Protein AF-A0A836BZM4-F1 (afdb_monomer_lite)

Radius of gyration: 23.47 Å; chains: 1; bounding box: 69×50×59 Å

Foldseek 3Di:
DLVCLVVLHAAEEEEEFACQLQQQQADEDPPPVVCLVDPDDDPFLQLPPDPVPPPDLSPSHCQHLNSLLVVLSCVVRPDRPHGYYRHYAYPDFLQVDLQAAPCLRVGDPLHAEYEYEGQQLPDDLVSVLLSVVSVQVSNCVSCVPDDGHAYEYEYFYQLARDPVQPLLQCCLQVVVQDCVSVVPDQWSAHVVNHHPPSVCVVSVVVSCVQFVHHYHYPVVVVVVCCVVVVAPGGGSRNSNVSSQQANGRTHGGSVVSNVSSVRVNVVSVVVNVVCVVVVPDDRDDHDPDGPPPDDPPSPPRQHPPPDPQDPVRDDDPPPPDDPPHQKDWPDFAQWDQDQDDPDDPPSQPRHIDHPDQATKTKMWGFPPPDDPPPPVPDPPDPPDDPRPTDIDIDGHHDDDD

Structure (mmCIF, N/CA/C/O backbone):
data_AF-A0A836BZM4-F1
#
_entry.id   AF-A0A836BZM4-F1
#
loop_
_atom_site.group_PDB
_atom_site.id
_atom_site.type_symbol
_atom_site.label_atom_id
_atom_site.label_alt_id
_atom_site.label_comp_id
_atom_site.label_asym_id
_atom_site.label_entity_id
_atom_site.label_seq_id
_atom_site.pdbx_PDB_ins_code
_atom_site.Cartn_x
_atom_site.Cartn_y
_atom_site.Cartn_z
_atom_site.occupancy
_atom_site.B_iso_or_equiv
_atom_site.auth_seq_id
_atom_site.auth_comp_id
_atom_site.auth_asym_id
_atom_site.auth_atom_id
_atom_site.pdbx_PDB_model_num
ATOM 1 N N . MET A 1 1 ? -14.510 1.552 12.014 1.00 91.88 1 MET A N 1
ATOM 2 C CA . MET A 1 1 ? -13.350 0.724 12.410 1.00 91.88 1 MET A CA 1
ATOM 3 C C . MET A 1 1 ? -12.798 1.052 13.802 1.00 91.88 1 MET A C 1
ATOM 5 O O . MET A 1 1 ? -12.908 0.187 14.647 1.00 91.88 1 MET A O 1
ATOM 9 N N . ILE A 1 2 ? -12.245 2.238 14.105 1.00 95.25 2 ILE A N 1
ATOM 10 C CA . ILE A 1 2 ? -11.609 2.477 15.430 1.00 95.25 2 ILE A CA 1
ATOM 11 C C . ILE A 1 2 ? -12.546 2.197 16.617 1.00 95.25 2 ILE A C 1
ATOM 13 O O . ILE A 1 2 ? -12.178 1.461 17.520 1.00 95.25 2 ILE A O 1
ATOM 17 N N . ARG A 1 3 ? -13.804 2.660 16.569 1.00 93.62 3 ARG A N 1
ATOM 18 C CA . ARG A 1 3 ? -14.808 2.326 17.602 1.00 93.62 3 ARG A CA 1
ATOM 19 C C . ARG A 1 3 ? -15.021 0.808 17.772 1.00 93.62 3 ARG A C 1
ATOM 21 O O . ARG A 1 3 ? -15.297 0.352 18.872 1.00 93.62 3 ARG A O 1
ATOM 28 N N . LYS A 1 4 ? -14.876 0.031 16.690 1.00 94.19 4 LYS A N 1
ATOM 29 C CA . LYS A 1 4 ? -14.944 -1.441 16.694 1.00 94.19 4 LYS A CA 1
ATOM 30 C C . LYS A 1 4 ? -13.752 -2.018 17.466 1.00 94.19 4 LYS A C 1
ATOM 32 O O . LYS A 1 4 ? -13.964 -2.787 18.399 1.00 94.19 4 LYS A O 1
ATOM 37 N N . LEU A 1 5 ? -12.539 -1.557 17.153 1.00 96.06 5 LEU A N 1
ATOM 38 C CA . LEU A 1 5 ? -11.309 -1.917 17.869 1.00 96.06 5 LEU A CA 1
ATOM 39 C C . LEU A 1 5 ? -11.384 -1.572 19.365 1.00 96.06 5 LEU A C 1
ATOM 41 O O . LEU A 1 5 ? -11.155 -2.438 20.203 1.00 96.06 5 LEU A O 1
ATOM 45 N N . ASP A 1 6 ? -11.795 -0.350 19.715 1.00 96.25 6 ASP A N 1
ATOM 46 C CA . ASP A 1 6 ? -11.937 0.085 21.114 1.00 96.25 6 ASP A CA 1
ATOM 47 C C . ASP A 1 6 ? -13.000 -0.715 21.890 1.00 96.25 6 ASP A C 1
ATOM 49 O O . ASP A 1 6 ? -12.912 -0.842 23.108 1.00 96.25 6 ASP A O 1
ATOM 53 N N . SER A 1 7 ? -13.985 -1.294 21.195 1.00 96.75 7 SER A N 1
ATOM 54 C CA . SER A 1 7 ? -14.984 -2.195 21.787 1.00 96.75 7 SER A CA 1
ATOM 55 C C . SER A 1 7 ? -14.532 -3.659 21.885 1.00 96.75 7 SER A C 1
ATOM 57 O O . SER A 1 7 ? -15.338 -4.519 22.237 1.00 96.75 7 SER A O 1
ATOM 59 N N . GLY A 1 8 ? -13.273 -3.958 21.548 1.00 96.31 8 GLY A N 1
ATOM 60 C CA . GLY A 1 8 ? -12.723 -5.314 21.566 1.00 96.31 8 GLY A CA 1
ATOM 61 C C . GLY A 1 8 ? -13.286 -6.218 20.470 1.00 96.31 8 GLY A C 1
ATOM 62 O O . GLY A 1 8 ? -13.344 -7.427 20.654 1.00 96.31 8 GLY A O 1
ATOM 63 N N . GLN A 1 9 ? -13.750 -5.657 19.351 1.00 95.75 9 GLN A N 1
ATOM 64 C CA . GLN A 1 9 ? -14.255 -6.442 18.224 1.00 95.75 9 GLN A CA 1
ATOM 65 C C . GLN A 1 9 ? -13.166 -6.665 17.161 1.00 95.75 9 GLN A C 1
ATOM 67 O O . GLN A 1 9 ? -12.359 -5.764 16.905 1.00 95.75 9 GLN A O 1
ATOM 72 N N . PRO A 1 10 ? -13.178 -7.821 16.467 1.00 92.88 10 PRO A N 1
ATOM 73 C CA . PRO A 1 10 ? -12.197 -8.121 15.433 1.00 92.88 10 PRO A CA 1
ATOM 74 C C . PRO A 1 10 ? -12.370 -7.219 14.216 1.00 92.88 10 PRO A C 1
ATOM 76 O O . PRO A 1 10 ? -13.479 -6.793 13.887 1.00 92.88 10 PRO A O 1
ATOM 79 N N . ILE A 1 11 ? -11.283 -7.020 13.479 1.00 92.69 11 ILE A N 1
ATOM 80 C CA . ILE A 1 11 ? -11.305 -6.361 12.173 1.00 92.69 11 ILE A CA 1
ATOM 81 C C . ILE A 1 11 ? -10.742 -7.265 11.081 1.00 92.69 11 ILE A C 1
ATOM 83 O O . ILE A 1 11 ? -9.839 -8.064 11.342 1.00 92.69 11 ILE A O 1
ATOM 87 N N . ASN A 1 12 ? -11.260 -7.106 9.866 1.00 89.81 12 ASN A N 1
ATOM 88 C CA . ASN A 1 12 ? -10.699 -7.696 8.661 1.00 89.81 12 ASN A CA 1
ATOM 89 C C . ASN A 1 12 ? -10.019 -6.611 7.818 1.00 89.81 12 ASN A C 1
ATOM 91 O O . ASN A 1 12 ? -10.648 -5.623 7.429 1.00 89.81 12 ASN A O 1
ATOM 95 N N . VAL A 1 13 ? -8.737 -6.820 7.538 1.00 91.44 13 VAL A N 1
ATOM 96 C CA . VAL A 1 13 ? -7.872 -5.913 6.786 1.00 91.44 13 VAL A CA 1
ATOM 97 C C . VAL A 1 13 ? -7.491 -6.567 5.462 1.00 91.44 13 VAL A C 1
ATOM 99 O O . VAL A 1 13 ? -7.138 -7.746 5.443 1.00 91.44 13 VAL A O 1
ATOM 102 N N . VAL A 1 14 ? -7.520 -5.810 4.368 1.00 89.06 14 VAL A N 1
ATOM 103 C CA . VAL A 1 14 ? -6.917 -6.217 3.093 1.00 89.06 14 VAL A CA 1
ATOM 104 C C . VAL A 1 14 ? -5.841 -5.223 2.676 1.00 89.06 14 VAL A C 1
ATOM 106 O O . VAL A 1 14 ? -6.001 -4.020 2.875 1.00 89.06 14 VAL A O 1
ATOM 109 N N . ALA A 1 15 ? -4.754 -5.722 2.100 1.00 91.38 15 ALA A N 1
ATOM 110 C CA . ALA A 1 15 ? -3.723 -4.928 1.455 1.00 91.38 15 ALA A CA 1
ATOM 111 C C . ALA A 1 15 ? -3.659 -5.249 -0.042 1.00 91.38 15 ALA A C 1
ATOM 113 O O . ALA A 1 15 ? -3.517 -6.413 -0.405 1.00 91.38 15 ALA A O 1
ATOM 114 N N . TRP A 1 16 ? -3.707 -4.227 -0.891 1.00 89.62 16 TRP A N 1
ATOM 115 C CA . TRP A 1 16 ? -3.470 -4.315 -2.334 1.00 89.62 16 TRP A CA 1
ATOM 116 C C . TRP A 1 16 ? -2.208 -3.568 -2.708 1.00 89.62 16 TRP A C 1
ATOM 118 O O . TRP A 1 16 ? -1.920 -2.525 -2.129 1.00 89.62 16 TRP A O 1
ATOM 128 N N . GLY A 1 17 ? -1.491 -4.058 -3.714 1.00 88.75 17 GLY A N 1
ATOM 129 C CA . GLY A 1 17 ? -0.334 -3.344 -4.231 1.00 88.75 17 GLY A CA 1
ATOM 130 C C . GLY A 1 17 ? 0.539 -4.174 -5.155 1.00 88.75 17 GLY A C 1
ATOM 131 O O . GLY A 1 17 ? 0.111 -5.170 -5.736 1.00 88.75 17 GLY A O 1
ATOM 132 N N . SER A 1 18 ? 1.782 -3.736 -5.275 1.00 88.25 18 SER A N 1
ATOM 133 C CA . SER A 1 18 ? 2.815 -4.280 -6.147 1.00 88.25 18 SER A CA 1
ATOM 134 C C . SER A 1 18 ? 3.598 -5.422 -5.482 1.00 88.25 18 SER A C 1
ATOM 136 O O . SER A 1 18 ? 3.111 -6.092 -4.566 1.00 88.25 18 SER A O 1
ATOM 138 N N . SER A 1 19 ? 4.850 -5.628 -5.908 1.00 87.38 19 SER A N 1
ATOM 139 C CA . SER A 1 19 ? 5.809 -6.519 -5.246 1.00 87.38 19 SER A CA 1
ATOM 140 C C . SER A 1 19 ? 6.113 -6.104 -3.808 1.00 87.38 19 SER A C 1
ATOM 142 O O . SER A 1 19 ? 6.335 -6.973 -2.969 1.00 87.38 19 SER A O 1
ATOM 144 N N . VAL A 1 20 ? 6.054 -4.805 -3.484 1.00 91.25 20 VAL A N 1
ATOM 145 C CA . VAL A 1 20 ? 6.213 -4.308 -2.104 1.00 91.25 20 VAL A CA 1
ATOM 146 C C . VAL A 1 20 ? 5.149 -4.907 -1.185 1.00 91.25 20 VAL A C 1
ATOM 148 O O . VAL A 1 20 ? 5.443 -5.337 -0.070 1.00 91.25 20 VAL A O 1
ATOM 151 N N . THR A 1 21 ? 3.913 -4.989 -1.662 1.00 90.88 21 THR A N 1
ATOM 152 C CA . THR A 1 21 ? 2.829 -5.630 -0.920 1.00 90.88 21 THR A CA 1
ATOM 153 C C . THR A 1 21 ? 2.936 -7.148 -1.006 1.00 90.88 21 THR A C 1
ATOM 155 O O . THR A 1 21 ? 2.966 -7.811 0.026 1.00 90.88 21 THR A O 1
ATOM 158 N N . SER A 1 22 ? 3.098 -7.720 -2.201 1.00 85.25 22 SER A N 1
ATOM 159 C CA . SER A 1 22 ? 3.019 -9.175 -2.383 1.00 85.25 22 SER A CA 1
ATOM 160 C C . SER A 1 22 ? 4.140 -9.948 -1.692 1.00 85.25 22 SER A C 1
ATOM 162 O O . SER A 1 22 ? 3.889 -10.983 -1.087 1.00 85.25 22 SER A O 1
ATOM 164 N N . GLU A 1 23 ? 5.379 -9.467 -1.800 1.00 84.44 23 GLU A N 1
ATOM 165 C CA . GLU A 1 23 ? 6.571 -10.169 -1.306 1.00 84.44 23 GLU A CA 1
ATOM 166 C C . GLU A 1 23 ? 6.985 -9.674 0.088 1.00 84.44 23 GLU A C 1
ATOM 168 O O . GLU A 1 23 ? 7.567 -10.429 0.866 1.00 84.44 23 GLU A O 1
ATOM 173 N N . TYR A 1 24 ? 6.656 -8.422 0.435 1.00 89.19 24 TYR A N 1
ATOM 174 C CA . TYR A 1 24 ? 7.136 -7.778 1.666 1.00 89.19 24 TYR A CA 1
ATOM 175 C C . TYR A 1 24 ? 6.024 -7.303 2.604 1.00 89.19 24 TYR A C 1
ATOM 177 O O . TYR A 1 24 ? 6.324 -6.779 3.677 1.00 89.19 24 TYR A O 1
ATOM 185 N N . GLY A 1 25 ? 4.756 -7.515 2.245 1.00 88.50 25 GLY A N 1
ATOM 186 C CA . GLY A 1 25 ? 3.588 -7.150 3.047 1.00 88.50 25 GLY A CA 1
ATOM 187 C C . GLY A 1 25 ? 3.226 -8.118 4.156 1.00 88.50 25 GLY A C 1
ATOM 188 O O . GLY A 1 25 ? 2.298 -7.846 4.903 1.00 88.50 25 GLY A O 1
ATOM 189 N N . GLY A 1 26 ? 3.952 -9.213 4.337 1.00 83.75 26 GLY A N 1
ATOM 190 C CA . GLY A 1 26 ? 3.587 -10.213 5.337 1.00 83.75 26 GLY A CA 1
ATOM 191 C C . GLY A 1 26 ? 2.818 -11.335 4.690 1.00 83.75 26 GLY A C 1
ATOM 192 O O . GLY A 1 26 ? 2.836 -11.437 3.467 1.00 83.75 26 GLY A O 1
ATOM 193 N N . CYS A 1 27 ? 2.146 -12.144 5.505 1.00 67.31 27 CYS A N 1
ATOM 194 C CA . CYS A 1 27 ? 1.376 -13.316 5.100 1.00 67.31 27 CYS A CA 1
ATOM 195 C C . CYS A 1 27 ? 0.378 -13.029 3.956 1.00 67.31 27 CYS A C 1
ATOM 197 O O . CYS A 1 27 ? -0.824 -12.872 4.140 1.00 67.31 27 CYS A O 1
ATOM 199 N N . GLY A 1 28 ? 0.906 -12.993 2.740 1.00 50.31 28 GLY A N 1
ATOM 200 C CA . GLY A 1 28 ? 0.270 -13.462 1.541 1.00 50.31 28 GLY A CA 1
ATOM 201 C C . GLY A 1 28 ? 0.424 -14.962 1.555 1.00 50.31 28 GLY A C 1
ATOM 202 O O . GLY A 1 28 ? 1.475 -15.524 1.866 1.00 50.31 28 GLY A O 1
ATOM 203 N N . THR A 1 29 ? -0.651 -15.643 1.215 1.00 40.94 29 THR A N 1
ATOM 204 C CA . THR A 1 29 ? -0.486 -16.936 0.591 1.00 40.94 29 THR A CA 1
ATOM 205 C C . THR A 1 29 ? 0.436 -16.720 -0.612 1.00 40.94 29 THR A C 1
ATOM 207 O O . THR A 1 29 ? 0.049 -16.019 -1.543 1.00 40.94 29 THR A O 1
ATOM 210 N N . GLU A 1 30 ? 1.578 -17.409 -0.671 1.00 40.94 30 GLU A N 1
ATOM 211 C CA . GLU A 1 30 ? 2.276 -17.707 -1.942 1.00 40.94 30 GLU A CA 1
ATOM 212 C C . GLU A 1 30 ? 1.276 -18.249 -3.001 1.00 40.94 30 GLU A C 1
ATOM 214 O O . GLU A 1 30 ? 1.495 -18.239 -4.209 1.00 40.94 30 GLU A O 1
ATOM 219 N N . SER A 1 31 ? 0.109 -18.677 -2.511 1.00 39.88 31 SER A N 1
ATOM 220 C CA . SER A 1 31 ? -1.040 -19.211 -3.199 1.00 39.88 31 SER A CA 1
ATOM 221 C C . SER A 1 31 ? -2.310 -18.329 -3.190 1.00 39.88 31 SER A C 1
ATOM 223 O O . SER A 1 31 ? -3.399 -18.900 -3.279 1.00 39.88 31 SER A O 1
ATOM 225 N N . SER A 1 32 ? -2.245 -16.989 -3.138 1.00 39.69 32 SER A N 1
ATOM 226 C CA . SER A 1 32 ? -3.458 -16.155 -3.368 1.00 39.69 32 SER A CA 1
ATOM 227 C C . SER A 1 32 ? -4.023 -16.425 -4.770 1.00 39.69 32 SER A C 1
ATOM 229 O O . SER A 1 32 ? -5.222 -16.335 -5.008 1.00 39.69 32 SER A O 1
ATOM 231 N N . ARG A 1 33 ? -3.187 -16.963 -5.670 1.00 43.31 33 ARG A N 1
ATOM 232 C CA . ARG A 1 33 ? -3.609 -17.557 -6.945 1.00 43.31 33 ARG A CA 1
ATOM 233 C C . ARG A 1 33 ? -4.195 -18.976 -6.876 1.00 43.31 33 ARG A C 1
ATOM 235 O O . ARG A 1 33 ? -5.082 -19.265 -7.670 1.00 43.31 33 ARG A O 1
ATOM 242 N N . ASN A 1 34 ? -3.798 -19.852 -5.939 1.00 36.75 34 ASN A N 1
ATOM 243 C CA . ASN A 1 34 ? -4.542 -21.118 -5.726 1.00 36.75 34 ASN A CA 1
ATOM 244 C C . ASN A 1 34 ? -5.887 -20.877 -5.039 1.00 36.75 34 ASN A C 1
ATOM 246 O O . ASN A 1 34 ? -6.748 -21.752 -5.042 1.00 36.75 34 ASN A O 1
ATOM 250 N N . PHE A 1 35 ? -6.073 -19.695 -4.469 1.00 37.19 35 PHE A N 1
ATOM 251 C CA . PHE A 1 35 ? -7.318 -19.267 -3.868 1.00 37.19 35 PHE A CA 1
ATOM 252 C C . PHE A 1 35 ? -8.441 -19.073 -4.886 1.00 37.19 35 PHE A C 1
ATOM 254 O O . PHE A 1 35 ? -9.571 -19.488 -4.653 1.00 37.19 35 PHE A O 1
ATOM 261 N N . LEU A 1 36 ? -8.100 -18.535 -6.062 1.00 39.50 36 LEU A N 1
ATOM 262 C CA . LEU A 1 36 ? -9.012 -18.432 -7.205 1.00 39.50 36 LEU A CA 1
ATOM 263 C C . LEU A 1 36 ? -9.391 -19.806 -7.793 1.00 39.50 36 LEU A C 1
ATOM 265 O O . LEU A 1 36 ? -10.342 -19.895 -8.564 1.00 39.50 36 LEU A O 1
ATOM 269 N N . LEU A 1 37 ? -8.664 -20.874 -7.438 1.00 38.84 37 LEU A N 1
ATOM 270 C CA . LEU A 1 37 ? -8.859 -22.233 -7.961 1.00 38.84 37 LEU A CA 1
ATOM 271 C C . LEU A 1 37 ? -9.339 -23.240 -6.902 1.00 38.84 37 LEU A C 1
ATOM 273 O O . LEU A 1 37 ? -9.755 -24.340 -7.259 1.00 38.84 37 LEU A O 1
ATOM 277 N N . THR A 1 38 ? -9.338 -22.867 -5.618 1.00 35.78 38 THR A N 1
ATOM 278 C CA . THR A 1 38 ? -9.883 -23.678 -4.522 1.00 35.78 38 THR A CA 1
ATOM 279 C C . THR A 1 38 ? -10.913 -22.835 -3.772 1.00 35.78 38 THR A C 1
ATOM 281 O O . THR A 1 38 ? -10.536 -22.056 -2.894 1.00 35.78 38 THR A O 1
ATOM 284 N N . PRO A 1 39 ? -12.213 -22.933 -4.100 1.00 31.89 39 PRO A N 1
ATOM 285 C CA . PRO A 1 39 ? -13.227 -22.223 -3.339 1.00 31.89 39 PRO A CA 1
ATOM 286 C C . PRO A 1 39 ? -13.198 -22.723 -1.889 1.00 31.89 39 PRO A C 1
ATOM 288 O O . PRO A 1 39 ? -13.464 -23.896 -1.630 1.00 31.89 39 PRO A O 1
ATOM 291 N N . GLY A 1 40 ? -12.885 -21.836 -0.938 1.00 32.03 40 GLY A N 1
ATOM 292 C CA . GLY A 1 40 ? -13.452 -21.976 0.403 1.00 32.03 40 GLY A CA 1
ATOM 293 C C . GLY A 1 40 ? -12.592 -21.758 1.643 1.00 32.03 40 GLY A C 1
ATOM 294 O O . GLY A 1 40 ? -13.188 -21.815 2.713 1.00 32.03 40 GLY A O 1
ATOM 295 N N . ILE A 1 41 ? -11.275 -21.502 1.617 1.00 35.53 41 ILE A N 1
ATOM 296 C CA . ILE A 1 41 ? -10.566 -21.279 2.902 1.00 35.53 41 ILE A CA 1
ATOM 297 C C . ILE A 1 41 ? -9.463 -20.227 2.809 1.00 35.53 41 ILE A C 1
ATOM 299 O O . ILE A 1 41 ? -8.352 -20.573 2.405 1.00 35.53 41 ILE A O 1
ATOM 303 N N . PRO A 1 42 ? -9.709 -18.989 3.297 1.00 40.75 42 PRO A N 1
ATOM 304 C CA . PRO A 1 42 ? -8.658 -18.028 3.627 1.00 40.75 42 PRO A CA 1
ATOM 305 C C . PRO A 1 42 ? -7.733 -18.737 4.588 1.00 40.75 42 PRO A C 1
ATOM 307 O O . PRO A 1 42 ? -8.157 -19.034 5.707 1.00 40.75 42 PRO A O 1
ATOM 310 N N . ARG A 1 43 ? -6.500 -19.064 4.175 1.00 40.47 43 ARG A N 1
ATOM 311 C CA . ARG A 1 43 ? -5.478 -19.366 5.174 1.00 40.47 43 ARG A CA 1
ATOM 312 C C . ARG A 1 43 ? -5.280 -18.063 5.920 1.00 40.47 43 ARG A C 1
ATOM 314 O O . ARG A 1 43 ? -4.612 -17.155 5.442 1.00 40.47 43 ARG A O 1
ATOM 321 N N . ARG A 1 44 ? -5.991 -17.968 7.043 1.00 45.50 44 ARG A N 1
ATOM 322 C CA . ARG A 1 44 ? -5.875 -16.883 7.996 1.00 45.50 44 ARG A CA 1
ATOM 323 C C . ARG A 1 44 ? -4.405 -16.808 8.356 1.00 45.50 44 ARG A C 1
ATOM 325 O O . ARG A 1 44 ? -3.808 -17.814 8.738 1.00 45.50 44 ARG A O 1
ATOM 332 N N . CYS A 1 45 ? -3.845 -15.624 8.207 1.00 47.62 45 CYS A N 1
ATOM 333 C CA . CYS A 1 45 ? -2.632 -15.261 8.901 1.00 47.62 45 CYS A CA 1
ATOM 334 C C . CYS A 1 45 ? -2.994 -15.381 10.374 1.00 47.62 45 CYS A C 1
ATOM 336 O O . CYS A 1 45 ? -3.761 -14.560 10.872 1.00 47.62 45 CYS A O 1
ATOM 338 N N . ASP A 1 46 ? -2.576 -16.464 11.019 1.00 46.75 46 ASP A N 1
ATOM 339 C CA . ASP A 1 46 ? -2.666 -16.525 12.463 1.00 46.75 46 ASP A CA 1
ATOM 340 C C . ASP A 1 46 ? -1.574 -15.579 12.975 1.00 46.75 46 ASP A C 1
ATOM 342 O O . ASP A 1 46 ? -0.391 -15.844 12.730 1.00 46.75 46 ASP A O 1
ATOM 346 N N . PRO A 1 47 ? -1.929 -14.444 13.601 1.00 47.34 47 PRO A N 1
ATOM 347 C CA . PRO A 1 47 ? -0.940 -13.511 14.129 1.00 47.34 47 PRO A CA 1
ATOM 348 C C . PRO A 1 47 ? -0.029 -14.155 15.189 1.00 47.34 47 PRO A C 1
ATOM 350 O O . PRO A 1 47 ? 0.992 -13.571 15.539 1.00 47.34 47 PRO A O 1
ATOM 353 N N . TRP A 1 48 ? -0.374 -15.356 15.671 1.00 42.06 48 TRP A N 1
ATOM 354 C CA . TRP A 1 48 ? 0.391 -16.145 16.632 1.00 42.06 48 TRP A CA 1
ATOM 355 C C . TRP A 1 48 ? 1.319 -17.191 15.993 1.00 42.06 48 TRP A C 1
ATOM 357 O O . TRP A 1 48 ? 1.942 -17.970 16.716 1.00 42.06 48 TRP A O 1
ATOM 367 N N . LEU A 1 49 ? 1.433 -17.247 14.658 1.00 44.69 49 LEU A N 1
ATOM 368 C CA . LEU A 1 49 ? 2.359 -18.174 14.004 1.00 44.69 49 LEU A CA 1
ATOM 369 C C . LEU A 1 49 ? 3.813 -17.846 14.372 1.00 44.69 49 LEU A C 1
ATOM 371 O O . LEU A 1 49 ? 4.320 -16.749 14.148 1.00 44.69 49 LEU A O 1
ATOM 375 N N . ASN A 1 50 ? 4.443 -18.857 14.966 1.00 36.31 50 ASN A N 1
ATOM 376 C CA . ASN A 1 50 ? 5.738 -18.851 15.630 1.00 36.31 50 ASN A CA 1
ATOM 377 C C . ASN A 1 50 ? 6.841 -18.164 14.798 1.00 36.31 50 ASN A C 1
ATOM 379 O O . ASN A 1 50 ? 7.145 -18.590 13.685 1.00 36.31 50 ASN A O 1
ATOM 383 N N . THR A 1 51 ? 7.475 -17.130 15.358 1.00 44.34 51 THR A N 1
ATOM 384 C CA . THR A 1 51 ? 8.562 -16.351 14.726 1.00 44.34 51 THR A CA 1
ATOM 385 C C . THR A 1 51 ? 9.872 -17.126 14.560 1.00 44.34 51 THR A C 1
ATOM 387 O O . THR A 1 51 ? 10.788 -16.646 13.899 1.00 44.34 51 THR A O 1
ATOM 390 N N . ASP A 1 52 ? 9.969 -18.321 15.143 1.00 40.50 52 ASP A N 1
ATOM 391 C CA . ASP A 1 52 ? 11.218 -19.078 15.274 1.00 40.50 52 ASP A CA 1
ATOM 392 C C . ASP A 1 52 ? 11.716 -19.738 13.975 1.00 40.50 52 ASP A C 1
ATOM 394 O O . ASP A 1 52 ? 12.807 -20.305 13.963 1.00 40.50 52 ASP A O 1
ATOM 398 N N . THR A 1 53 ? 10.963 -19.673 12.869 1.00 39.28 53 THR A N 1
ATOM 399 C CA . THR A 1 53 ? 11.357 -20.309 11.594 1.00 39.28 53 THR A CA 1
ATOM 400 C C . THR A 1 53 ? 11.789 -19.342 10.493 1.00 39.28 53 THR A C 1
ATOM 402 O O . THR A 1 53 ? 12.163 -19.808 9.422 1.00 39.28 53 THR A O 1
ATOM 405 N N . ALA A 1 54 ? 11.752 -18.023 10.711 1.00 44.50 54 ALA A N 1
ATOM 406 C CA . ALA A 1 54 ? 12.162 -17.049 9.696 1.00 44.50 54 ALA A CA 1
ATOM 407 C C . ALA A 1 54 ? 13.688 -16.873 9.711 1.00 44.50 54 ALA A C 1
ATOM 409 O O . ALA A 1 54 ? 14.223 -16.002 10.397 1.00 44.50 54 ALA A O 1
ATOM 410 N N . THR A 1 55 ? 14.394 -17.749 8.999 1.00 41.41 55 THR A N 1
ATOM 411 C CA . THR A 1 55 ? 15.864 -17.703 8.897 1.00 41.41 55 THR A CA 1
ATOM 412 C C . THR A 1 55 ? 16.361 -17.033 7.616 1.00 41.41 55 THR A C 1
ATOM 414 O O . THR A 1 55 ? 17.544 -16.708 7.541 1.00 41.41 55 THR A O 1
ATOM 417 N N . ASP A 1 56 ? 15.491 -16.792 6.628 1.00 49.62 56 ASP A N 1
ATOM 418 C CA . ASP A 1 56 ? 15.841 -16.073 5.399 1.00 49.62 56 ASP A CA 1
ATOM 419 C C . ASP A 1 56 ? 15.353 -14.609 5.460 1.00 49.62 56 ASP A C 1
ATOM 421 O O . ASP A 1 56 ? 14.225 -14.333 5.866 1.00 49.62 56 ASP A O 1
ATOM 425 N N . GLU A 1 57 ? 16.158 -13.639 5.004 1.00 50.91 57 GLU A N 1
ATOM 426 C CA . GLU A 1 57 ? 15.707 -12.242 4.816 1.00 50.91 57 GLU A CA 1
ATOM 427 C C . GLU A 1 57 ? 14.506 -12.156 3.843 1.00 50.91 57 GLU A C 1
ATOM 429 O O . GLU A 1 57 ? 13.756 -11.166 3.835 1.00 50.91 57 GLU A O 1
ATOM 434 N N . ARG A 1 58 ? 14.305 -13.214 3.043 1.00 49.94 58 ARG A N 1
ATOM 435 C CA . ARG A 1 58 ? 13.157 -13.430 2.154 1.00 49.94 58 ARG A CA 1
ATOM 436 C C . ARG A 1 58 ? 11.943 -14.075 2.816 1.00 49.94 58 ARG A C 1
ATOM 438 O O . ARG A 1 58 ? 10.892 -14.082 2.178 1.00 49.94 58 ARG A O 1
ATOM 445 N N . ASP A 1 59 ? 12.029 -14.550 4.062 1.00 53.69 59 ASP A N 1
ATOM 446 C CA . ASP A 1 59 ? 10.873 -15.034 4.830 1.00 53.69 59 ASP A CA 1
ATOM 447 C C . ASP A 1 59 ? 10.011 -13.837 5.277 1.00 53.69 59 ASP A C 1
ATOM 449 O O . ASP A 1 59 ? 9.857 -13.503 6.457 1.00 53.69 59 ASP A O 1
ATOM 453 N N . GLY A 1 60 ? 9.434 -13.150 4.288 1.00 54.47 60 GLY A N 1
ATOM 454 C CA . GLY A 1 60 ? 8.535 -12.014 4.448 1.00 54.47 60 GLY A CA 1
ATOM 455 C C . GLY A 1 60 ? 7.245 -12.382 5.175 1.00 54.47 60 GLY A C 1
ATOM 456 O O . GLY A 1 60 ? 6.536 -11.488 5.613 1.00 54.47 60 GLY A O 1
ATOM 457 N N . PHE A 1 61 ? 6.955 -13.671 5.375 1.00 62.69 61 PHE A N 1
ATOM 458 C CA . PHE A 1 61 ? 5.758 -14.149 6.068 1.00 62.69 61 PHE A CA 1
ATOM 459 C C . PHE A 1 61 ? 5.687 -13.632 7.517 1.00 62.69 61 PHE A C 1
ATOM 461 O O . PHE A 1 61 ? 4.733 -12.950 7.890 1.00 62.69 61 PHE A O 1
ATOM 468 N N . ALA A 1 62 ? 6.733 -13.861 8.317 1.00 65.50 62 ALA A N 1
ATOM 469 C CA . ALA A 1 62 ? 6.769 -13.431 9.719 1.00 65.50 62 ALA A CA 1
ATOM 470 C C . ALA A 1 62 ? 7.190 -11.960 9.899 1.00 65.50 62 ALA A C 1
ATOM 472 O O . ALA A 1 62 ? 6.944 -11.367 10.947 1.00 65.50 62 ALA A O 1
ATOM 473 N N . THR A 1 63 ? 7.842 -11.369 8.893 1.00 76.94 63 THR A N 1
ATOM 474 C CA . THR A 1 63 ? 8.552 -10.085 9.039 1.00 76.94 63 THR A CA 1
ATOM 475 C C . THR A 1 63 ? 8.109 -8.992 8.070 1.00 76.94 63 THR A C 1
ATOM 477 O O . THR A 1 63 ? 8.688 -7.905 8.044 1.00 76.94 63 THR A O 1
ATOM 480 N N . GLY A 1 64 ? 7.105 -9.262 7.242 1.00 88.31 64 GLY A N 1
ATOM 481 C CA . GLY A 1 64 ? 6.569 -8.278 6.317 1.00 88.31 64 GLY A CA 1
ATOM 482 C C . GLY A 1 64 ? 5.809 -7.156 7.020 1.00 88.31 64 GLY A C 1
ATOM 483 O O . GLY A 1 64 ? 5.328 -7.315 8.144 1.00 88.31 64 GLY A O 1
ATOM 484 N N . TRP A 1 65 ? 5.696 -6.006 6.356 1.00 94.12 65 TRP A N 1
ATOM 485 C CA . TRP A 1 65 ? 5.155 -4.789 6.963 1.00 94.12 65 TRP A CA 1
ATOM 486 C C . TRP A 1 65 ? 3.709 -4.953 7.449 1.00 94.12 65 TRP A C 1
ATOM 488 O O . TRP A 1 65 ? 3.352 -4.387 8.478 1.00 94.12 65 TRP A O 1
ATOM 498 N N . GLY A 1 66 ? 2.886 -5.753 6.764 1.00 92.00 66 GLY A N 1
ATOM 499 C CA . GLY A 1 66 ? 1.505 -6.034 7.163 1.00 92.00 66 GLY A CA 1
ATOM 500 C C . GLY A 1 66 ? 1.430 -6.981 8.356 1.00 92.00 66 GLY A C 1
ATOM 501 O O . GLY A 1 66 ? 0.626 -6.756 9.254 1.00 92.00 66 GLY A O 1
ATOM 502 N N . THR A 1 67 ? 2.325 -7.971 8.448 1.00 88.38 67 THR A N 1
ATOM 503 C CA . THR A 1 67 ? 2.466 -8.802 9.659 1.00 88.38 67 THR A CA 1
ATOM 504 C C . THR A 1 67 ? 2.856 -7.939 10.863 1.00 88.38 67 THR A C 1
ATOM 506 O O . THR A 1 67 ? 2.250 -8.055 11.927 1.00 88.38 67 THR A O 1
ATOM 509 N N . LEU A 1 68 ? 3.814 -7.022 10.689 1.00 90.56 68 LEU A N 1
ATOM 510 C CA . LEU A 1 68 ? 4.232 -6.082 11.735 1.00 90.56 68 LEU A CA 1
ATOM 511 C C . LEU A 1 68 ? 3.104 -5.123 12.134 1.00 90.56 68 LEU A C 1
ATOM 513 O O . LEU A 1 68 ? 2.849 -4.938 13.321 1.00 90.56 68 LEU A O 1
ATOM 517 N N . PHE A 1 69 ? 2.382 -4.574 11.157 1.00 94.75 69 PHE A N 1
ATOM 518 C CA . PHE A 1 69 ? 1.189 -3.763 11.390 1.00 94.75 69 PHE A CA 1
ATOM 519 C C . PHE A 1 69 ? 0.134 -4.521 12.211 1.00 94.75 69 PHE A C 1
ATOM 521 O O . PHE A 1 69 ? -0.355 -3.995 13.210 1.00 94.75 69 PHE A O 1
ATOM 528 N N . MET A 1 70 ? -0.182 -5.768 11.846 1.00 92.12 70 MET A N 1
ATOM 529 C CA . MET A 1 70 ? -1.157 -6.584 12.576 1.00 92.12 70 MET A CA 1
ATOM 530 C C . MET A 1 70 ? -0.684 -6.954 13.981 1.00 92.12 70 MET A C 1
ATOM 532 O O . MET A 1 70 ? -1.504 -7.042 14.891 1.00 92.12 70 MET A O 1
ATOM 536 N N . ARG A 1 71 ? 0.624 -7.141 14.182 1.00 88.81 71 ARG A N 1
ATOM 537 C CA . ARG A 1 71 ? 1.201 -7.348 15.512 1.00 88.81 71 ARG A CA 1
ATOM 538 C C . ARG A 1 71 ? 0.993 -6.123 16.398 1.00 88.81 71 ARG A C 1
ATOM 540 O O . ARG A 1 71 ? 0.422 -6.262 17.471 1.00 88.81 71 ARG A O 1
ATOM 547 N N . LEU A 1 72 ? 1.372 -4.934 15.926 1.00 93.25 72 LEU A N 1
ATOM 548 C CA . LEU A 1 72 ? 1.158 -3.679 16.659 1.00 93.25 72 LEU A CA 1
ATOM 549 C C . LEU A 1 72 ? -0.331 -3.444 16.952 1.00 93.25 72 LEU A C 1
ATOM 551 O O . LEU A 1 72 ? -0.701 -3.005 18.045 1.00 93.25 72 LEU A O 1
ATOM 555 N N . LEU A 1 73 ? -1.190 -3.783 15.987 1.00 94.12 73 LEU A N 1
ATOM 556 C CA . LEU A 1 73 ? -2.637 -3.737 16.144 1.00 94.12 73 LEU A CA 1
ATOM 557 C C . LEU A 1 73 ? -3.111 -4.666 17.262 1.00 94.12 73 LEU A C 1
ATOM 559 O O . LEU A 1 73 ? -3.831 -4.198 18.136 1.00 94.12 73 LEU A O 1
ATOM 563 N N . ASN A 1 74 ? -2.684 -5.929 17.277 1.00 90.69 74 ASN A N 1
ATOM 564 C CA . ASN A 1 74 ? -3.074 -6.905 18.298 1.00 90.69 74 ASN A CA 1
ATOM 565 C C . ASN A 1 74 ? -2.482 -6.605 19.677 1.00 90.69 74 ASN A C 1
ATOM 567 O O . ASN A 1 74 ? -3.140 -6.853 20.681 1.00 90.69 74 ASN A O 1
ATOM 571 N N . ASP A 1 75 ? -1.270 -6.055 19.740 1.00 92.75 75 ASP A N 1
ATOM 572 C CA . ASP A 1 75 ? -0.661 -5.619 21.000 1.00 92.75 75 ASP A CA 1
ATOM 573 C C . ASP A 1 75 ? -1.469 -4.464 21.625 1.00 92.75 75 ASP A C 1
ATOM 575 O O . ASP A 1 75 ? -1.550 -4.338 22.847 1.00 92.75 75 ASP A O 1
ATOM 579 N N . THR A 1 76 ? -2.113 -3.641 20.789 1.00 96.56 76 THR A N 1
ATOM 580 C CA . THR A 1 76 ? -2.890 -2.467 21.223 1.00 96.56 76 THR A CA 1
ATOM 581 C C . THR A 1 76 ? -4.373 -2.759 21.439 1.00 96.56 76 THR A C 1
ATOM 583 O O . THR A 1 76 ? -4.973 -2.260 22.391 1.00 96.56 76 THR A O 1
ATOM 586 N N . TRP A 1 77 ? -4.969 -3.570 20.567 1.00 95.94 77 TRP A N 1
ATOM 587 C CA . TRP A 1 77 ? -6.351 -4.040 20.627 1.00 95.94 77 TRP A CA 1
ATOM 588 C C . TRP A 1 77 ? -6.355 -5.571 20.538 1.00 95.94 77 TRP A C 1
ATOM 590 O O . TRP A 1 77 ? -6.520 -6.130 19.454 1.00 95.94 77 TRP A O 1
ATOM 600 N N . PRO A 1 78 ? -6.150 -6.275 21.664 1.00 93.69 78 PRO A N 1
ATOM 601 C CA . PRO A 1 78 ? -6.018 -7.725 21.641 1.00 93.69 78 PRO A CA 1
ATOM 602 C C . PRO A 1 78 ? -7.305 -8.422 21.195 1.00 93.69 78 PRO A C 1
ATOM 604 O O . PRO A 1 78 ? -8.325 -8.373 21.884 1.00 93.69 78 PRO A O 1
ATOM 607 N N . HIS A 1 79 ? -7.241 -9.130 20.066 1.00 88.75 79 HIS A N 1
ATOM 608 C CA . HIS A 1 79 ? -8.298 -10.036 19.625 1.00 88.75 79 HIS A CA 1
ATOM 609 C C . HIS A 1 79 ? -7.740 -11.164 18.743 1.00 88.75 79 HIS A C 1
ATOM 611 O O . HIS A 1 79 ? -6.989 -10.928 17.800 1.00 88.75 79 HIS A O 1
ATOM 617 N N . GLN A 1 80 ? -8.146 -12.409 19.003 1.00 84.25 80 GLN A N 1
ATOM 618 C CA . GLN A 1 80 ? -7.648 -13.582 18.264 1.00 84.25 80 GLN A CA 1
ATOM 619 C C . GLN A 1 80 ? -8.162 -13.665 16.815 1.00 84.25 80 GLN A C 1
ATOM 621 O O . GLN A 1 80 ? -7.505 -14.233 15.953 1.00 84.25 80 GLN A O 1
ATOM 626 N N . ASP A 1 81 ? -9.338 -13.091 16.541 1.00 85.62 81 ASP A N 1
ATOM 627 C CA . ASP A 1 81 ? -9.971 -13.143 15.214 1.00 85.62 81 ASP A CA 1
ATOM 628 C C . ASP A 1 81 ? -9.662 -11.939 14.307 1.00 85.62 81 ASP A C 1
ATOM 630 O O . ASP A 1 81 ? -10.366 -11.735 13.315 1.00 85.62 81 ASP A O 1
ATOM 634 N N . HIS A 1 82 ? -8.647 -11.127 14.619 1.00 85.44 82 HIS A N 1
ATOM 635 C CA . HIS A 1 82 ? -8.130 -10.160 13.649 1.00 85.44 82 HIS A CA 1
ATOM 636 C C . HIS A 1 82 ? -7.631 -10.886 12.394 1.00 85.44 82 HIS A C 1
ATOM 638 O O . HIS A 1 82 ? -6.933 -11.895 12.490 1.00 85.44 82 HIS A O 1
ATOM 644 N N . LYS A 1 83 ? -7.994 -10.393 11.204 1.00 86.38 83 LYS A N 1
ATOM 645 C CA . LYS A 1 83 ? -7.587 -11.006 9.930 1.00 86.38 83 LYS A CA 1
ATOM 646 C C . LYS A 1 83 ? -6.914 -9.997 9.024 1.00 86.38 83 LYS A C 1
ATOM 648 O O . LYS A 1 83 ? -7.353 -8.856 8.925 1.00 86.38 83 LYS A O 1
ATOM 653 N N . PHE A 1 84 ? -5.905 -10.475 8.309 1.00 87.12 84 PHE A N 1
ATOM 654 C CA . PHE A 1 84 ? -5.201 -9.740 7.271 1.00 87.12 84 PHE A CA 1
ATOM 655 C C . PHE A 1 84 ? -5.140 -10.583 6.002 1.00 87.12 84 PHE A C 1
ATOM 657 O O . PHE A 1 84 ? -4.822 -11.772 6.071 1.00 87.12 84 PHE A O 1
ATOM 664 N N . ALA A 1 85 ? -5.465 -9.973 4.868 1.00 83.31 85 ALA A N 1
ATOM 665 C CA . ALA A 1 85 ? -5.343 -10.552 3.540 1.00 83.31 85 ALA A CA 1
ATOM 666 C C . ALA A 1 85 ? -4.382 -9.696 2.709 1.00 83.31 85 ALA A C 1
ATOM 668 O O . ALA A 1 85 ? -4.599 -8.499 2.541 1.00 83.31 85 ALA A O 1
ATOM 669 N N . ASN A 1 86 ? -3.317 -10.309 2.201 1.00 85.31 86 ASN A N 1
ATOM 670 C CA . ASN A 1 86 ? -2.364 -9.663 1.309 1.00 85.31 86 ASN A CA 1
ATOM 671 C C . ASN A 1 86 ? -2.668 -10.070 -0.140 1.00 85.31 86 ASN A C 1
ATOM 673 O O . ASN A 1 86 ? -2.391 -11.200 -0.548 1.00 85.31 86 ASN A O 1
ATOM 677 N N . ASN A 1 87 ? -3.221 -9.122 -0.891 1.00 82.88 87 ASN A N 1
ATOM 678 C CA . ASN A 1 87 ? -3.575 -9.222 -2.305 1.00 82.88 87 ASN A CA 1
ATOM 679 C C . ASN A 1 87 ? -2.586 -8.416 -3.166 1.00 82.88 87 ASN A C 1
ATOM 681 O O . ASN A 1 87 ? -2.951 -7.791 -4.156 1.00 82.88 87 ASN A O 1
ATOM 685 N N . GLY A 1 88 ? -1.311 -8.366 -2.778 1.00 83.88 88 GLY A N 1
ATOM 686 C CA . GLY A 1 88 ? -0.289 -7.783 -3.637 1.00 83.88 88 GLY A CA 1
ATOM 687 C C . GLY A 1 88 ? -0.014 -8.657 -4.860 1.00 83.88 88 GLY A C 1
ATOM 688 O O . GLY A 1 88 ? 0.020 -9.888 -4.767 1.00 83.88 88 GLY A O 1
ATOM 689 N N . VAL A 1 89 ? 0.320 -8.026 -5.986 1.00 80.62 89 VAL A N 1
ATOM 690 C CA . VAL A 1 89 ? 0.773 -8.711 -7.201 1.00 80.62 89 VAL A CA 1
ATOM 691 C C . VAL A 1 89 ? 2.121 -8.145 -7.656 1.00 80.62 89 VAL A C 1
ATOM 693 O O . VAL A 1 89 ? 2.228 -7.013 -8.126 1.00 80.62 89 VAL A O 1
ATOM 696 N N . ALA A 1 90 ? 3.174 -8.962 -7.568 1.00 81.88 90 ALA A N 1
ATOM 697 C CA . ALA A 1 90 ? 4.512 -8.571 -8.004 1.00 81.88 90 ALA A CA 1
ATOM 698 C C . ALA A 1 90 ? 4.553 -8.137 -9.478 1.00 81.88 90 ALA A C 1
ATOM 700 O O . ALA A 1 90 ? 4.066 -8.844 -10.366 1.00 81.88 90 ALA A O 1
ATOM 701 N N . GLY A 1 91 ? 5.192 -6.992 -9.740 1.00 81.81 91 GLY A N 1
ATOM 702 C CA . GLY A 1 91 ? 5.311 -6.411 -11.082 1.00 81.81 91 GLY A CA 1
ATOM 703 C C . GLY A 1 91 ? 4.022 -5.784 -11.624 1.00 81.81 91 GLY A C 1
ATOM 704 O O . GLY A 1 91 ? 3.974 -5.435 -12.801 1.00 81.81 91 GLY A O 1
ATOM 705 N N . CYS A 1 92 ? 2.987 -5.654 -10.795 1.00 79.44 92 CYS A N 1
ATOM 706 C CA . CYS A 1 92 ? 1.760 -4.941 -11.118 1.00 79.44 92 CYS A CA 1
ATOM 707 C C . CYS A 1 92 ? 1.690 -3.612 -10.361 1.00 79.44 92 CYS A C 1
ATOM 709 O O . CYS A 1 92 ? 2.190 -3.484 -9.246 1.00 79.44 92 CYS A O 1
ATOM 711 N N . MET A 1 93 ? 1.063 -2.620 -10.985 1.00 81.88 93 MET A N 1
ATOM 712 C CA . MET A 1 93 ? 0.641 -1.389 -10.318 1.00 81.88 93 MET A CA 1
ATOM 713 C C . MET A 1 93 ? -0.742 -1.600 -9.694 1.00 81.88 93 MET A C 1
ATOM 715 O O . MET A 1 93 ? -1.428 -2.567 -10.034 1.00 81.88 93 MET A O 1
ATOM 719 N N . LEU A 1 94 ? -1.179 -0.675 -8.834 1.00 80.62 94 LEU A N 1
ATOM 720 C CA . LEU A 1 94 ? -2.449 -0.775 -8.100 1.00 80.62 94 LEU A CA 1
ATOM 721 C C . LEU A 1 94 ? -3.656 -1.087 -9.012 1.00 80.62 94 LEU A C 1
ATOM 723 O O . LEU A 1 94 ? -4.526 -1.867 -8.644 1.00 80.62 94 LEU A O 1
ATOM 727 N N . PHE A 1 95 ? -3.691 -0.532 -10.228 1.00 75.44 95 PHE A N 1
ATOM 728 C CA . PHE A 1 95 ? -4.795 -0.737 -11.174 1.00 75.44 95 PHE A CA 1
ATOM 729 C C . PHE A 1 95 ? -4.762 -2.086 -11.912 1.00 75.44 95 PHE A C 1
ATOM 731 O O . PHE A 1 95 ? -5.804 -2.557 -12.360 1.00 75.44 95 PHE A O 1
ATOM 738 N N . CYS A 1 96 ? -3.597 -2.733 -12.052 1.00 71.19 96 CYS A N 1
ATOM 739 C CA . CYS A 1 96 ? -3.488 -3.963 -12.846 1.00 71.19 96 CYS A CA 1
ATOM 740 C C . CYS A 1 96 ? -4.356 -5.090 -12.277 1.00 71.19 96 CYS A C 1
ATOM 742 O O . CYS A 1 96 ? -4.939 -5.866 -13.033 1.00 71.19 96 CYS A O 1
ATOM 744 N N . ASP A 1 97 ? -4.432 -5.175 -10.951 1.00 67.81 97 ASP A N 1
ATOM 745 C CA . ASP A 1 97 ? -5.230 -6.181 -10.261 1.00 67.81 97 ASP A CA 1
ATOM 746 C C . ASP A 1 97 ? -6.694 -5.741 -10.157 1.00 67.81 97 ASP A C 1
ATOM 748 O O . ASP A 1 97 ? -7.596 -6.452 -10.595 1.00 67.81 97 ASP A O 1
ATOM 752 N N . LEU A 1 98 ? -6.930 -4.498 -9.723 1.00 67.12 98 LEU A N 1
ATOM 753 C CA . LEU A 1 98 ? -8.280 -3.978 -9.508 1.00 67.12 98 LEU A CA 1
ATOM 754 C C . LEU A 1 98 ? -9.173 -4.032 -10.751 1.00 67.12 98 LEU A C 1
ATOM 756 O O . LEU A 1 98 ? -10.377 -4.236 -10.599 1.00 67.12 98 LEU A O 1
ATOM 760 N N . ASP A 1 99 ? -8.613 -3.890 -11.952 1.00 64.56 99 ASP A N 1
ATOM 761 C CA . ASP A 1 99 ? -9.384 -3.947 -13.197 1.00 64.56 99 ASP A CA 1
ATOM 762 C C . ASP A 1 99 ? -9.585 -5.370 -13.737 1.00 64.56 99 ASP A C 1
ATOM 764 O O . ASP A 1 99 ? -10.438 -5.580 -14.607 1.00 64.56 99 ASP A O 1
ATOM 768 N N . SER A 1 100 ? -8.807 -6.348 -13.259 1.00 57.06 100 SER A N 1
ATOM 769 C CA . SER A 1 100 ? -8.734 -7.685 -13.859 1.00 57.06 100 SER A CA 1
ATOM 770 C C . SER A 1 100 ? -9.274 -8.815 -12.983 1.00 57.06 100 SER A C 1
ATOM 772 O O . SER A 1 100 ? -9.679 -9.846 -13.530 1.00 57.06 100 SER A O 1
ATOM 774 N N . THR A 1 101 ? -9.347 -8.644 -11.661 1.00 60.84 101 THR A N 1
ATOM 775 C CA . THR A 1 101 ? -9.726 -9.720 -10.738 1.00 60.84 101 THR A CA 1
ATOM 776 C C . THR A 1 101 ? -11.089 -9.491 -10.073 1.00 60.84 101 THR A C 1
ATOM 778 O O . THR A 1 101 ? -11.439 -8.422 -9.573 1.00 60.84 101 THR A O 1
ATOM 781 N N . CYS A 1 102 ? -11.907 -10.548 -10.076 1.00 65.25 102 CYS A N 1
ATOM 782 C CA . CYS A 1 102 ? -13.233 -10.591 -9.454 1.00 65.25 102 CYS A CA 1
ATOM 783 C C . CYS A 1 102 ? -13.113 -10.878 -7.943 1.00 65.25 102 CYS A C 1
ATOM 785 O O . CYS A 1 102 ? -13.709 -11.823 -7.412 1.00 65.25 102 CYS A O 1
ATOM 787 N N . GLU A 1 103 ? -12.278 -10.103 -7.248 1.00 64.69 103 GLU A N 1
ATOM 788 C CA . GLU A 1 103 ? -11.868 -10.424 -5.874 1.00 64.69 103 GLU A CA 1
ATOM 789 C C . GLU A 1 103 ? -12.979 -10.257 -4.842 1.00 64.69 103 GLU A C 1
ATOM 791 O O . GLU A 1 103 ? -12.863 -10.761 -3.730 1.00 64.69 103 GLU A O 1
ATOM 796 N N . GLN A 1 104 ? -14.101 -9.641 -5.220 1.00 65.50 104 GLN A N 1
ATOM 797 C CA . GLN A 1 104 ? -15.276 -9.476 -4.362 1.00 65.50 104 GLN A CA 1
ATOM 798 C C . GLN A 1 104 ? -15.720 -10.795 -3.700 1.00 65.50 104 GLN A C 1
ATOM 800 O O . GLN A 1 104 ? -16.231 -10.799 -2.586 1.00 65.50 104 GLN A O 1
ATOM 805 N N . SER A 1 105 ? -15.510 -11.934 -4.367 1.00 60.41 105 SER A N 1
ATOM 806 C CA . SER A 1 105 ? -15.867 -13.255 -3.831 1.00 60.41 105 SER A CA 1
ATOM 807 C C . SER A 1 105 ? -14.885 -13.816 -2.791 1.00 60.41 105 SER A C 1
ATOM 809 O O . SER A 1 105 ? -15.249 -14.725 -2.046 1.00 60.41 105 SER A O 1
ATOM 811 N N . VAL A 1 106 ? -13.655 -13.298 -2.732 1.00 61.09 106 VAL A N 1
ATOM 812 C CA . VAL A 1 106 ? -12.579 -13.798 -1.857 1.00 61.09 106 VAL A CA 1
ATOM 813 C C . VAL A 1 106 ? -12.191 -12.814 -0.756 1.00 61.09 106 VAL A C 1
ATOM 815 O O . VAL A 1 106 ? -11.515 -13.204 0.197 1.00 61.09 106 VAL A O 1
ATOM 818 N N . LEU A 1 107 ? -12.639 -11.560 -0.849 1.00 70.19 107 LEU A N 1
ATOM 819 C CA . LEU A 1 107 ? -12.431 -10.572 0.201 1.00 70.19 107 LEU A CA 1
ATOM 820 C C . LEU A 1 107 ? -13.194 -10.955 1.479 1.00 70.19 107 LEU A C 1
ATOM 822 O O . LEU A 1 107 ? -14.324 -11.453 1.419 1.00 70.19 107 LEU A O 1
ATOM 826 N N . PRO A 1 108 ? -12.604 -10.718 2.663 1.00 73.06 108 PRO A N 1
ATOM 827 C CA . PRO A 1 108 ? -13.293 -10.971 3.916 1.00 73.06 108 PRO A CA 1
ATOM 828 C C . PRO A 1 108 ? -14.516 -10.050 4.051 1.00 73.06 108 PRO A C 1
ATOM 830 O O . PRO A 1 108 ? -14.431 -8.850 3.806 1.00 73.06 108 PRO A O 1
ATOM 833 N N . ASN A 1 109 ? -15.648 -10.617 4.474 1.00 76.31 109 ASN A N 1
ATOM 834 C CA . ASN A 1 109 ? -16.888 -9.889 4.752 1.00 76.31 109 ASN A CA 1
ATOM 835 C C . ASN A 1 109 ? -17.251 -10.044 6.248 1.00 76.31 109 ASN A C 1
ATOM 837 O O . ASN A 1 109 ? -17.358 -11.187 6.710 1.00 76.31 109 ASN A O 1
ATOM 841 N N . PRO A 1 110 ? -17.407 -8.950 7.024 1.00 88.12 110 PRO A N 1
ATOM 842 C CA . PRO A 1 110 ? -17.288 -7.543 6.613 1.00 88.12 110 PRO A CA 1
ATOM 843 C C . PRO A 1 110 ? -15.836 -7.115 6.393 1.00 88.12 110 PRO A C 1
ATOM 845 O O . PRO A 1 110 ? -14.940 -7.616 7.067 1.00 88.12 110 PRO A O 1
ATOM 848 N N . LEU A 1 111 ? -15.608 -6.162 5.493 1.00 86.94 111 LEU A N 1
ATOM 849 C CA . LEU A 1 111 ? -14.301 -5.534 5.300 1.00 86.94 111 LEU A CA 1
ATOM 850 C C . LEU A 1 111 ? -14.221 -4.259 6.149 1.00 86.94 111 LEU A C 1
ATOM 852 O O . LEU A 1 111 ? -15.089 -3.396 6.039 1.00 86.94 111 LEU A O 1
ATOM 856 N N . ASP A 1 112 ? -13.201 -4.135 7.001 1.00 91.44 112 ASP A N 1
ATOM 857 C CA . ASP A 1 112 ? -13.084 -3.012 7.944 1.00 91.44 112 ASP A CA 1
ATOM 858 C C . ASP A 1 112 ? -12.014 -1.994 7.535 1.00 91.44 112 ASP A C 1
ATOM 860 O O . ASP A 1 112 ? -12.190 -0.796 7.775 1.00 91.44 112 ASP A O 1
ATOM 864 N N . LEU A 1 113 ? -10.916 -2.467 6.937 1.00 93.75 113 LEU A N 1
ATOM 865 C CA . LEU A 1 113 ? -9.788 -1.648 6.497 1.00 93.75 113 LEU A CA 1
ATOM 866 C C . LEU A 1 113 ? -9.229 -2.152 5.170 1.00 93.75 113 LEU A C 1
ATOM 868 O O . LEU A 1 113 ? -9.005 -3.347 4.982 1.00 93.75 113 LEU A O 1
ATOM 872 N N . ILE A 1 114 ? -8.935 -1.207 4.293 1.00 92.44 114 ILE A N 1
ATOM 873 C CA . ILE A 1 114 ? -8.213 -1.413 3.051 1.00 92.44 114 ILE A CA 1
ATOM 874 C C . ILE A 1 114 ? -6.924 -0.601 3.100 1.00 92.44 114 ILE A C 1
ATOM 876 O O . ILE A 1 114 ? -6.950 0.594 3.386 1.00 92.44 114 ILE A O 1
ATOM 880 N N . ILE A 1 115 ? -5.812 -1.235 2.754 1.00 94.88 115 ILE A N 1
ATOM 881 C CA . ILE A 1 115 ? -4.519 -0.595 2.544 1.00 94.88 115 ILE A CA 1
ATOM 882 C C . ILE A 1 115 ? -4.196 -0.720 1.054 1.00 94.88 115 ILE A C 1
ATOM 884 O O . ILE A 1 115 ? -4.069 -1.824 0.540 1.00 94.88 115 ILE A O 1
ATOM 888 N N . MET A 1 116 ? -4.092 0.397 0.343 1.00 93.75 116 MET A N 1
ATOM 889 C CA . MET A 1 116 ? -3.693 0.428 -1.064 1.00 93.75 116 MET A CA 1
ATOM 890 C C . MET A 1 116 ? -2.272 0.954 -1.153 1.00 93.75 116 MET A C 1
ATOM 892 O O . MET A 1 116 ? -2.028 2.122 -0.873 1.00 93.75 116 MET A O 1
ATOM 896 N N . GLU A 1 117 ? -1.331 0.112 -1.539 1.00 93.62 117 GLU A N 1
ATOM 897 C CA . GLU A 1 117 ? 0.038 0.511 -1.813 1.00 93.62 117 GLU A CA 1
ATOM 898 C C . GLU A 1 117 ? 0.166 0.939 -3.277 1.00 93.62 117 GLU A C 1
ATOM 900 O O . GLU A 1 117 ? -0.113 0.181 -4.209 1.00 93.62 117 GLU A O 1
ATOM 905 N N . ASN A 1 118 ? 0.562 2.193 -3.464 1.00 91.38 118 ASN A N 1
ATOM 906 C CA . ASN A 1 118 ? 0.723 2.834 -4.754 1.00 91.38 118 ASN A CA 1
ATOM 907 C C . ASN A 1 118 ? 2.201 3.128 -5.011 1.00 91.38 118 ASN A C 1
ATOM 909 O O . ASN A 1 118 ? 2.762 4.024 -4.378 1.00 91.38 118 ASN A O 1
ATOM 913 N N . MET A 1 119 ? 2.777 2.440 -6.000 1.00 84.12 119 MET A N 1
ATOM 914 C CA . MET A 1 119 ? 4.085 2.774 -6.562 1.00 84.12 119 MET A CA 1
ATOM 915 C C . MET A 1 119 ? 3.990 4.110 -7.294 1.00 84.12 119 MET A C 1
ATOM 917 O O . MET A 1 119 ? 3.603 4.196 -8.466 1.00 84.12 119 MET A O 1
ATOM 921 N N . HIS A 1 120 ? 4.327 5.159 -6.558 1.00 70.75 120 HIS A N 1
ATOM 922 C CA . HIS A 1 120 ? 3.999 6.530 -6.898 1.00 70.75 120 HIS A CA 1
ATOM 923 C C . HIS A 1 120 ? 4.598 7.003 -8.226 1.00 70.75 120 HIS A C 1
ATOM 925 O O . HIS A 1 120 ? 3.953 7.704 -9.001 1.00 70.75 120 HIS A O 1
ATOM 931 N N . THR A 1 121 ? 5.824 6.569 -8.503 1.00 66.56 121 THR A N 1
ATOM 932 C CA . THR A 1 121 ? 6.609 6.971 -9.674 1.00 66.56 121 THR A CA 1
ATOM 933 C C . THR A 1 121 ? 6.021 6.471 -10.998 1.00 66.56 121 THR A C 1
ATOM 935 O O . THR A 1 121 ? 6.343 7.011 -12.054 1.00 66.56 121 THR A O 1
ATOM 938 N N . TRP A 1 122 ? 5.171 5.439 -10.979 1.00 69.25 122 TRP A N 1
ATOM 939 C CA . TRP A 1 122 ? 4.722 4.764 -12.205 1.00 69.25 122 TRP A CA 1
ATOM 940 C C . TRP A 1 122 ? 3.220 4.832 -12.452 1.00 69.25 122 TRP A C 1
ATOM 942 O O . TRP A 1 122 ? 2.765 4.430 -13.523 1.00 69.25 122 TRP A O 1
ATOM 952 N N . THR A 1 123 ? 2.448 5.356 -11.500 1.00 75.06 123 THR A N 1
ATOM 953 C CA . THR A 1 123 ? 0.987 5.354 -11.588 1.00 75.06 123 THR A CA 1
ATOM 954 C C . THR A 1 123 ? 0.455 6.760 -11.831 1.00 75.06 123 THR A C 1
ATOM 956 O O . THR A 1 123 ? 0.666 7.667 -11.031 1.00 75.06 123 THR A O 1
ATOM 959 N N . MET A 1 124 ? -0.281 6.925 -12.930 1.00 79.06 124 MET A N 1
ATOM 960 C CA . MET A 1 124 ? -0.954 8.182 -13.255 1.00 79.06 124 MET A CA 1
ATOM 961 C C . MET A 1 124 ? -2.084 8.468 -12.245 1.00 79.06 124 MET A C 1
ATOM 963 O O . MET A 1 124 ? -2.802 7.528 -11.881 1.00 79.06 124 MET A O 1
ATOM 967 N N . PRO A 1 125 ? -2.298 9.728 -11.812 1.00 79.81 125 PRO A N 1
ATOM 968 C CA . PRO A 1 125 ? -3.335 10.085 -10.839 1.00 79.81 125 PRO A CA 1
ATOM 969 C C . PRO A 1 125 ? -4.737 9.584 -11.193 1.00 79.81 125 PRO A C 1
ATOM 971 O O . PRO A 1 125 ? -5.477 9.150 -10.314 1.00 79.81 125 PRO A O 1
ATOM 974 N N . GLU A 1 126 ? -5.093 9.585 -12.477 1.00 81.25 126 GLU A N 1
ATOM 975 C CA . GLU A 1 126 ? -6.397 9.134 -12.964 1.00 81.25 126 GLU A CA 1
ATOM 976 C C . GLU A 1 126 ? -6.614 7.637 -12.703 1.00 81.25 126 GLU A C 1
ATOM 978 O O . GLU A 1 126 ? -7.720 7.216 -12.365 1.00 81.25 126 GLU A O 1
ATOM 983 N N . HIS A 1 127 ? -5.555 6.827 -12.804 1.00 82.56 127 HIS A N 1
ATOM 984 C CA . HIS A 1 127 ? -5.618 5.400 -12.484 1.00 82.56 127 HIS A CA 1
ATOM 985 C C . HIS A 1 127 ? -5.731 5.166 -10.974 1.00 82.56 127 HIS A C 1
ATOM 987 O O . HIS A 1 127 ? -6.419 4.239 -10.550 1.00 82.56 127 HIS A O 1
ATOM 993 N N . ILE A 1 128 ? -5.096 6.012 -10.155 1.00 83.81 128 ILE A N 1
ATOM 994 C CA . ILE A 1 128 ? -5.217 5.952 -8.689 1.00 83.81 128 ILE A CA 1
ATOM 995 C C . ILE A 1 128 ? -6.646 6.305 -8.274 1.00 83.81 128 ILE A C 1
ATOM 997 O O . ILE A 1 128 ? -7.247 5.607 -7.459 1.00 83.81 128 ILE A O 1
ATOM 1001 N N . GLU A 1 129 ? -7.220 7.357 -8.858 1.00 85.38 129 GLU A N 1
ATOM 1002 C CA . GLU A 1 129 ? -8.612 7.715 -8.610 1.00 85.38 129 GLU A CA 1
ATOM 1003 C C . GLU A 1 129 ? -9.562 6.579 -9.010 1.00 85.38 129 GLU A C 1
ATOM 1005 O O . GLU A 1 129 ? -10.436 6.201 -8.224 1.00 85.38 129 GLU A O 1
ATOM 1010 N N . ALA A 1 130 ? -9.395 6.021 -10.213 1.00 81.56 130 ALA A N 1
ATOM 1011 C CA . ALA A 1 130 ? -10.207 4.903 -10.679 1.00 81.56 130 ALA A CA 1
ATOM 1012 C C . ALA A 1 130 ? -10.116 3.708 -9.715 1.00 81.56 130 ALA A C 1
ATOM 1014 O O . ALA A 1 130 ? -11.148 3.166 -9.317 1.00 81.56 130 ALA A O 1
ATOM 1015 N N . ALA A 1 131 ? -8.906 3.370 -9.260 1.00 83.38 131 ALA A N 1
ATOM 1016 C CA . ALA A 1 131 ? -8.666 2.341 -8.255 1.00 83.38 131 ALA A CA 1
ATOM 1017 C C . ALA A 1 131 ? -9.430 2.609 -6.946 1.00 83.38 131 ALA A C 1
ATOM 1019 O O . ALA A 1 131 ? -10.182 1.743 -6.493 1.00 83.38 131 ALA A O 1
ATOM 1020 N N . ILE A 1 132 ? -9.310 3.815 -6.376 1.00 84.69 132 ILE A N 1
ATOM 1021 C CA . ILE A 1 132 ? -10.018 4.220 -5.148 1.00 84.69 132 ILE A CA 1
ATOM 1022 C C . ILE A 1 132 ? -11.533 4.062 -5.323 1.00 84.69 132 ILE A C 1
ATOM 1024 O O . ILE A 1 132 ? -12.200 3.444 -4.490 1.00 84.69 132 ILE A O 1
ATOM 1028 N N . ARG A 1 133 ? -12.088 4.596 -6.418 1.00 81.12 133 ARG A N 1
ATOM 1029 C CA . ARG A 1 133 ? -13.530 4.536 -6.702 1.00 81.12 133 ARG A CA 1
ATOM 1030 C C . ARG A 1 133 ? -14.018 3.099 -6.820 1.00 81.12 133 ARG A C 1
ATOM 1032 O O . ARG A 1 133 ? -15.028 2.755 -6.211 1.00 81.12 133 ARG A O 1
ATOM 1039 N N . ASN A 1 134 ? -13.296 2.278 -7.576 1.00 78.31 134 ASN A N 1
ATOM 1040 C CA . ASN A 1 134 ? -13.632 0.881 -7.815 1.00 78.31 134 ASN A CA 1
ATOM 1041 C C . ASN A 1 134 ? -13.621 0.077 -6.512 1.00 78.31 134 ASN A C 1
ATOM 1043 O O . ASN A 1 134 ? -14.557 -0.664 -6.234 1.00 78.31 134 ASN A O 1
ATOM 1047 N N . VAL A 1 135 ? -12.604 0.275 -5.676 1.00 80.25 135 VAL A N 1
ATOM 1048 C CA . VAL A 1 135 ? -12.474 -0.393 -4.378 1.00 80.25 135 VAL A CA 1
ATOM 1049 C C . VAL A 1 135 ? -13.584 0.011 -3.406 1.00 80.25 135 VAL A C 1
ATOM 1051 O O . VAL A 1 135 ? -14.209 -0.848 -2.784 1.00 80.25 135 VAL A O 1
ATOM 1054 N N . ILE A 1 136 ? -13.863 1.311 -3.283 1.00 79.62 136 ILE A N 1
ATOM 1055 C CA . ILE A 1 136 ? -14.928 1.812 -2.405 1.00 79.62 136 ILE A CA 1
ATOM 1056 C C . ILE A 1 136 ? -16.296 1.314 -2.885 1.00 79.62 136 ILE A C 1
ATOM 1058 O O . ILE A 1 136 ? -17.132 0.914 -2.070 1.00 79.62 136 ILE A O 1
ATOM 1062 N N . HIS A 1 137 ? -16.530 1.335 -4.200 1.00 77.81 137 HIS A N 1
ATOM 1063 C CA . HIS A 1 137 ? -17.761 0.833 -4.797 1.00 77.81 137 HIS A CA 1
ATOM 1064 C C . HIS A 1 137 ? -17.947 -0.662 -4.515 1.00 77.81 137 HIS A C 1
ATOM 1066 O O . HIS A 1 137 ? -18.985 -1.046 -3.974 1.00 77.81 137 HIS A O 1
ATOM 1072 N N . ASP A 1 138 ? -16.930 -1.480 -4.786 1.00 75.50 138 ASP A N 1
ATOM 1073 C CA . ASP A 1 138 ? -16.954 -2.922 -4.539 1.00 75.50 138 ASP A CA 1
ATOM 1074 C C . ASP A 1 138 ? -17.226 -3.239 -3.069 1.00 75.50 138 ASP A C 1
ATOM 1076 O O . ASP A 1 138 ? -18.113 -4.033 -2.752 1.00 75.50 138 ASP A O 1
ATOM 1080 N N . ALA A 1 139 ? -16.529 -2.561 -2.156 1.00 75.25 139 ALA A N 1
ATOM 1081 C CA . ALA A 1 139 ? -16.753 -2.734 -0.731 1.00 75.25 139 ALA A CA 1
ATOM 1082 C C . ALA A 1 139 ? -18.185 -2.361 -0.313 1.00 75.25 139 ALA A C 1
ATOM 1084 O O . ALA A 1 139 ? -18.784 -3.049 0.517 1.00 75.25 139 ALA A O 1
ATOM 1085 N N . SER A 1 140 ? -18.757 -1.305 -0.905 1.00 73.62 140 SER A N 1
ATOM 1086 C CA . SER A 1 140 ? -20.141 -0.903 -0.629 1.00 73.62 140 SER A CA 1
ATOM 1087 C C . SER A 1 140 ? -21.169 -1.928 -1.122 1.00 73.62 140 SER A C 1
ATOM 1089 O O . SER A 1 140 ? -22.190 -2.118 -0.467 1.00 73.62 140 SER A O 1
ATOM 1091 N N . ILE A 1 141 ? -20.887 -2.626 -2.229 1.00 72.69 141 ILE A N 1
ATOM 1092 C CA . ILE A 1 141 ? -21.733 -3.717 -2.734 1.00 72.69 141 ILE A CA 1
ATOM 1093 C C . ILE A 1 141 ? -21.633 -4.940 -1.821 1.00 72.69 141 ILE A C 1
ATOM 1095 O O . ILE A 1 141 ? -22.638 -5.586 -1.537 1.00 72.69 141 ILE A O 1
ATOM 1099 N N . MET A 1 142 ? -20.424 -5.270 -1.365 1.00 69.25 142 MET A N 1
ATOM 1100 C CA . MET A 1 142 ? -20.179 -6.458 -0.548 1.00 69.25 142 MET A CA 1
ATOM 1101 C C . MET A 1 142 ? -20.776 -6.370 0.857 1.00 69.25 142 MET A C 1
ATOM 1103 O O . MET A 1 142 ? -21.054 -7.400 1.473 1.00 69.25 142 MET A O 1
ATOM 1107 N N . SER A 1 143 ? -20.921 -5.161 1.393 1.00 72.00 143 SER A N 1
ATOM 1108 C CA . SER A 1 143 ? -21.382 -4.936 2.762 1.00 72.00 143 SER A CA 1
ATOM 1109 C C . SER A 1 143 ? -22.458 -3.842 2.820 1.00 72.00 143 SER A C 1
ATOM 1111 O O . SER A 1 143 ? -22.209 -2.783 3.397 1.00 72.00 143 SER A O 1
ATOM 1113 N N . PRO A 1 144 ? -23.658 -4.075 2.251 1.00 68.00 144 PRO A N 1
ATOM 1114 C CA . PRO A 1 144 ? -24.713 -3.059 2.173 1.00 68.00 144 PRO A CA 1
ATOM 1115 C C . PRO A 1 144 ? -25.193 -2.587 3.554 1.00 68.00 144 PRO A C 1
ATOM 1117 O O . PRO A 1 144 ? -25.590 -1.433 3.702 1.00 68.00 144 PRO A O 1
ATOM 1120 N N . ASP A 1 145 ? -25.090 -3.455 4.566 1.00 66.25 145 ASP A N 1
ATOM 1121 C CA . ASP A 1 145 ? -25.494 -3.174 5.947 1.00 66.25 145 ASP A CA 1
ATOM 1122 C C . ASP A 1 145 ? -24.323 -2.761 6.861 1.00 66.25 145 ASP A C 1
ATOM 1124 O O . ASP A 1 145 ? -24.540 -2.414 8.024 1.00 66.25 145 ASP A O 1
ATOM 1128 N N . ALA A 1 146 ? -23.072 -2.803 6.378 1.00 63.44 146 ALA A N 1
ATOM 1129 C CA . ALA A 1 146 ? -21.909 -2.443 7.190 1.00 63.44 146 ALA A CA 1
ATOM 1130 C C . ALA A 1 146 ? -21.476 -0.993 6.959 1.00 63.44 146 ALA A C 1
ATOM 1132 O O . ALA A 1 146 ? -21.654 -0.407 5.890 1.00 63.44 146 ALA A O 1
ATOM 1133 N N . SER A 1 147 ? -20.823 -0.414 7.969 1.00 71.88 147 SER A N 1
ATOM 1134 C CA . SER A 1 147 ? -20.051 0.809 7.764 1.00 71.88 147 SER A CA 1
ATOM 1135 C C . SER A 1 147 ? -19.014 0.568 6.670 1.00 71.88 147 SER A C 1
ATOM 1137 O O . SER A 1 147 ? -18.303 -0.435 6.731 1.00 71.88 147 SER A O 1
ATOM 1139 N N . ARG A 1 148 ? -18.901 1.498 5.716 1.00 83.12 148 ARG A N 1
ATOM 1140 C CA . ARG A 1 148 ? -17.861 1.468 4.677 1.00 83.12 148 ARG A CA 1
ATOM 1141 C C . ARG A 1 148 ? -16.483 1.199 5.305 1.00 83.12 148 ARG A C 1
ATOM 1143 O O . ARG A 1 148 ? -16.212 1.759 6.376 1.00 83.12 148 ARG A O 1
ATOM 1150 N N . PRO A 1 149 ? -15.623 0.385 4.667 1.00 89.12 149 PRO A N 1
ATOM 1151 C CA . PRO A 1 149 ? -14.274 0.171 5.173 1.00 89.12 149 PRO A CA 1
ATOM 1152 C C . PRO A 1 149 ? -13.509 1.493 5.227 1.00 89.12 149 PRO A C 1
ATOM 1154 O O . PRO A 1 149 ? -13.688 2.369 4.377 1.00 89.12 149 PRO A O 1
ATOM 1157 N N . ALA A 1 150 ? -12.635 1.621 6.222 1.00 92.19 150 ALA A N 1
ATOM 1158 C CA . ALA A 1 150 ? -11.606 2.648 6.196 1.00 92.19 150 ALA A CA 1
ATOM 1159 C C . ALA A 1 150 ? -10.616 2.336 5.066 1.00 92.19 150 ALA A C 1
ATOM 1161 O O . ALA A 1 150 ? -10.392 1.171 4.738 1.00 92.19 150 ALA A O 1
ATOM 1162 N N . VAL A 1 151 ? -10.016 3.367 4.481 1.00 93.06 151 VAL A N 1
ATOM 1163 C CA . VAL A 1 151 ? -9.047 3.213 3.396 1.00 93.06 151 VAL A CA 1
ATOM 1164 C C . VAL A 1 151 ? -7.808 4.036 3.721 1.00 93.06 151 VAL A C 1
ATOM 1166 O O . VAL A 1 151 ? -7.920 5.213 4.068 1.00 93.06 151 VAL A O 1
ATOM 1169 N N . ILE A 1 152 ? -6.642 3.410 3.595 1.00 95.69 152 ILE A N 1
ATOM 1170 C CA . ILE A 1 152 ? -5.333 4.057 3.653 1.00 95.69 152 ILE A CA 1
ATOM 1171 C C . ILE A 1 152 ? -4.665 3.870 2.293 1.00 95.69 152 ILE A C 1
ATOM 1173 O O . ILE A 1 152 ? -4.467 2.740 1.849 1.00 95.69 152 ILE A O 1
ATOM 1177 N N . LEU A 1 153 ? -4.301 4.966 1.637 1.00 94.94 153 LEU A N 1
ATOM 1178 C CA . LEU A 1 153 ? -3.436 4.966 0.463 1.00 94.94 153 LEU A CA 1
ATOM 1179 C C . LEU A 1 153 ? -1.991 5.177 0.924 1.00 94.94 153 LEU A C 1
ATOM 1181 O O . LEU A 1 153 ? -1.638 6.234 1.440 1.00 94.94 153 LEU A O 1
ATOM 1185 N N . TYR A 1 154 ? -1.147 4.172 0.741 1.00 95.31 154 TYR A N 1
ATOM 1186 C CA . TYR A 1 154 ? 0.275 4.229 1.035 1.00 95.31 154 TYR A CA 1
ATOM 1187 C C . TYR A 1 154 ? 1.067 4.456 -0.254 1.00 95.31 154 TYR A C 1
ATOM 1189 O O . TYR A 1 154 ? 1.199 3.554 -1.076 1.00 95.31 154 TYR A O 1
ATOM 1197 N N . ASN A 1 155 ? 1.619 5.651 -0.436 1.00 92.75 155 ASN A N 1
ATOM 1198 C CA . ASN A 1 155 ? 2.547 5.938 -1.524 1.00 92.75 155 ASN A CA 1
ATOM 1199 C C . ASN A 1 155 ? 3.922 5.345 -1.199 1.00 92.75 155 ASN A C 1
ATOM 1201 O O . ASN A 1 155 ? 4.675 5.886 -0.380 1.00 92.75 155 ASN A O 1
ATOM 1205 N N . SER A 1 156 ? 4.242 4.236 -1.856 1.00 89.38 156 SER A N 1
ATOM 1206 C CA . SER A 1 156 ? 5.581 3.663 -1.891 1.00 89.38 156 SER A CA 1
ATOM 1207 C C . SER A 1 156 ? 6.411 4.418 -2.929 1.00 89.38 156 SER A C 1
ATOM 1209 O O . SER A 1 156 ? 5.957 4.746 -4.031 1.00 89.38 156 SER A O 1
ATOM 1211 N N . TYR A 1 157 ? 7.641 4.747 -2.551 1.00 81.00 157 TYR A N 1
ATOM 1212 C CA . TYR A 1 157 ? 8.527 5.559 -3.370 1.00 81.00 157 TYR A CA 1
ATOM 1213 C C . TYR A 1 157 ? 9.749 4.761 -3.808 1.00 81.00 157 TYR A C 1
ATOM 1215 O O . TYR A 1 157 ? 10.389 4.111 -2.980 1.00 81.00 157 TYR A O 1
ATOM 1223 N N . ALA A 1 158 ? 10.088 4.849 -5.095 1.00 75.81 158 ALA A N 1
ATOM 1224 C CA . ALA A 1 158 ? 11.361 4.358 -5.590 1.00 75.81 158 ALA A CA 1
ATOM 1225 C C . ALA A 1 158 ? 12.453 5.364 -5.210 1.00 75.81 158 ALA A C 1
ATOM 1227 O O . ALA A 1 158 ? 12.488 6.478 -5.715 1.00 75.81 158 ALA A O 1
ATOM 1228 N N . VAL A 1 159 ? 13.369 4.960 -4.335 1.00 71.88 159 VAL A N 1
ATOM 1229 C CA . VAL A 1 159 ? 14.511 5.749 -3.848 1.00 71.88 159 VAL A CA 1
ATOM 1230 C C . VAL A 1 159 ? 15.329 6.360 -4.997 1.00 71.88 159 VAL A C 1
ATOM 1232 O O . VAL A 1 159 ? 15.932 7.419 -4.826 1.00 71.88 159 VAL A O 1
ATOM 1235 N N . VAL A 1 160 ? 15.326 5.716 -6.171 1.00 66.38 160 VAL A N 1
ATOM 1236 C CA . VAL A 1 160 ? 15.963 6.203 -7.399 1.00 66.38 160 VAL A CA 1
ATOM 1237 C C . VAL A 1 160 ? 15.036 5.949 -8.598 1.00 66.38 160 VAL A C 1
ATOM 1239 O O . VAL A 1 160 ? 14.649 4.807 -8.840 1.00 66.38 160 VAL A O 1
ATOM 1242 N N . GLU A 1 161 ? 14.666 7.000 -9.342 1.00 55.97 161 GLU A N 1
ATOM 1243 C CA . GLU A 1 161 ? 13.625 6.933 -10.393 1.00 55.97 161 GLU A CA 1
ATOM 1244 C C . GLU A 1 161 ? 14.130 6.567 -11.805 1.00 55.97 161 GLU A C 1
ATOM 1246 O O . GLU A 1 161 ? 13.318 6.236 -12.668 1.00 55.97 161 GLU A O 1
ATOM 1251 N N . THR A 1 162 ? 15.436 6.631 -12.096 1.00 54.00 162 THR A N 1
ATOM 1252 C CA . THR A 1 162 ? 15.919 6.627 -13.494 1.00 54.00 162 THR A CA 1
ATOM 1253 C C . THR A 1 162 ? 16.721 5.393 -13.899 1.00 54.00 162 THR A C 1
ATOM 1255 O O . THR A 1 162 ? 17.576 4.918 -13.166 1.00 54.00 162 THR A O 1
ATOM 1258 N N . VAL A 1 163 ? 16.526 4.953 -15.146 1.00 46.03 163 VAL A N 1
ATOM 1259 C CA . VAL A 1 163 ? 17.208 3.815 -15.800 1.00 46.03 163 VAL A CA 1
ATOM 1260 C C . VAL A 1 163 ? 18.739 3.990 -15.894 1.00 46.03 163 VAL A C 1
ATOM 1262 O O . VAL A 1 163 ? 19.464 3.015 -16.059 1.00 46.03 163 VAL A O 1
ATOM 1265 N N . GLU A 1 164 ? 19.250 5.216 -15.740 1.00 47.66 164 GLU A N 1
ATOM 1266 C CA . GLU A 1 164 ? 20.690 5.531 -15.745 1.00 47.66 164 GLU A CA 1
ATOM 1267 C C . GLU A 1 164 ? 21.432 5.105 -14.463 1.00 47.66 164 GLU A C 1
ATOM 1269 O O . GLU A 1 164 ? 22.642 5.276 -14.373 1.00 47.66 164 GLU A O 1
ATOM 1274 N N . THR A 1 165 ? 20.753 4.518 -13.472 1.00 55.34 165 THR A N 1
ATOM 1275 C CA . THR A 1 165 ? 21.344 4.203 -12.160 1.00 55.34 165 THR A CA 1
ATOM 1276 C C . THR A 1 165 ? 21.398 2.709 -11.853 1.00 55.34 165 THR A C 1
ATOM 1278 O O . THR A 1 165 ? 21.157 2.292 -10.713 1.00 55.34 165 THR A O 1
ATOM 1281 N N . VAL A 1 166 ? 21.744 1.890 -12.852 1.00 58.31 166 VAL A N 1
ATOM 1282 C CA . VAL A 1 166 ? 22.175 0.497 -12.609 1.00 58.31 166 VAL A CA 1
ATOM 1283 C C . VAL A 1 166 ? 23.201 0.473 -11.468 1.00 58.31 166 VAL A C 1
ATOM 1285 O O . VAL A 1 166 ? 23.074 -0.333 -10.552 1.00 58.31 166 VAL A O 1
ATOM 1288 N N . GLU A 1 167 ? 24.092 1.469 -11.433 1.00 64.19 167 GLU A N 1
ATOM 1289 C CA . GLU A 1 167 ? 25.076 1.677 -10.369 1.00 64.19 167 GLU A CA 1
ATOM 1290 C C . GLU A 1 167 ? 24.437 1.827 -8.978 1.00 64.19 167 GLU A C 1
ATOM 1292 O O . GLU A 1 167 ? 24.768 1.052 -8.090 1.00 64.19 167 GLU A O 1
ATOM 1297 N N . TRP A 1 168 ? 23.462 2.723 -8.762 1.00 63.75 168 TRP A N 1
ATOM 1298 C CA . TRP A 1 168 ? 22.831 2.867 -7.435 1.00 63.75 168 TRP A CA 1
ATOM 1299 C C . TRP A 1 168 ? 22.054 1.630 -7.001 1.00 63.75 168 TRP A C 1
ATOM 1301 O O . TRP A 1 168 ? 22.075 1.272 -5.823 1.00 63.75 168 TRP A O 1
ATOM 1311 N N . THR A 1 169 ? 21.364 0.984 -7.939 1.00 68.12 169 THR A N 1
ATOM 1312 C CA . THR A 1 169 ? 20.600 -0.230 -7.639 1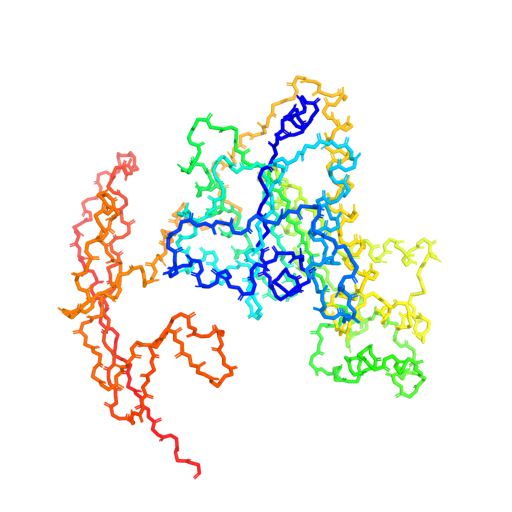.00 68.12 169 THR A CA 1
ATOM 1313 C C . THR A 1 169 ? 21.546 -1.335 -7.181 1.00 68.12 169 THR A C 1
ATOM 1315 O O . THR A 1 169 ? 21.330 -1.927 -6.125 1.00 68.12 169 THR A O 1
ATOM 1318 N N . GLU A 1 170 ? 22.640 -1.557 -7.915 1.00 71.75 170 GLU A N 1
ATOM 1319 C CA . GLU A 1 170 ? 23.687 -2.511 -7.541 1.00 71.75 170 GLU A CA 1
ATOM 1320 C C . GLU A 1 170 ? 24.368 -2.125 -6.226 1.00 71.75 170 GLU A C 1
ATOM 1322 O O . GLU A 1 170 ? 24.646 -2.980 -5.386 1.00 71.75 170 GLU A O 1
ATOM 1327 N N . CYS A 1 171 ? 24.602 -0.839 -5.999 1.00 73.12 171 CYS A N 1
ATOM 1328 C CA . CYS A 1 171 ? 25.208 -0.342 -4.777 1.00 73.12 171 CYS A CA 1
ATOM 1329 C C . CYS A 1 171 ? 24.365 -0.588 -3.532 1.00 73.12 171 CYS A C 1
ATOM 1331 O O . CYS A 1 171 ? 24.885 -1.088 -2.534 1.00 73.12 171 CYS A O 1
ATOM 1333 N N . ILE A 1 172 ? 23.077 -0.248 -3.587 1.00 73.50 172 ILE A N 1
ATOM 1334 C CA . ILE A 1 172 ? 22.128 -0.483 -2.497 1.00 73.50 172 ILE A CA 1
ATOM 1335 C C . ILE A 1 172 ? 21.963 -1.992 -2.284 1.00 73.50 172 ILE A C 1
ATOM 1337 O O . ILE A 1 172 ? 22.059 -2.470 -1.149 1.00 73.50 172 ILE A O 1
ATOM 1341 N N . ALA A 1 173 ? 21.818 -2.758 -3.369 1.00 73.88 173 ALA A N 1
ATOM 1342 C CA . ALA A 1 173 ? 21.654 -4.207 -3.308 1.00 73.88 173 ALA A CA 1
ATOM 1343 C C . ALA A 1 173 ? 22.858 -4.934 -2.718 1.00 73.88 173 ALA A C 1
ATOM 1345 O O . ALA A 1 173 ? 22.693 -5.849 -1.907 1.00 73.88 173 ALA A O 1
ATOM 1346 N N . HIS A 1 174 ? 24.068 -4.498 -3.061 1.00 79.06 174 HIS A N 1
ATOM 1347 C CA . HIS A 1 174 ? 25.306 -5.106 -2.587 1.00 79.06 174 HIS A CA 1
ATOM 1348 C C . HIS A 1 174 ? 25.925 -4.400 -1.377 1.00 79.06 174 HIS A C 1
ATOM 1350 O O . HIS A 1 174 ? 27.021 -4.783 -0.971 1.00 79.06 174 HIS A O 1
ATOM 1356 N N . GLN A 1 175 ? 25.257 -3.388 -0.809 1.00 74.62 175 GLN A N 1
ATOM 1357 C CA . GLN A 1 175 ? 25.773 -2.566 0.295 1.00 74.62 175 GLN A CA 1
ATOM 1358 C C . GLN A 1 175 ? 27.172 -1.985 -0.001 1.00 74.62 175 GLN A C 1
ATOM 1360 O O . GLN A 1 175 ? 28.026 -1.872 0.876 1.00 74.62 175 GLN A O 1
ATOM 1365 N N . ARG A 1 176 ? 27.433 -1.621 -1.263 1.00 80.44 176 ARG A N 1
ATOM 1366 C CA . ARG A 1 176 ? 28.732 -1.107 -1.738 1.00 80.44 176 ARG A CA 1
ATOM 1367 C C . ARG A 1 176 ? 28.779 0.416 -1.734 1.00 80.44 176 ARG A C 1
ATOM 1369 O O . ARG A 1 176 ? 29.242 1.022 -2.691 1.00 80.44 176 ARG A O 1
ATOM 1376 N N . CYS A 1 177 ? 28.310 1.038 -0.659 1.00 74.69 177 CYS A N 1
ATOM 1377 C CA . CYS A 1 177 ? 28.285 2.491 -0.519 1.00 74.69 177 CYS A CA 1
ATOM 1378 C C . CYS A 1 177 ? 29.713 3.041 -0.366 1.00 74.69 177 CYS A C 1
ATOM 1380 O O . CYS A 1 177 ? 30.244 3.149 0.732 1.00 74.69 177 CYS A O 1
ATOM 1382 N N . ASN A 1 178 ? 30.372 3.358 -1.476 1.00 75.06 178 ASN A N 1
ATOM 1383 C CA . ASN A 1 178 ? 31.700 3.966 -1.501 1.00 75.06 178 ASN A CA 1
ATOM 1384 C C . ASN A 1 178 ? 31.762 5.056 -2.584 1.00 75.06 178 ASN A C 1
ATOM 1386 O O . ASN A 1 178 ? 30.832 5.224 -3.370 1.00 75.06 178 ASN A O 1
ATOM 1390 N N . THR A 1 179 ? 32.864 5.801 -2.644 1.00 62.47 179 THR A N 1
ATOM 1391 C CA . THR A 1 179 ? 33.036 6.896 -3.615 1.00 62.47 179 THR A CA 1
ATOM 1392 C C . THR A 1 179 ? 33.109 6.424 -5.071 1.00 62.47 179 THR A C 1
ATOM 1394 O O . THR A 1 179 ? 32.801 7.198 -5.968 1.00 62.47 179 THR A O 1
ATOM 1397 N N . SER A 1 180 ? 33.464 5.156 -5.329 1.00 63.47 180 SER A N 1
ATOM 1398 C CA . SER A 1 180 ? 33.392 4.572 -6.682 1.00 63.47 180 SER A CA 1
ATOM 1399 C C . SER A 1 180 ? 31.965 4.236 -7.128 1.00 63.47 180 SER A C 1
ATOM 1401 O O . SER A 1 180 ? 31.709 4.119 -8.317 1.00 63.47 180 SER A O 1
ATOM 1403 N N . CYS A 1 181 ? 31.057 4.082 -6.170 1.00 63.50 181 CYS A N 1
ATOM 1404 C CA . CYS A 1 181 ? 29.651 3.749 -6.354 1.00 63.50 181 CYS A CA 1
ATOM 1405 C C . CYS A 1 181 ? 28.745 4.997 -6.364 1.00 63.50 181 CYS A C 1
ATOM 1407 O O . CYS A 1 181 ? 27.693 5.009 -6.997 1.00 63.50 181 CYS A O 1
ATOM 1409 N N . ILE A 1 182 ? 29.157 6.058 -5.666 1.00 63.28 182 ILE A N 1
ATOM 1410 C CA . ILE A 1 182 ? 28.475 7.354 -5.622 1.00 63.28 182 ILE A CA 1
ATOM 1411 C C . ILE A 1 182 ? 29.511 8.395 -6.043 1.00 63.28 182 ILE A C 1
ATOM 1413 O O . ILE A 1 182 ? 30.186 8.956 -5.171 1.00 63.28 182 ILE A O 1
ATOM 1417 N N . PRO A 1 183 ? 29.697 8.622 -7.358 1.00 53.09 183 PRO A N 1
ATOM 1418 C CA . PRO A 1 183 ? 30.623 9.635 -7.834 1.00 53.09 183 PRO A CA 1
ATOM 1419 C C . PRO A 1 183 ? 30.239 10.977 -7.211 1.00 53.09 183 PRO A C 1
ATOM 1421 O O . PRO A 1 183 ? 29.069 11.364 -7.192 1.00 53.09 183 PRO A O 1
ATOM 1424 N N . GLU A 1 184 ? 31.229 11.627 -6.616 1.00 49.53 184 GLU A N 1
ATOM 1425 C CA . GLU A 1 184 ? 31.084 12.759 -5.709 1.00 49.53 184 GLU A CA 1
ATOM 1426 C C . GLU A 1 184 ? 30.091 13.843 -6.196 1.00 49.53 184 GLU A C 1
ATOM 1428 O O . GLU A 1 184 ? 30.086 14.242 -7.359 1.00 49.53 184 GLU A O 1
ATOM 1433 N N . ALA A 1 185 ? 29.313 14.375 -5.240 1.00 43.03 185 ALA A N 1
ATOM 1434 C CA . ALA A 1 185 ? 28.611 15.672 -5.249 1.00 43.03 185 ALA A CA 1
ATOM 1435 C C . ALA A 1 185 ? 27.133 15.773 -5.683 1.00 43.03 185 ALA A C 1
ATOM 1437 O O . ALA A 1 185 ? 26.559 16.863 -5.586 1.00 43.03 185 ALA A O 1
ATOM 1438 N N . ASN A 1 186 ? 26.450 14.685 -6.035 1.00 44.19 186 ASN A N 1
ATOM 1439 C CA . ASN A 1 186 ? 24.990 14.724 -6.141 1.00 44.19 186 ASN A CA 1
ATOM 1440 C C . ASN A 1 186 ? 24.389 13.834 -5.057 1.00 44.19 186 ASN A C 1
ATOM 1442 O O . ASN A 1 186 ? 24.513 12.617 -5.117 1.00 44.19 186 ASN A O 1
ATOM 1446 N N . GLY A 1 187 ? 23.799 14.457 -4.028 1.00 47.28 187 GLY A N 1
ATOM 1447 C CA . GLY A 1 187 ? 22.996 13.780 -3.009 1.00 47.28 187 GLY A CA 1
ATOM 1448 C C . GLY A 1 187 ? 21.822 12.999 -3.600 1.00 47.28 187 GLY A C 1
ATOM 1449 O O . GLY A 1 187 ? 21.803 12.712 -4.792 1.00 47.28 187 GLY A O 1
ATOM 1450 N N . PHE A 1 188 ? 20.802 12.700 -2.796 1.00 50.81 188 PHE A N 1
ATOM 1451 C CA . PHE A 1 188 ? 19.501 12.277 -3.325 1.00 50.81 188 PHE A CA 1
ATOM 1452 C C . PHE A 1 188 ? 18.933 13.354 -4.258 1.00 50.81 188 PHE A C 1
ATOM 1454 O O . PHE A 1 188 ? 18.182 14.247 -3.868 1.00 50.81 188 PHE A O 1
ATOM 1461 N N . LYS A 1 189 ? 19.355 13.309 -5.507 1.00 44.50 189 LYS A N 1
ATOM 1462 C CA . LYS A 1 189 ? 18.927 14.166 -6.588 1.00 44.50 189 LYS A CA 1
ATOM 1463 C C . LYS A 1 189 ? 18.507 13.212 -7.686 1.00 44.50 189 LYS A C 1
ATOM 1465 O O . LYS A 1 189 ? 19.138 12.179 -7.902 1.00 44.50 189 LYS A O 1
ATOM 1470 N N . HIS A 1 190 ? 17.460 13.587 -8.405 1.00 41.84 190 HIS A N 1
ATOM 1471 C CA . HIS A 1 190 ? 17.210 13.034 -9.728 1.00 41.84 190 HIS A CA 1
ATOM 1472 C C . HIS A 1 190 ? 18.528 13.046 -10.531 1.00 41.84 190 HIS A C 1
ATOM 1474 O O . HIS A 1 190 ? 19.381 13.908 -10.287 1.00 41.84 190 HIS A O 1
ATOM 1480 N N . SER A 1 191 ? 18.662 12.211 -11.564 1.00 39.50 191 SER A N 1
ATOM 1481 C CA . SER A 1 191 ? 19.755 12.296 -12.557 1.00 39.50 191 SER A CA 1
ATOM 1482 C C . SER A 1 191 ? 19.970 13.704 -13.164 1.00 39.50 191 SER A C 1
ATOM 1484 O O . SER A 1 191 ? 20.942 13.943 -13.868 1.00 39.50 191 SER A O 1
ATOM 1486 N N . VAL A 1 192 ? 19.090 14.672 -12.858 1.00 35.28 192 VAL A N 1
ATOM 1487 C CA . VAL A 1 192 ? 19.086 16.052 -13.359 1.00 35.28 192 VAL A CA 1
ATOM 1488 C C . VAL A 1 192 ? 19.228 17.100 -12.231 1.00 35.28 192 VAL A C 1
ATOM 1490 O O . VAL A 1 192 ? 18.910 18.272 -12.414 1.00 35.28 192 VAL A O 1
ATOM 1493 N N . GLY A 1 193 ? 19.679 16.728 -11.027 1.00 35.44 193 GLY A N 1
ATOM 1494 C CA . GLY A 1 193 ? 20.035 17.705 -9.985 1.00 35.44 193 GLY A CA 1
ATOM 1495 C C . GLY A 1 193 ? 18.862 18.445 -9.316 1.00 35.44 193 GLY A C 1
ATOM 1496 O O . GLY A 1 193 ? 19.093 19.366 -8.532 1.00 35.44 193 GLY A O 1
ATOM 1497 N N . LYS A 1 194 ? 17.612 18.058 -9.599 1.00 40.25 194 LYS A N 1
ATOM 1498 C CA . LYS A 1 194 ? 16.400 18.574 -8.940 1.00 40.25 194 LYS A CA 1
ATOM 1499 C C . LYS A 1 194 ? 15.984 17.642 -7.798 1.00 40.25 194 LYS A C 1
ATOM 1501 O O . LYS A 1 194 ? 16.211 16.433 -7.883 1.00 40.25 194 LYS A O 1
ATOM 1506 N N . ALA A 1 195 ? 15.388 18.212 -6.743 1.00 47.69 195 ALA A N 1
ATOM 1507 C CA . ALA A 1 195 ? 14.680 17.435 -5.725 1.00 47.69 195 ALA A CA 1
ATOM 1508 C C . ALA A 1 195 ? 13.700 16.493 -6.430 1.00 47.69 195 ALA A C 1
ATOM 1510 O O . ALA A 1 195 ? 13.089 16.923 -7.413 1.00 47.69 195 ALA A O 1
ATOM 1511 N N . LEU A 1 196 ? 13.610 15.242 -5.963 1.00 48.97 196 LEU A N 1
ATOM 1512 C CA . LEU A 1 196 ? 12.653 14.245 -6.445 1.00 48.97 196 LEU A CA 1
ATOM 1513 C C . LEU A 1 196 ? 11.302 14.945 -6.614 1.00 48.97 196 LEU A C 1
ATOM 1515 O O . LEU A 1 196 ? 10.744 15.413 -5.614 1.00 48.97 196 LEU A O 1
ATOM 1519 N N . PRO A 1 197 ? 10.832 15.172 -7.852 1.00 49.00 197 PRO A N 1
ATOM 1520 C CA . PRO A 1 197 ? 9.559 15.824 -8.006 1.00 49.00 197 PRO A CA 1
ATOM 1521 C C . PRO A 1 197 ? 8.537 14.897 -7.355 1.00 49.00 197 PRO A C 1
ATOM 1523 O O . PRO A 1 197 ? 8.490 13.705 -7.641 1.00 49.00 197 PRO A O 1
ATOM 1526 N N . GLN A 1 198 ? 7.749 15.453 -6.440 1.00 56.72 198 GLN A N 1
ATOM 1527 C CA . GLN A 1 198 ? 6.546 14.840 -5.888 1.00 56.72 198 GLN A CA 1
ATOM 1528 C C . GLN A 1 198 ? 5.508 14.683 -7.008 1.00 56.72 198 GLN A C 1
ATOM 1530 O O . GLN A 1 198 ? 4.448 15.299 -6.950 1.00 56.72 198 GLN A O 1
ATOM 1535 N N . THR A 1 199 ? 5.852 13.997 -8.099 1.00 63.00 199 THR A N 1
ATOM 1536 C CA . THR A 1 199 ? 5.212 14.174 -9.409 1.00 63.00 199 THR A CA 1
ATOM 1537 C C . THR A 1 199 ? 3.706 13.986 -9.325 1.00 63.00 199 THR A C 1
ATOM 1539 O O . THR A 1 199 ? 2.972 14.697 -10.021 1.00 63.00 199 THR A O 1
ATOM 1542 N N . HIS A 1 200 ? 3.248 13.123 -8.412 1.00 72.94 200 HIS A N 1
ATOM 1543 C CA . HIS A 1 200 ? 1.836 12.865 -8.180 1.00 72.94 200 HIS A CA 1
ATOM 1544 C C . HIS A 1 200 ? 1.380 12.983 -6.703 1.00 72.94 200 HIS A C 1
ATOM 1546 O O . HIS A 1 200 ? 0.217 12.703 -6.404 1.00 72.94 200 HIS A O 1
ATOM 1552 N N . GLU A 1 201 ? 2.261 13.302 -5.739 1.00 82.56 201 GLU A N 1
ATOM 1553 C CA . GLU A 1 201 ? 1.957 13.183 -4.295 1.00 82.56 201 GLU A CA 1
ATOM 1554 C C . GLU A 1 201 ? 0.885 14.199 -3.882 1.00 82.56 201 GLU A C 1
ATOM 1556 O O . GLU A 1 201 ? -0.084 13.785 -3.236 1.00 82.56 201 GLU A O 1
ATOM 1561 N N . PRO A 1 202 ? 0.955 15.472 -4.332 1.00 86.88 202 PRO A N 1
ATOM 1562 C CA . PRO A 1 202 ? -0.132 16.427 -4.152 1.00 86.88 202 PRO A CA 1
ATOM 1563 C C . PRO A 1 202 ? -1.475 15.893 -4.658 1.00 86.88 202 PRO A C 1
ATOM 1565 O O . PRO A 1 202 ? -2.475 16.008 -3.960 1.00 86.88 202 PRO A O 1
ATOM 1568 N N . GLN A 1 203 ? -1.502 15.224 -5.812 1.00 87.19 203 GLN A N 1
ATOM 1569 C CA . GLN A 1 203 ? -2.723 14.665 -6.390 1.00 87.19 203 GLN A CA 1
ATOM 1570 C C . GLN A 1 203 ? -3.277 13.536 -5.517 1.00 87.19 203 GLN A C 1
ATOM 1572 O O . GLN A 1 203 ? -4.477 13.483 -5.270 1.00 87.19 203 GLN A O 1
ATOM 1577 N N . THR A 1 204 ? -2.423 12.657 -4.983 1.00 89.12 204 THR A N 1
ATOM 1578 C CA . THR A 1 204 ? -2.888 11.623 -4.044 1.00 89.12 204 THR A CA 1
ATOM 1579 C C . THR A 1 204 ? -3.413 12.210 -2.736 1.00 89.12 204 THR A C 1
ATOM 1581 O O . THR A 1 204 ? -4.399 11.699 -2.217 1.00 89.12 204 THR A O 1
ATOM 1584 N N . LEU A 1 205 ? -2.828 13.303 -2.232 1.00 90.00 205 LEU A N 1
ATOM 1585 C CA . LEU A 1 205 ? -3.330 14.023 -1.055 1.00 90.00 205 LEU A CA 1
ATOM 1586 C C . LEU A 1 205 ? -4.683 14.696 -1.332 1.00 90.00 205 LEU A C 1
ATOM 1588 O O . LEU A 1 205 ? -5.578 14.644 -0.489 1.00 90.00 205 LEU A O 1
ATOM 1592 N N . GLU A 1 206 ? -4.854 15.288 -2.515 1.00 90.19 206 GLU A N 1
ATOM 1593 C CA . GLU A 1 206 ? -6.127 15.865 -2.961 1.00 90.19 206 GLU A CA 1
ATOM 1594 C C . GLU A 1 206 ? -7.214 14.792 -3.091 1.00 90.19 206 GLU A C 1
ATOM 1596 O O . GLU A 1 206 ? -8.326 14.985 -2.596 1.00 90.19 206 GLU A O 1
ATOM 1601 N N . LEU A 1 207 ? -6.886 13.630 -3.671 1.00 88.12 207 LEU A N 1
ATOM 1602 C CA . LEU A 1 207 ? -7.772 12.462 -3.688 1.00 88.12 207 LEU A CA 1
ATOM 1603 C C . LEU A 1 207 ? -8.081 11.980 -2.262 1.00 88.12 207 LEU A C 1
ATOM 1605 O O . LEU A 1 207 ? -9.231 11.672 -1.959 1.00 88.12 207 LEU A O 1
ATOM 1609 N N . GLY A 1 208 ? -7.082 11.987 -1.377 1.00 90.00 208 GLY A N 1
ATOM 1610 C CA . GLY A 1 208 ? -7.214 11.742 0.058 1.00 90.00 208 GLY A CA 1
ATOM 1611 C C . GLY A 1 208 ? -8.329 12.555 0.697 1.00 90.00 208 GLY A C 1
ATOM 1612 O O . GLY A 1 208 ? -9.312 12.018 1.214 1.00 90.00 208 GLY A O 1
ATOM 1613 N N . ALA A 1 209 ? -8.201 13.875 0.584 1.00 89.81 209 ALA A N 1
ATOM 1614 C CA . ALA A 1 209 ? -9.171 14.830 1.099 1.00 89.81 209 ALA A CA 1
ATOM 1615 C C . ALA A 1 209 ? -10.552 14.675 0.442 1.00 89.81 209 ALA A C 1
ATOM 1617 O O . ALA A 1 209 ? -11.570 14.755 1.129 1.00 89.81 209 ALA A O 1
ATOM 1618 N N . LEU A 1 210 ? -10.596 14.430 -0.871 1.00 87.25 210 LEU A N 1
ATOM 1619 C CA . LEU A 1 210 ? -11.841 14.311 -1.627 1.00 87.25 210 LEU A CA 1
ATOM 1620 C C . LEU A 1 210 ? -12.645 13.059 -1.249 1.00 87.25 210 LEU A C 1
ATOM 1622 O O . LEU A 1 210 ? -13.864 13.137 -1.099 1.00 87.25 210 LEU A O 1
ATOM 1626 N N . TYR A 1 211 ? -11.979 11.913 -1.104 1.00 85.94 211 TYR A N 1
ATOM 1627 C CA . TYR A 1 211 ? -12.619 10.629 -0.803 1.00 85.94 211 TYR A CA 1
ATOM 1628 C C . TYR A 1 211 ? -12.687 10.317 0.699 1.00 85.94 211 TYR A C 1
ATOM 1630 O O . TYR A 1 211 ? -13.295 9.317 1.083 1.00 85.94 211 TYR A O 1
ATOM 1638 N N . GLY A 1 212 ? -12.102 11.166 1.551 1.00 88.38 212 GLY A N 1
ATOM 1639 C CA . GLY A 1 212 ? -12.033 10.941 2.995 1.00 88.38 212 GLY A CA 1
ATOM 1640 C C . GLY A 1 212 ? -11.166 9.733 3.358 1.00 88.38 212 GLY A C 1
ATOM 1641 O O . GLY A 1 212 ? -11.510 8.992 4.278 1.00 88.38 212 GLY A O 1
ATOM 1642 N N . ILE A 1 213 ? -10.083 9.514 2.609 1.00 91.25 213 ILE A N 1
ATOM 1643 C CA . ILE A 1 213 ? -9.128 8.420 2.825 1.00 91.25 213 ILE A CA 1
ATOM 1644 C C . ILE A 1 213 ? -7.828 8.981 3.401 1.00 91.25 213 ILE A C 1
ATOM 1646 O O . ILE A 1 213 ? -7.439 10.106 3.077 1.00 91.25 213 ILE A O 1
ATOM 1650 N N . ASP A 1 214 ? -7.152 8.211 4.253 1.00 93.81 214 ASP A N 1
ATOM 1651 C CA . ASP A 1 214 ? -5.851 8.637 4.770 1.00 93.81 214 ASP A CA 1
ATOM 1652 C C . ASP A 1 214 ? -4.760 8.356 3.736 1.00 93.81 214 ASP A C 1
ATOM 1654 O O . ASP A 1 214 ? -4.808 7.347 3.030 1.00 93.81 214 ASP A O 1
ATOM 1658 N N . VAL A 1 215 ? -3.781 9.250 3.635 1.00 94.31 215 VAL A N 1
ATOM 1659 C CA . VAL A 1 215 ? -2.715 9.164 2.634 1.00 94.31 215 VAL A CA 1
ATOM 1660 C C . VAL A 1 215 ? -1.374 9.268 3.335 1.00 94.31 215 VAL A C 1
ATOM 1662 O O . VAL A 1 215 ? -1.047 10.274 3.964 1.00 94.31 215 VAL A O 1
ATOM 1665 N N . LEU A 1 216 ? -0.587 8.208 3.209 1.00 95.12 216 LEU A N 1
ATOM 1666 C CA . LEU A 1 216 ? 0.748 8.089 3.776 1.00 95.12 216 LEU A CA 1
ATOM 1667 C C . LEU A 1 216 ? 1.775 8.028 2.650 1.00 95.12 216 LEU A C 1
ATOM 1669 O O . LEU A 1 216 ? 1.467 7.625 1.532 1.00 95.12 216 LEU A O 1
ATOM 1673 N N . SER A 1 217 ? 3.012 8.414 2.944 1.00 91.12 217 SER A N 1
ATOM 1674 C CA . SER A 1 217 ? 4.083 8.449 1.950 1.00 91.12 217 SER A CA 1
ATOM 1675 C C . SER A 1 217 ? 5.422 8.115 2.583 1.00 91.12 217 SER A C 1
ATOM 1677 O O . SER A 1 217 ? 5.846 8.770 3.542 1.00 91.12 217 SER A O 1
ATOM 1679 N N . SER A 1 218 ? 6.108 7.110 2.028 1.00 88.94 218 SER A N 1
ATOM 1680 C CA . SER A 1 218 ? 7.485 6.803 2.424 1.00 88.94 218 SER A CA 1
ATOM 1681 C C . SER A 1 218 ? 8.412 7.977 2.128 1.00 88.94 218 SER A C 1
ATOM 1683 O O . SER A 1 218 ? 9.310 8.253 2.916 1.00 88.94 218 SER A O 1
ATOM 1685 N N . ASN A 1 219 ? 8.173 8.702 1.030 1.00 84.31 219 ASN A N 1
ATOM 1686 C CA . ASN A 1 219 ? 8.993 9.837 0.624 1.00 84.31 219 ASN A CA 1
ATOM 1687 C C . ASN A 1 219 ? 8.931 10.972 1.651 1.00 84.31 219 ASN A C 1
ATOM 1689 O O . ASN A 1 219 ? 9.966 11.433 2.132 1.00 84.31 219 ASN A O 1
ATOM 1693 N N . THR A 1 220 ? 7.719 11.370 2.054 1.00 84.94 220 THR A N 1
ATOM 1694 C CA . THR A 1 220 ? 7.530 12.398 3.087 1.00 84.94 220 THR A CA 1
ATOM 1695 C C . THR A 1 220 ? 8.223 11.995 4.390 1.00 84.94 220 THR A C 1
ATOM 1697 O O . THR A 1 220 ? 8.927 12.808 4.992 1.00 84.94 220 THR A O 1
ATOM 1700 N N . PHE A 1 221 ? 8.103 10.730 4.804 1.00 87.75 221 PHE A N 1
ATOM 1701 C CA . PHE A 1 221 ? 8.763 10.249 6.016 1.00 87.75 221 PHE A CA 1
ATOM 1702 C C . PHE A 1 221 ? 10.297 10.262 5.912 1.00 87.75 221 PHE A C 1
ATOM 1704 O O . PHE A 1 221 ? 10.969 10.782 6.803 1.00 87.75 221 PHE A O 1
ATOM 1711 N N . LEU A 1 222 ? 10.866 9.761 4.812 1.00 84.62 222 LEU A N 1
ATOM 1712 C CA . LEU A 1 222 ? 12.314 9.789 4.575 1.00 84.62 222 LEU A CA 1
ATOM 1713 C C . LEU A 1 222 ? 12.848 11.227 4.550 1.00 84.62 222 LEU A C 1
ATO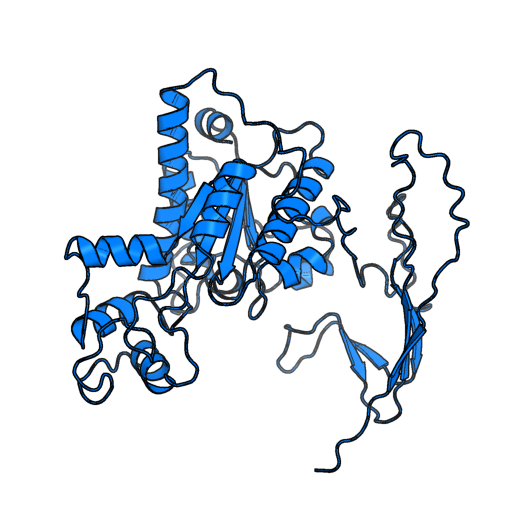M 1715 O O . LEU A 1 222 ? 13.867 11.519 5.179 1.00 84.62 222 LEU A O 1
ATOM 1719 N N . HIS A 1 223 ? 12.130 12.149 3.904 1.00 81.62 223 HIS A N 1
ATOM 1720 C CA . HIS A 1 223 ? 12.473 13.567 3.913 1.00 81.62 223 HIS A CA 1
ATOM 1721 C C . HIS A 1 223 ? 12.422 14.178 5.312 1.00 81.62 223 HIS A C 1
ATOM 1723 O O . HIS A 1 223 ? 13.277 15.002 5.629 1.00 81.62 223 HIS A O 1
ATOM 1729 N N . MET A 1 224 ? 11.473 13.782 6.165 1.00 82.12 224 MET A N 1
ATOM 1730 C CA . MET A 1 224 ? 11.443 14.223 7.562 1.00 82.12 224 MET A CA 1
ATOM 1731 C C . MET A 1 224 ? 12.667 13.726 8.335 1.00 82.12 224 MET A C 1
ATOM 1733 O O . MET A 1 224 ? 13.335 14.534 8.978 1.00 82.12 224 MET A O 1
ATOM 1737 N N . LEU A 1 225 ? 13.028 12.444 8.206 1.00 83.69 225 LEU A N 1
ATOM 1738 C CA . LEU A 1 225 ? 14.232 11.899 8.845 1.00 83.69 225 LEU A CA 1
ATOM 1739 C C . LEU A 1 225 ? 15.501 12.633 8.389 1.00 83.69 225 LEU A C 1
ATOM 1741 O O . LEU A 1 225 ? 16.353 12.987 9.204 1.00 83.69 225 LEU A O 1
ATOM 1745 N N . MET A 1 226 ? 15.610 12.914 7.091 1.00 80.56 226 MET A N 1
ATOM 1746 C CA . MET A 1 226 ? 16.706 13.696 6.520 1.00 80.56 226 MET A CA 1
ATOM 1747 C C . MET A 1 226 ? 16.703 15.153 6.991 1.00 80.56 226 MET A C 1
ATOM 1749 O O . MET A 1 226 ? 17.761 15.738 7.249 1.00 80.56 226 MET A O 1
ATOM 1753 N N . ARG A 1 227 ? 15.523 15.777 7.083 1.00 80.62 227 ARG A N 1
ATOM 1754 C CA . ARG A 1 227 ? 15.363 17.164 7.529 1.00 80.62 227 ARG A CA 1
ATOM 1755 C C . ARG A 1 227 ? 15.856 17.318 8.961 1.00 80.62 227 ARG A C 1
ATOM 1757 O O . ARG A 1 227 ? 16.649 18.225 9.212 1.00 80.62 227 ARG A O 1
ATOM 1764 N N . ASP A 1 228 ? 15.439 16.402 9.829 1.00 83.19 228 ASP A N 1
ATOM 1765 C CA . ASP A 1 228 ? 15.656 16.443 11.276 1.00 83.19 228 ASP A CA 1
ATOM 1766 C C . ASP A 1 228 ? 17.026 15.869 11.691 1.00 83.19 228 ASP A C 1
ATOM 1768 O O . ASP A 1 228 ? 17.332 15.768 12.876 1.00 83.19 228 ASP A O 1
ATOM 1772 N N . GLY A 1 229 ? 17.878 15.513 10.720 1.00 82.19 229 GLY A N 1
ATOM 1773 C CA . GLY A 1 229 ? 19.238 15.022 10.963 1.00 82.19 229 GLY A CA 1
ATOM 1774 C C . GLY A 1 229 ? 19.302 13.583 11.482 1.00 82.19 229 GLY A C 1
ATOM 1775 O O . GLY A 1 229 ? 20.362 13.137 11.911 1.00 82.19 229 GLY A O 1
ATOM 1776 N N . LEU A 1 230 ? 18.186 12.852 11.425 1.00 85.44 230 LEU A N 1
ATOM 1777 C CA . LEU A 1 230 ? 18.088 11.440 11.803 1.00 85.44 230 LEU A CA 1
ATOM 1778 C C . LEU A 1 230 ? 18.583 10.505 10.690 1.00 85.44 230 LEU A C 1
ATOM 1780 O O . LEU A 1 230 ? 18.876 9.339 10.942 1.00 85.44 230 LEU A O 1
ATOM 1784 N N . MET A 1 231 ? 18.693 11.018 9.462 1.00 83.62 231 MET A N 1
ATOM 1785 C CA . MET A 1 231 ? 19.274 10.323 8.319 1.00 83.62 231 MET A CA 1
ATOM 1786 C C . MET A 1 231 ? 20.226 11.253 7.553 1.00 83.62 231 MET A C 1
ATOM 1788 O O . MET A 1 231 ? 19.889 12.421 7.333 1.00 83.62 231 MET A O 1
ATOM 1792 N N . PRO A 1 232 ? 21.401 10.772 7.108 1.00 80.50 232 PRO A N 1
ATOM 1793 C CA . PRO A 1 232 ? 22.283 11.555 6.250 1.00 80.50 232 PRO A CA 1
ATOM 1794 C C . PRO A 1 232 ? 21.596 11.909 4.924 1.00 80.50 232 PRO A C 1
ATOM 1796 O O . PRO A 1 232 ? 20.921 11.072 4.328 1.00 80.50 232 PRO A O 1
ATOM 1799 N N . ARG A 1 233 ? 21.777 13.149 4.451 1.00 73.81 233 ARG A N 1
ATOM 1800 C CA . ARG A 1 233 ? 21.120 13.644 3.226 1.00 73.81 233 ARG A CA 1
ATOM 1801 C C . ARG A 1 233 ? 21.846 13.271 1.936 1.00 73.81 233 ARG A C 1
ATOM 1803 O O . ARG A 1 233 ? 21.217 13.173 0.888 1.00 73.81 233 ARG A O 1
ATOM 1810 N N . GLU A 1 234 ? 23.168 13.125 1.988 1.00 72.88 234 GLU A N 1
ATOM 1811 C CA . GLU A 1 234 ? 24.000 12.973 0.792 1.00 72.88 234 GLU A CA 1
ATOM 1812 C C . GLU A 1 234 ? 25.181 12.016 1.015 1.00 72.88 234 GLU A C 1
ATOM 1814 O O . GLU A 1 234 ? 25.585 11.740 2.149 1.00 72.88 234 GLU A O 1
ATOM 1819 N N . GLY A 1 235 ? 25.748 11.536 -0.096 1.00 70.25 235 GLY A N 1
ATOM 1820 C CA . GLY A 1 235 ? 26.989 10.765 -0.127 1.00 70.25 235 GLY A CA 1
ATOM 1821 C C . GLY A 1 235 ? 26.877 9.342 0.424 1.00 70.25 235 GLY A C 1
ATOM 1822 O O . GLY A 1 235 ? 25.801 8.746 0.490 1.00 70.25 235 GLY A O 1
ATOM 1823 N N . VAL A 1 236 ? 28.028 8.797 0.825 1.00 72.06 236 VAL A N 1
ATOM 1824 C CA . VAL A 1 236 ? 28.177 7.415 1.313 1.00 72.06 236 VAL A CA 1
ATOM 1825 C C . VAL A 1 236 ? 27.243 7.115 2.483 1.00 72.06 236 VAL A C 1
ATOM 1827 O O . VAL A 1 236 ? 26.526 6.121 2.447 1.00 72.06 236 VAL A O 1
ATOM 1830 N N . ALA A 1 237 ? 27.176 8.006 3.472 1.00 79.56 237 ALA A N 1
ATOM 1831 C CA . ALA A 1 237 ? 26.355 7.802 4.662 1.00 79.56 237 ALA A CA 1
ATOM 1832 C C . ALA A 1 237 ? 24.848 7.718 4.336 1.00 79.56 237 ALA A C 1
ATOM 1834 O O . ALA A 1 237 ? 24.102 6.987 4.986 1.00 79.56 237 ALA A O 1
ATOM 1835 N N . ALA A 1 238 ? 24.392 8.440 3.308 1.00 77.81 238 ALA A N 1
ATOM 1836 C CA . ALA A 1 238 ? 23.004 8.404 2.857 1.00 77.81 238 ALA A CA 1
ATOM 1837 C C . ALA A 1 238 ? 22.677 7.067 2.167 1.00 77.81 238 ALA A C 1
ATOM 1839 O O . ALA A 1 238 ? 21.656 6.449 2.466 1.00 77.81 238 ALA A O 1
ATOM 1840 N N . CYS A 1 239 ? 23.586 6.565 1.325 1.00 77.38 239 CYS A N 1
ATOM 1841 C CA . CYS A 1 239 ? 23.491 5.218 0.755 1.00 77.38 239 CYS A CA 1
ATOM 1842 C C . CYS A 1 239 ? 23.536 4.127 1.832 1.00 77.38 239 CYS A C 1
ATOM 1844 O O . CYS A 1 239 ? 22.764 3.173 1.773 1.00 77.38 239 CYS A O 1
ATOM 1846 N N . GLU A 1 240 ? 24.397 4.250 2.844 1.00 82.94 240 GLU A N 1
ATOM 1847 C CA . GLU A 1 240 ? 24.462 3.287 3.949 1.00 82.94 240 GLU A CA 1
ATOM 1848 C C . GLU A 1 240 ? 23.151 3.245 4.741 1.00 82.94 240 GLU A C 1
ATOM 1850 O O . GLU A 1 240 ? 22.684 2.172 5.118 1.00 82.94 240 GLU A O 1
ATOM 1855 N N . ALA A 1 241 ? 22.526 4.400 4.982 1.00 86.00 241 ALA A N 1
ATOM 1856 C CA . ALA A 1 241 ? 21.222 4.458 5.633 1.00 86.00 241 ALA A CA 1
ATOM 1857 C C . ALA A 1 241 ? 20.123 3.823 4.765 1.00 86.00 241 ALA A C 1
ATOM 1859 O O . ALA A 1 241 ? 19.344 3.002 5.249 1.00 86.00 241 ALA A O 1
ATOM 1860 N N . LEU A 1 242 ? 20.092 4.145 3.472 1.00 84.12 242 LEU A N 1
ATOM 1861 C CA . LEU A 1 242 ? 19.138 3.575 2.522 1.00 84.12 242 LEU A CA 1
ATOM 1862 C C . LEU A 1 242 ? 19.286 2.073 2.330 1.00 84.12 242 LEU A C 1
ATOM 1864 O O . LEU A 1 242 ? 18.289 1.365 2.318 1.00 84.12 242 LEU A O 1
ATOM 1868 N N . SER A 1 243 ? 20.512 1.578 2.194 1.00 85.50 243 SER A N 1
ATOM 1869 C CA . SER A 1 243 ? 20.792 0.154 1.995 1.00 85.50 243 SER A CA 1
ATOM 1870 C C . SER A 1 243 ? 20.445 -0.701 3.208 1.00 85.50 243 SER A C 1
ATOM 1872 O O . SER A 1 243 ? 20.328 -1.916 3.076 1.00 85.50 243 SER A O 1
ATOM 1874 N N . LYS A 1 244 ? 20.214 -0.089 4.377 1.00 88.88 244 LYS A N 1
ATOM 1875 C CA . LYS A 1 244 ? 19.597 -0.749 5.539 1.00 88.88 244 LYS A CA 1
ATOM 1876 C C . LYS A 1 244 ? 18.072 -0.791 5.451 1.00 88.88 244 LYS A C 1
ATOM 1878 O O . LYS A 1 244 ? 17.460 -1.703 6.003 1.00 88.88 244 LYS A O 1
ATOM 1883 N N . LEU A 1 245 ? 17.460 0.180 4.776 1.00 89.94 245 LEU A N 1
ATOM 1884 C CA . LEU A 1 245 ? 16.010 0.283 4.602 1.00 89.94 245 LEU A CA 1
ATOM 1885 C C . LEU A 1 245 ? 15.498 -0.491 3.388 1.00 89.94 245 LEU A C 1
ATOM 1887 O O . LEU A 1 245 ? 14.414 -1.062 3.468 1.00 89.94 245 LEU A O 1
ATOM 1891 N N . PHE A 1 246 ? 16.273 -0.567 2.308 1.00 88.62 246 PHE A N 1
ATOM 1892 C CA . PHE A 1 246 ? 15.861 -1.145 1.032 1.00 88.62 246 PHE A CA 1
ATOM 1893 C C . PHE A 1 246 ? 16.879 -2.163 0.500 1.00 88.62 246 PHE A C 1
ATOM 1895 O O . PHE A 1 246 ? 18.084 -2.061 0.741 1.00 88.62 246 PHE A O 1
ATOM 1902 N N . MET A 1 247 ? 16.378 -3.200 -0.175 1.00 84.81 247 MET A N 1
ATOM 1903 C CA . MET A 1 247 ? 17.201 -4.212 -0.852 1.00 84.81 247 MET A CA 1
ATOM 1904 C C . MET A 1 247 ? 17.614 -3.742 -2.233 1.00 84.81 247 MET A C 1
ATOM 1906 O O . MET A 1 247 ? 18.674 -4.110 -2.704 1.00 84.81 247 MET A O 1
ATOM 1910 N N . ASP A 1 248 ? 16.786 -2.940 -2.874 1.00 83.31 248 ASP A N 1
ATOM 1911 C CA . ASP A 1 248 ? 17.091 -2.240 -4.109 1.00 83.31 248 ASP A CA 1
ATOM 1912 C C . ASP A 1 248 ? 16.497 -0.834 -4.000 1.00 83.31 248 ASP A C 1
ATOM 1914 O O . ASP A 1 248 ? 16.420 -0.277 -2.908 1.00 83.31 248 ASP A O 1
ATOM 1918 N N . THR A 1 249 ? 16.097 -0.214 -5.101 1.00 81.00 249 THR A N 1
ATOM 1919 C CA . THR A 1 249 ? 15.526 1.132 -5.054 1.00 81.00 249 THR A CA 1
ATOM 1920 C C . THR A 1 249 ? 14.068 1.150 -4.587 1.00 81.00 249 THR A C 1
ATOM 1922 O O . THR A 1 249 ? 13.531 2.231 -4.390 1.00 81.00 249 THR A O 1
ATOM 1925 N N . ILE A 1 250 ? 13.412 -0.001 -4.408 1.00 85.19 250 ILE A N 1
ATOM 1926 C CA . ILE A 1 250 ? 11.957 -0.107 -4.204 1.00 85.19 250 ILE A CA 1
ATOM 1927 C C . ILE A 1 250 ? 11.616 -1.001 -3.012 1.00 85.19 250 ILE A C 1
ATOM 1929 O O . ILE A 1 250 ? 10.794 -0.650 -2.166 1.00 85.19 250 ILE A O 1
ATOM 1933 N N . HIS A 1 251 ? 12.219 -2.183 -2.949 1.00 89.69 251 HIS A N 1
ATOM 1934 C CA . HIS A 1 251 ? 11.793 -3.239 -2.052 1.00 89.69 251 HIS A CA 1
ATOM 1935 C C . HIS A 1 251 ? 12.388 -3.054 -0.655 1.00 89.69 251 HIS A C 1
ATOM 1937 O O . HIS A 1 251 ? 13.610 -2.932 -0.512 1.00 89.69 251 HIS A O 1
ATOM 1943 N N . PRO A 1 252 ? 11.565 -3.079 0.403 1.00 92.00 252 PRO A N 1
ATOM 1944 C CA . PRO A 1 252 ? 12.040 -2.833 1.754 1.00 92.00 252 PRO A CA 1
ATOM 1945 C C . PRO A 1 252 ? 12.803 -4.041 2.327 1.00 92.00 252 PRO A C 1
ATOM 1947 O O . PRO A 1 252 ? 12.334 -5.185 2.307 1.00 92.00 252 PRO A O 1
ATOM 1950 N N . ARG A 1 253 ? 13.961 -3.771 2.937 1.00 90.50 253 ARG A N 1
ATOM 1951 C CA . ARG A 1 253 ? 14.600 -4.670 3.916 1.00 90.50 253 ARG A CA 1
ATOM 1952 C C . ARG A 1 253 ? 13.802 -4.682 5.213 1.00 90.50 253 ARG A C 1
ATOM 1954 O O . ARG A 1 253 ? 12.868 -3.906 5.384 1.00 90.50 253 ARG A O 1
ATOM 1961 N N . MET A 1 254 ? 14.229 -5.511 6.163 1.00 89.81 254 MET A N 1
ATOM 1962 C CA . MET A 1 254 ? 13.662 -5.579 7.511 1.00 89.81 254 MET A CA 1
ATOM 1963 C C . MET A 1 254 ? 13.345 -4.203 8.109 1.00 89.81 254 MET A C 1
ATOM 1965 O O . MET A 1 254 ? 12.192 -3.948 8.436 1.00 89.81 254 MET A O 1
ATOM 1969 N N . LEU A 1 255 ? 14.318 -3.287 8.194 1.00 91.25 255 LEU A N 1
ATOM 1970 C CA . LEU A 1 255 ? 14.081 -1.968 8.794 1.00 91.25 255 LEU A CA 1
ATOM 1971 C C . LEU A 1 255 ? 13.055 -1.135 8.005 1.00 91.25 255 LEU A C 1
ATOM 1973 O O . LEU A 1 255 ? 12.228 -0.457 8.609 1.00 91.25 255 LEU A O 1
ATOM 1977 N N . GLY A 1 256 ? 13.057 -1.228 6.671 1.00 92.88 256 GLY A N 1
ATOM 1978 C CA . GLY A 1 256 ? 12.034 -0.604 5.830 1.00 92.88 256 GLY A CA 1
ATOM 1979 C C . GLY A 1 256 ? 10.641 -1.193 6.072 1.00 92.88 256 GLY A C 1
ATOM 1980 O O . GLY A 1 256 ? 9.671 -0.447 6.153 1.00 92.88 256 GLY A O 1
ATOM 1981 N N . ARG A 1 257 ? 10.535 -2.513 6.275 1.00 92.44 257 ARG A N 1
ATOM 1982 C CA . ARG A 1 257 ? 9.269 -3.191 6.607 1.00 92.44 257 ARG A CA 1
ATOM 1983 C C . ARG A 1 257 ? 8.734 -2.730 7.969 1.00 92.44 257 ARG A C 1
ATOM 1985 O O . ARG A 1 257 ? 7.544 -2.446 8.074 1.00 92.44 257 ARG A O 1
ATOM 1992 N N . TYR A 1 258 ? 9.601 -2.594 8.979 1.00 92.75 258 TYR A N 1
ATOM 1993 C CA . TYR A 1 258 ? 9.238 -2.017 10.284 1.00 92.75 258 TYR A CA 1
ATOM 1994 C C . TYR A 1 258 ? 8.723 -0.591 10.144 1.00 92.75 258 TYR A C 1
ATOM 1996 O O . TYR A 1 258 ? 7.627 -0.290 10.608 1.00 92.75 258 TYR A O 1
ATOM 2004 N N . MET A 1 259 ? 9.471 0.255 9.437 1.00 93.88 259 MET A N 1
ATOM 2005 C CA . MET A 1 259 ? 9.077 1.634 9.167 1.00 93.88 259 MET A CA 1
ATOM 2006 C C . MET A 1 259 ? 7.690 1.712 8.512 1.00 93.88 259 MET A C 1
ATOM 2008 O O . MET A 1 259 ? 6.848 2.497 8.938 1.00 93.88 259 MET A O 1
ATOM 2012 N N . MET A 1 260 ? 7.427 0.887 7.495 1.00 95.31 260 MET A N 1
ATOM 2013 C CA . MET A 1 260 ? 6.122 0.822 6.831 1.00 95.31 260 MET A CA 1
ATOM 2014 C C . MET A 1 260 ? 4.997 0.407 7.789 1.00 95.31 260 MET A C 1
ATOM 2016 O O . MET A 1 260 ? 3.965 1.076 7.843 1.00 95.31 260 MET A O 1
ATOM 2020 N N . GLY A 1 261 ? 5.198 -0.672 8.553 1.00 95.00 261 GLY A N 1
ATOM 2021 C CA . GLY A 1 261 ? 4.210 -1.171 9.511 1.00 95.00 261 GLY A CA 1
ATOM 2022 C C . GLY A 1 261 ? 3.881 -0.150 10.604 1.00 95.00 261 GLY A C 1
ATOM 2023 O O . GLY A 1 261 ? 2.708 0.070 10.907 1.00 95.00 261 GLY A O 1
ATOM 2024 N N . GLU A 1 262 ? 4.896 0.532 11.143 1.00 95.06 262 GLU A N 1
ATOM 2025 C CA . GLU A 1 262 ? 4.710 1.589 12.142 1.00 95.06 262 GLU A CA 1
ATOM 2026 C C . GLU A 1 262 ? 4.000 2.819 11.577 1.00 95.06 262 GLU A C 1
ATOM 2028 O O . GLU A 1 262 ? 3.126 3.363 12.246 1.00 95.06 262 GLU A O 1
ATOM 2033 N N . LEU A 1 263 ? 4.311 3.245 10.348 1.00 95.50 263 LEU A N 1
ATOM 2034 C CA . LEU A 1 263 ? 3.620 4.370 9.708 1.00 95.50 263 LEU A CA 1
ATOM 2035 C C . LEU A 1 263 ? 2.120 4.099 9.542 1.00 95.50 263 LEU A C 1
ATOM 2037 O O . LEU A 1 263 ? 1.296 4.960 9.859 1.00 95.50 263 LEU A O 1
ATOM 2041 N N . LEU A 1 264 ? 1.765 2.896 9.084 1.00 96.81 264 LEU A N 1
ATOM 2042 C CA . LEU A 1 264 ? 0.373 2.459 8.958 1.00 96.81 264 LEU A CA 1
ATOM 2043 C C . LEU A 1 264 ? -0.325 2.405 10.321 1.00 96.81 264 LEU A C 1
ATOM 2045 O O . LEU A 1 264 ? -1.459 2.856 10.466 1.00 96.81 264 LEU A O 1
ATOM 2049 N N . PHE A 1 265 ? 0.354 1.889 11.343 1.00 97.19 265 PHE A N 1
ATOM 2050 C CA . PHE A 1 265 ? -0.203 1.818 12.689 1.00 97.19 265 PHE A CA 1
ATOM 2051 C C . PHE A 1 265 ? -0.354 3.207 13.341 1.00 97.19 265 PHE A C 1
ATOM 2053 O O . PHE A 1 265 ? -1.370 3.490 13.978 1.00 97.19 265 PHE A O 1
ATOM 2060 N N . ALA A 1 266 ? 0.606 4.111 13.136 1.00 96.25 266 ALA A N 1
ATOM 2061 C CA . ALA A 1 266 ? 0.558 5.484 13.633 1.00 96.25 266 ALA A CA 1
ATOM 2062 C C . ALA A 1 266 ? -0.621 6.277 13.045 1.00 96.25 266 ALA A C 1
ATOM 2064 O O . ALA A 1 266 ? -1.205 7.113 13.740 1.00 96.25 266 ALA A O 1
ATOM 2065 N N . SER A 1 267 ? -1.017 5.990 11.799 1.00 96.06 267 SER A N 1
ATOM 2066 C CA . SER A 1 267 ? -2.260 6.511 11.212 1.00 96.06 267 SER A CA 1
ATOM 2067 C C . SER A 1 267 ? -3.491 6.105 12.036 1.00 96.06 267 SER A C 1
ATOM 2069 O O . SER A 1 267 ? -4.324 6.956 12.361 1.00 96.06 267 SER A O 1
ATOM 2071 N N . LEU A 1 268 ? -3.571 4.845 12.485 1.00 96.75 268 LEU A N 1
ATOM 2072 C CA . LEU A 1 268 ? -4.677 4.384 13.331 1.00 96.75 268 LEU A CA 1
ATOM 2073 C C . LEU A 1 268 ? -4.702 5.073 14.695 1.00 96.75 268 LEU A C 1
ATOM 2075 O O . LEU A 1 268 ? -5.779 5.439 15.168 1.00 96.75 268 LEU A O 1
ATOM 2079 N N . GLN A 1 269 ? -3.536 5.272 15.315 1.00 97.19 269 GLN A N 1
ATOM 2080 C CA . GLN A 1 269 ? -3.443 6.006 16.581 1.00 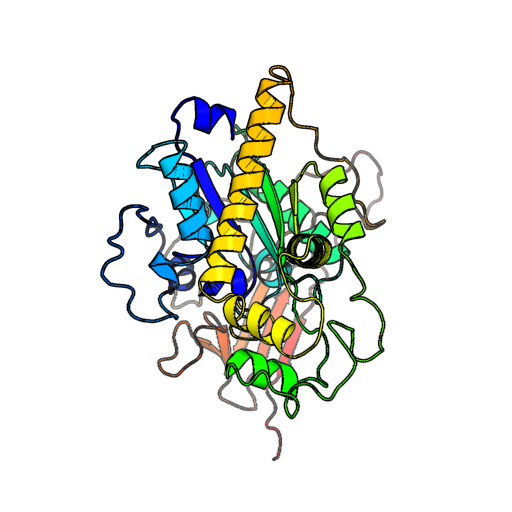97.19 269 GLN A CA 1
ATOM 2081 C C . GLN A 1 269 ? -3.915 7.452 16.414 1.00 97.19 269 GLN A C 1
ATOM 2083 O O . GLN A 1 269 ? -4.770 7.908 17.165 1.00 97.19 269 GLN A O 1
ATOM 2088 N N . ARG A 1 270 ? -3.474 8.141 15.355 1.00 95.94 270 ARG A N 1
ATOM 2089 C CA . ARG A 1 270 ? -3.941 9.500 15.053 1.00 95.94 270 ARG A CA 1
ATOM 2090 C C . ARG A 1 270 ? -5.456 9.553 14.838 1.00 95.94 270 ARG A C 1
ATOM 2092 O O . ARG A 1 270 ? -6.114 10.466 15.331 1.00 95.94 270 ARG A O 1
ATOM 2099 N N . ALA A 1 271 ? -6.016 8.580 14.118 1.00 94.38 271 ALA A N 1
ATOM 2100 C CA . ALA A 1 271 ? -7.458 8.482 13.911 1.00 94.38 271 ALA A CA 1
ATOM 2101 C C . ALA A 1 271 ? -8.214 8.253 15.232 1.00 94.38 271 ALA A C 1
ATOM 2103 O O . ALA A 1 271 ? -9.293 8.815 15.430 1.00 94.38 271 ALA A O 1
ATOM 2104 N N . ARG A 1 272 ? -7.645 7.462 16.150 1.00 96.06 272 ARG A N 1
ATOM 2105 C CA . ARG A 1 272 ? -8.184 7.253 17.497 1.00 96.06 272 ARG A CA 1
ATOM 2106 C C . ARG A 1 272 ? -8.178 8.534 18.317 1.00 96.06 272 ARG A C 1
ATOM 2108 O O . ARG A 1 272 ? -9.234 8.910 18.819 1.00 96.06 272 ARG A O 1
ATOM 2115 N N . ASP A 1 273 ? -7.043 9.219 18.397 1.00 96.75 273 ASP A N 1
ATOM 2116 C CA . ASP A 1 273 ? -6.909 10.476 19.139 1.00 96.75 273 ASP A CA 1
ATOM 2117 C C . ASP A 1 273 ? -7.893 11.528 18.611 1.00 96.75 273 ASP A C 1
ATOM 2119 O O . ASP A 1 273 ? -8.584 12.207 19.374 1.00 96.75 273 ASP A O 1
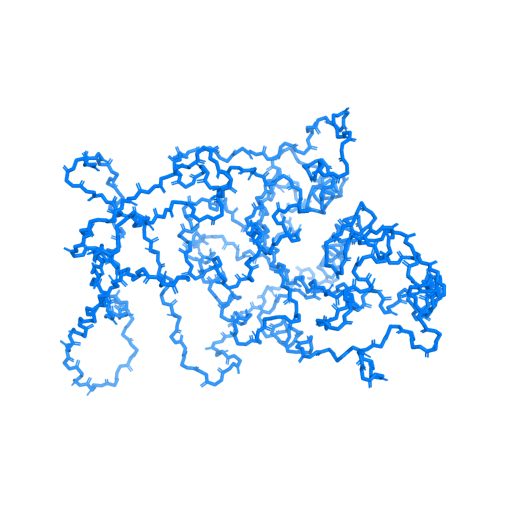ATOM 2123 N N . TRP A 1 274 ? -8.032 11.613 17.284 1.00 95.00 274 TRP A N 1
ATOM 2124 C CA . TRP A 1 274 ? -8.989 12.515 16.657 1.00 95.00 274 TRP A CA 1
ATOM 2125 C C . TRP A 1 274 ? -10.441 12.161 17.004 1.00 95.00 274 TRP A C 1
ATOM 2127 O O . TRP A 1 274 ? -11.213 13.058 17.337 1.00 95.00 274 TRP A O 1
ATOM 2137 N N . LEU A 1 275 ? -10.821 10.877 16.980 1.00 94.00 275 LEU A N 1
ATOM 2138 C CA . LEU A 1 275 ? -12.171 10.433 17.354 1.00 94.00 275 LEU A CA 1
ATOM 2139 C C . LEU A 1 275 ? -12.477 10.640 18.839 1.00 94.00 275 LEU A C 1
ATOM 2141 O O . LEU A 1 275 ? -13.622 10.921 19.181 1.00 94.00 275 LEU A O 1
ATOM 2145 N N . GLN A 1 276 ? -11.480 10.528 19.717 1.00 95.25 276 GLN A N 1
ATOM 2146 C CA . GLN A 1 276 ? -11.640 10.853 2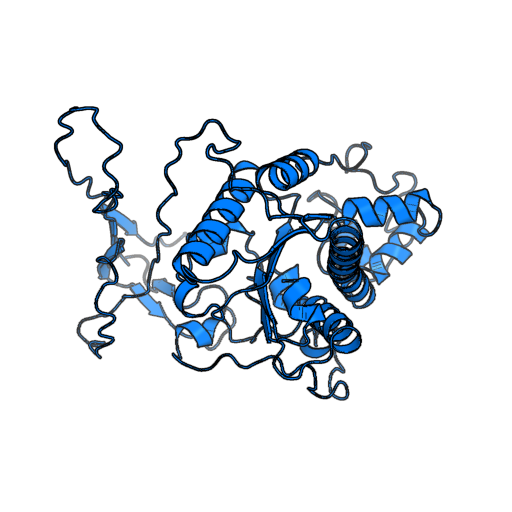1.136 1.00 95.25 276 GLN A CA 1
ATOM 2147 C C . GLN A 1 276 ? -11.905 12.348 21.340 1.00 95.25 276 GLN A C 1
ATOM 2149 O O . GLN A 1 276 ? -12.749 12.715 22.155 1.00 95.25 276 GLN A O 1
ATOM 2154 N N . ALA A 1 277 ? -11.236 13.206 20.566 1.00 96.75 277 ALA A N 1
ATOM 2155 C CA . ALA A 1 277 ? -11.497 14.643 20.563 1.00 96.75 277 ALA A CA 1
ATOM 2156 C C . ALA A 1 277 ? -12.832 15.020 19.882 1.00 96.75 277 ALA A C 1
ATOM 2158 O O . ALA A 1 277 ? -13.373 16.090 20.155 1.00 96.75 277 ALA A O 1
ATOM 2159 N N . HIS A 1 278 ? -13.375 14.151 19.020 1.00 95.75 278 HIS A N 1
ATOM 2160 C CA . HIS A 1 278 ? -14.593 14.390 18.236 1.00 95.75 278 HIS A CA 1
ATOM 2161 C C . HIS A 1 278 ? -15.548 13.179 18.299 1.00 95.75 278 HIS A C 1
ATOM 2163 O O . HIS A 1 278 ? -15.768 12.507 17.286 1.00 95.75 278 HIS A O 1
ATOM 2169 N N . PRO A 1 279 ? -16.146 12.877 19.468 1.00 93.19 279 PRO A N 1
ATOM 2170 C CA . PRO A 1 279 ? -16.928 11.654 19.669 1.00 93.19 279 PRO A CA 1
ATOM 2171 C C . PRO A 1 279 ? -18.147 11.554 18.743 1.00 93.19 279 PRO A C 1
ATOM 2173 O O . PRO A 1 279 ? -18.485 10.452 18.304 1.00 93.19 279 PRO A O 1
ATOM 2176 N N . ASP A 1 280 ? -18.741 12.693 18.378 1.00 92.88 280 ASP A N 1
ATOM 2177 C CA . ASP A 1 280 ? -19.918 12.789 17.505 1.00 92.88 280 ASP A CA 1
ATOM 2178 C C . ASP A 1 280 ? -19.570 12.831 16.010 1.00 92.88 280 ASP A C 1
ATOM 2180 O O . ASP A 1 280 ? -20.452 12.982 15.163 1.00 92.88 280 ASP A O 1
ATOM 2184 N N . ALA A 1 281 ? -18.287 12.697 15.654 1.00 87.19 281 ALA A N 1
ATOM 2185 C CA . ALA A 1 281 ? -17.874 12.686 14.263 1.00 87.19 281 ALA A CA 1
ATOM 2186 C C . ALA A 1 281 ? -18.540 11.541 13.487 1.00 87.19 281 ALA A C 1
ATOM 2188 O O . ALA A 1 281 ? -18.581 10.379 13.922 1.00 87.19 281 ALA A O 1
ATOM 2189 N N . VAL A 1 282 ? -19.025 11.888 12.297 1.00 82.31 282 VAL A N 1
ATOM 2190 C CA . VAL A 1 282 ? -19.591 10.967 11.312 1.00 82.31 282 VAL A CA 1
ATOM 2191 C C . VAL A 1 282 ? -18.662 10.946 10.105 1.00 82.31 282 VAL A C 1
ATOM 2193 O O . VAL A 1 282 ? -18.092 11.973 9.739 1.00 82.31 282 VAL A O 1
ATOM 2196 N N . ALA A 1 283 ? -18.495 9.773 9.494 1.00 75.00 283 ALA A N 1
ATOM 2197 C CA . ALA A 1 283 ? -17.707 9.651 8.275 1.00 75.00 283 ALA A CA 1
ATOM 2198 C C . ALA A 1 283 ? -18.288 10.560 7.172 1.00 75.00 283 ALA A C 1
ATOM 2200 O O . ALA A 1 283 ? -19.513 10.591 7.002 1.00 75.00 283 ALA A O 1
ATOM 2201 N N . PRO A 1 284 ? -17.445 11.287 6.417 1.00 73.38 284 PRO A N 1
ATOM 2202 C CA . PRO A 1 284 ? -17.922 12.111 5.318 1.00 73.38 284 PRO A CA 1
ATOM 2203 C C . PRO A 1 284 ? -18.655 11.260 4.270 1.00 73.38 284 PRO A C 1
ATOM 2205 O O . PRO A 1 284 ? -18.341 10.089 4.031 1.00 73.38 284 PRO A O 1
ATOM 2208 N N . GLY A 1 285 ? -19.671 11.858 3.642 1.00 73.38 285 GLY A N 1
ATOM 2209 C CA . GLY A 1 285 ? -20.317 11.267 2.473 1.00 73.38 285 GLY A CA 1
ATOM 2210 C C . GLY A 1 285 ? -19.313 11.100 1.330 1.00 73.38 285 GLY A C 1
ATOM 2211 O O . GLY A 1 285 ? -18.334 11.836 1.257 1.00 73.38 285 GLY A O 1
ATOM 2212 N N . LEU A 1 286 ? -19.557 10.144 0.426 1.00 68.56 286 LEU A N 1
ATOM 2213 C CA . LEU A 1 286 ? -18.719 10.046 -0.768 1.00 68.56 286 LEU A CA 1
ATOM 2214 C C . LEU A 1 286 ? -18.996 11.250 -1.672 1.00 68.56 286 LEU A C 1
ATOM 2216 O O . LEU A 1 286 ? -20.161 11.643 -1.811 1.00 68.56 286 LEU A O 1
ATOM 2220 N N . PRO A 1 287 ? -17.960 11.822 -2.298 1.00 66.81 287 PRO A N 1
ATOM 2221 C CA . PRO A 1 287 ? -18.142 12.886 -3.267 1.00 66.81 287 PRO A CA 1
ATOM 2222 C C . PRO A 1 287 ? -19.029 12.380 -4.410 1.00 66.81 287 PRO A C 1
ATOM 2224 O O . PRO A 1 287 ? -18.825 11.296 -4.955 1.00 66.81 287 PRO A O 1
ATOM 2227 N N . MET A 1 288 ? -20.033 13.173 -4.791 1.00 57.44 288 MET A N 1
ATOM 2228 C CA . MET A 1 288 ? -20.923 12.827 -5.907 1.00 57.44 288 MET A CA 1
ATOM 2229 C C . MET A 1 288 ? -20.262 12.999 -7.280 1.00 57.44 288 MET A C 1
ATOM 2231 O O . MET A 1 288 ? -20.886 12.651 -8.276 1.00 57.44 288 MET A O 1
ATOM 2235 N N . ARG A 1 289 ? -19.055 13.577 -7.369 1.00 61.22 289 ARG A N 1
ATOM 2236 C CA . ARG A 1 289 ? -18.356 13.851 -8.633 1.00 61.22 289 ARG A CA 1
ATOM 2237 C C . ARG A 1 289 ? -16.908 13.348 -8.582 1.00 61.22 289 ARG A C 1
ATOM 2239 O O . ARG A 1 289 ? -16.269 13.566 -7.554 1.00 61.22 289 ARG A O 1
ATOM 2246 N N . PRO A 1 290 ? -16.406 12.717 -9.660 1.00 59.84 290 PRO A N 1
ATOM 2247 C CA . PRO A 1 290 ? -14.990 12.388 -9.787 1.00 59.84 290 PRO A CA 1
ATOM 2248 C C . PRO A 1 290 ? -14.136 13.665 -9.866 1.00 59.84 290 PRO A C 1
ATOM 2250 O O . PRO A 1 290 ? -14.621 14.723 -10.275 1.00 59.84 290 PRO A O 1
ATOM 2253 N N . TYR A 1 291 ? -12.880 13.547 -9.446 1.00 55.81 291 TYR A N 1
ATOM 2254 C CA . TYR A 1 291 ? -11.831 14.560 -9.495 1.00 55.81 291 TYR A CA 1
ATOM 2255 C C . TYR A 1 291 ? -11.414 14.848 -10.940 1.00 55.81 291 TYR A C 1
ATOM 2257 O O . TYR A 1 291 ? -11.380 16.007 -11.356 1.00 55.81 291 TYR A O 1
ATOM 2265 N N . ALA A 1 292 ? -11.160 13.811 -11.742 1.00 62.22 292 ALA A N 1
ATOM 2266 C CA . ALA A 1 292 ? -10.968 13.988 -13.174 1.00 62.22 292 ALA A CA 1
ATOM 2267 C C . ALA A 1 292 ? -12.304 14.350 -13.852 1.00 62.22 292 ALA A C 1
ATOM 2269 O O . ALA A 1 292 ? -13.335 13.739 -13.573 1.00 62.22 292 ALA A O 1
ATOM 2270 N N . ASN A 1 293 ? -12.283 15.281 -14.818 1.00 52.09 293 ASN A N 1
ATOM 2271 C CA . ASN A 1 293 ? -13.426 15.688 -15.667 1.00 52.09 293 ASN A CA 1
ATOM 2272 C C . ASN A 1 293 ? -14.018 14.547 -16.544 1.00 52.09 293 ASN A C 1
ATOM 2274 O O . ASN A 1 293 ? -14.705 14.803 -17.535 1.00 52.09 293 ASN A O 1
ATOM 2278 N N . GLY A 1 294 ? -13.732 13.286 -16.222 1.00 53.28 294 GLY A N 1
ATOM 2279 C CA . GLY A 1 294 ? -14.250 12.101 -16.884 1.00 53.28 294 GLY A CA 1
ATOM 2280 C C . GLY A 1 294 ? -15.702 11.813 -16.511 1.00 53.28 294 GLY A C 1
ATOM 2281 O O . GLY A 1 294 ? -16.206 12.202 -15.456 1.00 53.28 294 GLY A O 1
ATOM 2282 N N . SER A 1 295 ? -16.401 11.111 -17.405 1.00 49.09 295 SER A N 1
ATOM 2283 C CA . SER A 1 295 ? -17.762 10.656 -17.138 1.00 49.09 295 SER A CA 1
ATOM 2284 C C . SER A 1 295 ? -17.801 9.817 -15.862 1.00 49.09 295 SER A C 1
ATOM 2286 O O . SER A 1 29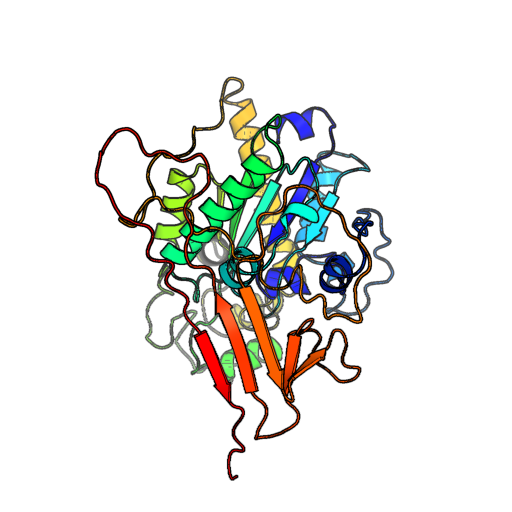5 ? -16.923 8.988 -15.636 1.00 49.09 295 SER A O 1
ATOM 2288 N N . LEU A 1 296 ? -18.869 9.967 -15.080 1.00 48.81 296 LEU A N 1
ATOM 2289 C CA . LEU A 1 296 ? -19.101 9.224 -13.839 1.00 48.81 296 LEU A CA 1
ATOM 2290 C C . LEU A 1 296 ? -19.261 7.710 -14.026 1.00 48.81 296 LEU A C 1
ATOM 2292 O O . LEU A 1 296 ? -19.496 7.018 -13.038 1.00 48.81 296 LEU A O 1
ATOM 2296 N N . LEU A 1 297 ? -19.159 7.213 -15.262 1.00 50.84 297 LEU A N 1
ATOM 2297 C CA . LEU A 1 297 ? -19.201 5.798 -15.584 1.00 50.84 297 LEU A CA 1
ATOM 2298 C C . LEU A 1 297 ? -18.131 5.102 -14.740 1.00 50.84 297 LEU A C 1
ATOM 2300 O O . LEU A 1 297 ? -16.937 5.224 -14.995 1.00 50.84 297 LEU A O 1
ATOM 2304 N N . LEU A 1 298 ? -18.578 4.436 -13.675 1.00 53.25 298 LEU A N 1
ATOM 2305 C CA . LEU A 1 298 ? -17.816 3.362 -13.064 1.00 53.25 298 LEU A CA 1
ATOM 2306 C C . LEU A 1 298 ? -17.576 2.388 -14.209 1.00 53.25 298 LEU A C 1
ATOM 2308 O O . LEU A 1 298 ? -18.538 1.822 -14.739 1.00 53.25 298 LEU A O 1
ATOM 2312 N N . GLU A 1 299 ? -16.329 2.277 -14.663 1.00 54.62 299 GLU A N 1
ATOM 2313 C CA . GLU A 1 299 ? -15.991 1.220 -15.599 1.00 54.62 299 GLU A CA 1
ATOM 2314 C C . GLU A 1 299 ? -16.359 -0.083 -14.899 1.00 54.62 299 GLU A C 1
ATOM 2316 O O . GLU A 1 299 ? -15.830 -0.401 -13.835 1.00 54.62 299 GLU A O 1
ATOM 2321 N N . GLN A 1 300 ? -17.357 -0.793 -15.435 1.00 53.44 300 GLN A N 1
ATOM 2322 C CA . GLN A 1 300 ? -17.710 -2.094 -14.895 1.00 53.44 300 GLN A CA 1
ATOM 2323 C C . GLN A 1 300 ? -16.446 -2.943 -14.928 1.00 53.44 300 GLN A C 1
ATOM 2325 O O . GLN A 1 300 ? -15.894 -3.188 -16.007 1.00 53.44 300 GLN A O 1
ATOM 2330 N N . LYS A 1 301 ? -15.998 -3.374 -13.744 1.00 52.81 301 LYS A N 1
ATOM 2331 C CA . LYS A 1 301 ? -14.864 -4.279 -13.624 1.00 52.81 301 LYS A CA 1
ATOM 2332 C C . LYS A 1 301 ? -15.100 -5.473 -14.525 1.00 52.81 301 LYS A C 1
ATOM 2334 O O . LYS A 1 301 ? -16.124 -6.160 -14.456 1.00 52.81 301 LYS A O 1
ATOM 2339 N N . ARG A 1 302 ? -14.137 -5.702 -15.404 1.00 54.00 302 ARG A N 1
ATOM 2340 C CA . ARG A 1 302 ? -14.192 -6.807 -16.338 1.00 54.00 302 ARG A CA 1
ATOM 2341 C C . ARG A 1 302 ? -13.578 -8.007 -15.651 1.00 54.00 302 ARG A C 1
ATOM 2343 O O . ARG A 1 302 ? -12.374 -8.224 -15.710 1.00 54.00 302 ARG A O 1
ATOM 2350 N N . CYS A 1 303 ? -14.424 -8.807 -15.019 1.00 52.41 303 CYS A N 1
ATOM 2351 C CA . CYS A 1 303 ? -14.011 -10.108 -14.519 1.00 52.41 303 CYS A CA 1
ATOM 2352 C C . CYS A 1 303 ? -13.762 -11.049 -15.697 1.00 52.41 303 CYS A C 1
ATOM 2354 O O . CYS A 1 303 ? -14.633 -11.816 -16.116 1.00 52.41 303 CYS A O 1
ATOM 2356 N N . TYR A 1 304 ? -12.577 -10.949 -16.283 1.00 48.97 304 TYR A N 1
ATOM 2357 C CA . TYR A 1 304 ? -12.156 -11.843 -17.339 1.00 48.97 304 TYR A CA 1
ATOM 2358 C C . TYR A 1 304 ? -11.736 -13.177 -16.712 1.00 48.97 304 TYR A C 1
ATOM 2360 O O . TYR A 1 304 ? -11.022 -13.214 -15.719 1.00 48.97 304 TYR A O 1
ATOM 2368 N N . MET A 1 305 ? -12.188 -14.282 -17.309 1.00 43.62 305 MET A N 1
ATOM 2369 C CA . MET A 1 305 ? -11.798 -15.657 -16.960 1.00 43.62 305 MET A CA 1
ATOM 2370 C C . MET A 1 305 ? -12.396 -16.306 -15.697 1.00 43.62 305 MET A C 1
ATOM 2372 O O . MET A 1 305 ? -11.922 -17.375 -15.321 1.00 43.62 305 MET A O 1
ATOM 2376 N N . SER A 1 306 ? -13.496 -15.815 -15.110 1.00 40.97 306 SER A N 1
ATOM 2377 C CA . SER A 1 306 ? -14.246 -16.665 -14.153 1.00 40.97 306 SER A CA 1
ATOM 2378 C C . SER A 1 306 ? -14.910 -17.881 -14.826 1.00 40.97 306 SER A C 1
ATOM 2380 O O . SER A 1 306 ? -15.346 -18.805 -14.150 1.00 40.97 306 SER A O 1
ATOM 2382 N N . THR A 1 307 ? -14.998 -17.892 -16.162 1.00 37.78 307 THR A N 1
ATOM 2383 C CA . THR A 1 307 ? -15.810 -18.847 -16.930 1.00 37.78 307 THR A CA 1
ATOM 2384 C C . THR A 1 307 ? -15.164 -19.236 -18.267 1.00 37.78 307 THR A C 1
ATOM 2386 O O . THR A 1 307 ? -15.804 -19.217 -19.312 1.00 37.78 307 THR A O 1
ATOM 2389 N N . VAL A 1 308 ? -13.892 -19.652 -18.282 1.00 35.22 308 VAL A N 1
ATOM 2390 C CA . VAL A 1 308 ? -13.412 -20.492 -19.401 1.00 35.22 308 VAL A CA 1
ATOM 2391 C C . VAL A 1 308 ? -13.771 -21.944 -19.082 1.00 35.22 308 VAL A C 1
ATOM 2393 O O . VAL A 1 308 ? -12.925 -22.742 -18.692 1.00 35.22 308 VAL A O 1
ATOM 2396 N N . HIS A 1 309 ? -15.057 -22.274 -19.212 1.00 37.59 309 HIS A N 1
ATOM 2397 C CA . HIS A 1 309 ? -15.541 -23.653 -19.171 1.00 37.59 309 HIS A CA 1
ATOM 2398 C C . HIS A 1 309 ? -15.662 -24.166 -20.606 1.00 37.59 309 HIS A C 1
ATOM 2400 O O . HIS A 1 309 ? -16.598 -23.829 -21.330 1.00 37.59 309 HIS A O 1
ATOM 2406 N N . GLY A 1 310 ? -14.686 -24.967 -21.035 1.00 34.75 310 GLY A N 1
ATOM 2407 C CA . GLY A 1 310 ? -14.821 -25.765 -22.251 1.00 34.75 310 GLY A CA 1
ATOM 2408 C C . GLY A 1 310 ? -15.889 -26.860 -22.084 1.00 34.75 310 GLY A C 1
ATOM 2409 O O . GLY A 1 310 ? -16.255 -27.191 -20.955 1.00 34.75 310 GLY A O 1
ATOM 2410 N N . PRO A 1 311 ? -16.376 -27.464 -23.180 1.00 38.25 311 PRO A N 1
ATOM 2411 C CA . PRO A 1 311 ? -17.388 -28.525 -23.141 1.00 38.25 311 PRO A CA 1
ATOM 2412 C C . PRO A 1 311 ? -16.960 -29.808 -22.394 1.00 38.25 311 PRO A C 1
ATOM 2414 O O . PRO A 1 311 ? -17.823 -30.611 -22.063 1.00 38.25 311 PRO A O 1
ATOM 2417 N N . GLU A 1 312 ? -15.677 -29.978 -22.051 1.00 41.00 312 GLU A N 1
ATOM 2418 C CA . GLU A 1 312 ? -15.180 -31.041 -21.149 1.00 41.00 312 GLU A CA 1
ATOM 2419 C C . GLU A 1 312 ? -15.066 -30.609 -19.666 1.00 41.00 312 GLU A C 1
ATOM 2421 O O . GLU A 1 312 ? -14.761 -31.425 -18.804 1.00 41.00 312 GLU A O 1
ATOM 2426 N N . PHE A 1 313 ? -15.344 -29.342 -19.336 1.00 42.28 313 PHE A N 1
ATOM 2427 C CA . PHE A 1 313 ? -15.193 -28.742 -17.999 1.00 42.28 313 PHE A CA 1
ATOM 2428 C C . PHE A 1 313 ? -16.532 -28.218 -17.441 1.00 42.28 313 PHE A C 1
ATOM 2430 O O . PHE A 1 313 ? -16.595 -27.162 -16.809 1.00 42.28 313 PHE A O 1
ATOM 2437 N N . GLN A 1 314 ? -17.621 -28.953 -17.682 1.00 32.03 314 GLN A N 1
ATOM 2438 C CA . GLN A 1 314 ? -18.964 -28.669 -17.166 1.00 32.03 314 GLN A CA 1
ATOM 2439 C C . GLN A 1 314 ? -19.183 -29.309 -15.785 1.00 32.03 314 GLN A C 1
ATOM 2441 O O . GLN A 1 314 ? -19.890 -30.305 -15.661 1.00 32.03 314 GLN A O 1
ATOM 2446 N N . HIS A 1 315 ? -18.623 -28.730 -14.722 1.00 29.11 315 HIS A N 1
ATOM 2447 C CA . HIS A 1 315 ? -19.143 -28.986 -13.377 1.00 29.11 315 HIS A CA 1
ATOM 2448 C C . HIS A 1 315 ? -19.633 -27.688 -12.738 1.00 29.11 315 HIS A C 1
ATOM 2450 O O . HIS A 1 315 ? -18.876 -26.788 -12.395 1.00 29.11 315 HIS A O 1
ATOM 2456 N N . HIS A 1 316 ? -20.959 -27.631 -12.661 1.00 29.27 316 HIS A N 1
ATOM 2457 C CA . HIS A 1 316 ? -21.838 -26.667 -12.019 1.00 29.27 316 HIS A CA 1
ATOM 2458 C C . HIS A 1 316 ? -21.240 -25.914 -10.818 1.00 29.27 316 HIS A C 1
ATOM 2460 O O . HIS A 1 316 ? -21.270 -26.404 -9.693 1.00 29.27 316 HIS A O 1
ATOM 2466 N N . MET A 1 317 ? -20.857 -24.652 -11.024 1.00 28.81 317 MET A N 1
ATOM 2467 C CA . MET A 1 317 ? -21.063 -23.624 -10.003 1.00 28.81 317 MET A CA 1
ATOM 2468 C C . MET A 1 317 ? -22.239 -22.756 -10.437 1.00 28.81 317 MET A C 1
ATOM 2470 O O . MET A 1 317 ? -22.107 -21.808 -11.207 1.00 28.81 317 MET A O 1
ATOM 2474 N N . HIS A 1 318 ? -23.425 -23.119 -9.954 1.00 28.22 318 HIS A N 1
ATOM 2475 C CA . HIS A 1 318 ? -24.614 -22.281 -10.020 1.00 28.22 318 HIS A CA 1
ATOM 2476 C C . HIS A 1 318 ? -24.461 -21.094 -9.057 1.00 28.22 318 HIS A C 1
ATOM 2478 O O . HIS A 1 318 ? -25.098 -21.042 -8.010 1.00 28.22 318 HIS A O 1
ATOM 2484 N N . ALA A 1 319 ? -23.627 -20.115 -9.412 1.00 32.88 319 ALA A N 1
ATOM 2485 C CA . ALA A 1 319 ? -23.769 -18.767 -8.877 1.00 32.88 319 ALA A CA 1
ATOM 2486 C C . ALA A 1 319 ? -24.938 -18.109 -9.625 1.00 32.88 319 ALA A C 1
ATOM 2488 O O . ALA A 1 319 ? -24.769 -17.436 -10.643 1.00 32.88 319 ALA A O 1
ATOM 2489 N N . HIS A 1 320 ? -26.158 -18.402 -9.175 1.00 28.44 320 HIS A N 1
ATOM 2490 C CA . HIS A 1 320 ? -27.356 -17.720 -9.647 1.00 28.44 320 HIS A CA 1
ATOM 2491 C C . HIS A 1 320 ? -27.155 -16.206 -9.449 1.00 28.44 320 HIS A C 1
ATOM 2493 O O . HIS A 1 320 ? -26.999 -15.764 -8.316 1.00 28.44 320 HIS A O 1
ATOM 2499 N N . ASN A 1 321 ? -27.151 -15.446 -10.553 1.00 37.16 321 ASN A N 1
ATOM 2500 C CA . ASN A 1 321 ? -27.072 -13.975 -10.663 1.00 37.16 321 ASN A CA 1
ATOM 2501 C C . ASN A 1 321 ? -25.724 -13.326 -11.028 1.00 37.16 321 ASN A C 1
ATOM 2503 O O . ASN A 1 321 ? -25.659 -12.099 -11.017 1.00 37.16 321 ASN A O 1
ATOM 2507 N N . VAL A 1 322 ? -24.684 -14.059 -11.444 1.00 40.06 322 VAL A N 1
ATOM 2508 C CA . VAL A 1 322 ? -23.543 -13.382 -12.100 1.00 40.06 322 VAL A CA 1
ATOM 2509 C C . VAL A 1 322 ? -23.956 -13.010 -13.536 1.00 40.06 322 VAL A C 1
ATOM 2511 O O . VAL A 1 322 ? -24.351 -13.906 -14.291 1.00 40.06 322 VAL A O 1
ATOM 2514 N N . PRO A 1 323 ? -23.928 -11.723 -13.940 1.00 44.09 323 PRO A N 1
ATOM 2515 C CA . PRO A 1 323 ? -24.218 -11.319 -15.315 1.00 44.09 323 PRO A CA 1
ATOM 2516 C C . PRO A 1 323 ? -23.330 -12.091 -16.299 1.00 44.09 323 PRO A C 1
ATOM 2518 O O . PRO A 1 323 ? -22.169 -12.364 -15.996 1.00 44.09 323 PRO A O 1
ATOM 2521 N N . LYS A 1 324 ? -23.883 -12.459 -17.465 1.00 47.22 324 LYS A N 1
ATOM 2522 C CA . LYS A 1 324 ? -23.180 -13.190 -18.537 1.00 47.22 324 LYS A CA 1
ATOM 2523 C C . LYS A 1 324 ? -21.771 -12.622 -18.763 1.00 47.22 324 LYS A C 1
ATOM 2525 O O . LYS A 1 324 ? -21.608 -11.405 -18.810 1.00 47.22 324 LYS A O 1
ATOM 2530 N N . SER A 1 325 ? -20.789 -13.508 -18.924 1.00 50.47 325 SER A N 1
ATOM 2531 C CA . SER A 1 325 ? -19.383 -13.186 -19.189 1.00 50.47 325 SER A CA 1
ATOM 2532 C C . SER A 1 325 ? -19.233 -12.086 -20.247 1.00 50.47 325 SER A C 1
ATOM 2534 O O . SER A 1 325 ? -19.750 -12.190 -21.356 1.00 50.47 325 SER A O 1
ATOM 2536 N N . TYR A 1 326 ? -18.497 -11.021 -19.916 1.00 59.25 326 TYR A N 1
ATOM 2537 C CA . TYR A 1 326 ? -18.222 -9.904 -20.835 1.00 59.25 326 TYR A CA 1
ATOM 2538 C C . TYR A 1 326 ? -17.193 -10.256 -21.926 1.00 59.25 326 TYR A C 1
ATOM 2540 O O . TYR A 1 326 ? -16.986 -9.476 -22.855 1.00 59.25 326 TYR A O 1
ATOM 2548 N N . LEU A 1 327 ? -16.557 -11.428 -21.829 1.00 60.84 327 LEU A N 1
ATOM 2549 C CA . LEU A 1 327 ? -15.584 -11.963 -22.777 1.00 60.84 327 LEU A CA 1
ATOM 2550 C C . LEU A 1 327 ? -15.867 -13.443 -23.021 1.00 60.84 327 LEU A C 1
ATOM 2552 O O . LEU A 1 327 ? -15.659 -14.261 -22.129 1.00 60.84 327 LEU A O 1
ATOM 2556 N N . ASP A 1 328 ? -16.248 -13.780 -24.246 1.00 69.69 328 ASP A N 1
ATOM 2557 C CA . ASP A 1 328 ? -16.417 -15.163 -24.678 1.00 69.69 328 ASP A CA 1
ATOM 2558 C C . ASP A 1 328 ? -15.272 -15.552 -25.617 1.00 69.69 328 ASP A C 1
ATOM 2560 O O . ASP A 1 328 ? -14.998 -14.863 -26.605 1.00 69.69 328 ASP A O 1
ATOM 2564 N N . VAL A 1 329 ? -14.604 -16.675 -25.346 1.00 70.81 329 VAL A N 1
ATOM 2565 C CA . VAL A 1 329 ? -13.650 -17.269 -26.294 1.00 70.81 329 VAL A CA 1
ATOM 2566 C C . VAL A 1 329 ? -14.448 -17.906 -27.431 1.00 70.81 329 VAL A C 1
ATOM 2568 O O . VAL A 1 329 ? -15.099 -18.929 -27.249 1.00 70.81 329 VAL A O 1
ATOM 2571 N N . VAL A 1 330 ? -14.406 -17.296 -28.614 1.00 78.31 330 VAL A N 1
ATOM 2572 C CA . VAL A 1 330 ? -15.109 -17.773 -29.817 1.00 78.31 330 VAL A CA 1
ATOM 2573 C C . VAL A 1 330 ? -14.352 -18.929 -30.470 1.00 78.31 330 VAL A C 1
ATOM 2575 O O . VAL A 1 330 ? -14.961 -19.853 -31.000 1.00 78.31 330 VAL A O 1
ATOM 2578 N N . SER A 1 331 ? -13.019 -18.876 -30.452 1.00 77.69 331 SER A N 1
ATOM 2579 C CA . SER A 1 331 ? -12.143 -19.921 -30.990 1.00 77.69 331 SER A CA 1
ATOM 2580 C C . SER A 1 331 ? -10.763 -19.833 -30.343 1.00 77.69 331 SER A C 1
ATOM 2582 O O . SER A 1 331 ? -10.261 -18.732 -30.135 1.00 77.69 331 SER A O 1
ATOM 2584 N N . SER A 1 332 ? -10.143 -20.975 -30.043 1.00 82.88 332 SER A N 1
ATOM 2585 C CA . SER A 1 332 ? -8.833 -21.079 -29.378 1.00 82.88 332 SER A CA 1
ATOM 2586 C C . SER A 1 332 ? -7.894 -22.057 -30.092 1.00 82.88 332 SER A C 1
ATOM 2588 O O . SER A 1 332 ? -7.157 -22.808 -29.456 1.00 82.88 332 SER A O 1
ATOM 2590 N N . HIS A 1 333 ? -7.939 -22.107 -31.423 1.00 84.75 333 HIS A N 1
ATOM 2591 C CA . HIS A 1 333 ? -7.139 -23.051 -32.200 1.00 84.75 333 HIS A CA 1
ATOM 2592 C C . HIS A 1 333 ? -5.638 -22.918 -31.888 1.00 84.75 333 HIS A C 1
ATOM 2594 O O . HIS A 1 333 ? -5.050 -21.858 -32.086 1.00 84.75 333 HIS A O 1
ATOM 2600 N N . GLY A 1 334 ? -5.015 -23.989 -31.390 1.00 82.50 334 GLY A N 1
ATOM 2601 C CA . GLY A 1 334 ? -3.600 -24.000 -31.004 1.00 82.50 334 GLY A CA 1
ATOM 2602 C C . GLY A 1 334 ? -3.265 -23.200 -29.734 1.00 82.50 334 GLY A C 1
ATOM 2603 O O . GLY A 1 334 ? -2.082 -23.023 -29.438 1.00 82.50 334 GLY A O 1
ATOM 2604 N N . TRP A 1 335 ? -4.273 -22.721 -28.999 1.00 85.00 335 TRP A N 1
ATOM 2605 C CA . TRP A 1 335 ? -4.143 -22.130 -27.668 1.00 85.00 335 TRP A CA 1
ATOM 2606 C C . TRP A 1 335 ? -4.657 -23.112 -26.615 1.00 85.00 335 TRP A C 1
ATOM 2608 O O . TRP A 1 335 ? -5.710 -23.724 -26.785 1.00 85.00 335 TRP A O 1
ATOM 2618 N N . GLN A 1 336 ? -3.930 -23.248 -25.513 1.00 81.12 336 GLN A N 1
ATOM 2619 C CA . GLN A 1 336 ? -4.293 -24.098 -24.385 1.00 81.12 336 GLN A CA 1
ATOM 2620 C C . GLN A 1 336 ? -4.388 -23.260 -23.118 1.00 81.12 336 GLN A C 1
ATOM 2622 O O . GLN A 1 336 ? -3.522 -22.426 -22.854 1.00 81.12 336 GLN A O 1
ATOM 2627 N N . LEU A 1 337 ? -5.436 -23.491 -22.329 1.00 77.81 337 LEU A N 1
ATOM 2628 C CA . LEU A 1 337 ? -5.521 -22.937 -20.986 1.00 77.81 337 LEU A CA 1
ATOM 2629 C C . LEU A 1 337 ? -4.565 -23.709 -20.085 1.00 77.81 337 LEU A C 1
ATOM 2631 O O . LEU A 1 337 ? -4.659 -24.926 -19.950 1.00 77.81 337 LEU A O 1
ATOM 2635 N N . VAL A 1 338 ? -3.637 -22.986 -19.481 1.00 73.94 338 VAL A N 1
ATOM 2636 C CA . VAL A 1 338 ? -2.646 -23.534 -18.570 1.00 73.94 338 VAL A CA 1
ATOM 2637 C C . VAL A 1 338 ? -2.915 -22.940 -17.197 1.00 73.94 338 VAL A C 1
ATOM 2639 O O . VAL A 1 338 ? -2.859 -21.723 -17.018 1.00 73.94 338 VAL A O 1
ATOM 2642 N N . PHE A 1 339 ? -3.208 -23.811 -16.235 1.00 65.75 339 PHE A N 1
ATOM 2643 C CA . PHE A 1 339 ? -3.395 -23.447 -14.828 1.00 65.75 339 PHE A CA 1
ATOM 2644 C C . PHE A 1 339 ? -2.079 -23.496 -14.050 1.00 65.75 339 PHE A C 1
ATOM 2646 O O . PHE A 1 339 ? -1.846 -22.668 -13.177 1.00 65.75 339 PHE A O 1
ATOM 2653 N N . TYR A 1 340 ? -1.193 -24.422 -14.422 1.00 65.00 340 TYR A N 1
ATOM 2654 C CA . TYR A 1 340 ? 0.089 -24.654 -13.769 1.00 65.00 340 TYR A CA 1
ATOM 2655 C C . TYR A 1 340 ? 1.155 -24.934 -14.821 1.00 65.00 340 TYR A C 1
ATOM 2657 O O . TYR A 1 340 ? 0.893 -25.624 -15.804 1.00 65.00 340 TYR A O 1
ATOM 2665 N N . ASP A 1 341 ? 2.347 -24.391 -14.615 1.00 54.75 341 ASP A N 1
ATOM 2666 C CA . ASP A 1 341 ? 3.544 -24.821 -15.326 1.00 54.75 341 ASP A CA 1
ATOM 2667 C C . ASP A 1 341 ? 4.591 -25.170 -14.271 1.00 54.75 341 ASP A C 1
ATOM 2669 O O . ASP A 1 341 ? 4.830 -24.381 -13.354 1.00 54.75 341 ASP A O 1
ATOM 2673 N N . ASN A 1 342 ? 5.177 -26.359 -14.383 1.00 52.75 342 ASN A N 1
ATOM 2674 C CA . ASN A 1 342 ? 6.149 -26.873 -13.425 1.00 52.75 342 ASN A CA 1
ATOM 2675 C C . ASN A 1 342 ? 7.470 -26.081 -13.463 1.00 52.75 342 ASN A C 1
ATOM 2677 O O . ASN A 1 342 ? 8.276 -26.225 -12.550 1.00 52.75 342 ASN A O 1
ATOM 2681 N N . ASN A 1 343 ? 7.689 -25.235 -14.482 1.00 46.75 343 ASN A N 1
ATOM 2682 C CA . ASN A 1 343 ? 8.954 -24.534 -14.704 1.00 46.75 343 ASN A CA 1
ATOM 2683 C C . ASN A 1 343 ? 8.818 -23.001 -14.863 1.00 46.75 343 ASN A C 1
ATOM 2685 O O . ASN A 1 343 ? 9.071 -22.445 -15.922 1.00 46.75 343 ASN A O 1
ATOM 2689 N N . GLN A 1 344 ? 8.609 -22.297 -13.745 1.00 48.06 344 GLN A N 1
ATOM 2690 C CA . GLN A 1 344 ? 9.157 -20.945 -13.478 1.00 48.06 344 GLN A CA 1
ATOM 2691 C C . GLN A 1 344 ? 8.304 -19.673 -13.646 1.00 48.06 344 GLN A C 1
ATOM 2693 O O . GLN A 1 344 ? 8.821 -18.612 -13.311 1.00 48.06 344 GLN A O 1
ATOM 2698 N N . THR A 1 345 ? 7.018 -19.669 -14.019 1.00 45.06 345 THR A N 1
ATOM 2699 C CA . THR A 1 345 ? 6.245 -18.401 -13.919 1.00 45.06 345 THR A CA 1
ATOM 2700 C C . THR A 1 345 ? 4.783 -18.576 -13.501 1.00 45.06 345 THR A C 1
ATOM 2702 O O . THR A 1 345 ? 3.855 -18.453 -14.298 1.00 45.06 345 THR A O 1
ATOM 2705 N N . HIS A 1 346 ? 4.544 -18.712 -12.191 1.00 54.97 346 HIS A N 1
ATOM 2706 C CA . HIS A 1 346 ? 3.203 -18.540 -11.602 1.00 54.97 346 HIS A CA 1
ATOM 2707 C C . HIS A 1 346 ? 2.584 -17.155 -11.898 1.00 54.97 346 HIS A C 1
ATOM 2709 O O . HIS A 1 346 ? 1.392 -16.964 -11.674 1.00 54.97 346 HIS A O 1
ATOM 2715 N N . ARG A 1 347 ? 3.376 -16.192 -12.410 1.00 53.12 347 ARG A N 1
ATOM 2716 C CA . ARG A 1 347 ? 2.984 -14.816 -12.779 1.00 53.12 347 ARG A CA 1
ATOM 2717 C C . ARG A 1 347 ? 1.907 -14.718 -13.855 1.00 53.12 347 ARG A C 1
ATOM 2719 O O . ARG A 1 347 ? 1.135 -13.769 -13.825 1.00 53.12 347 ARG A O 1
ATOM 2726 N N . HIS A 1 348 ? 1.837 -15.681 -14.768 1.00 59.28 348 HIS A N 1
ATOM 2727 C CA . HIS A 1 348 ? 0.963 -15.611 -15.946 1.00 59.28 348 HIS A CA 1
ATOM 2728 C C . HIS A 1 348 ? -0.140 -16.675 -15.940 1.00 59.28 348 HIS A C 1
ATOM 2730 O O . HIS A 1 348 ? -0.629 -17.059 -17.005 1.00 59.28 348 HIS A O 1
ATOM 2736 N N . LYS A 1 349 ? -0.480 -17.215 -14.762 1.00 62.09 349 LYS A N 1
ATOM 2737 C CA . LYS A 1 349 ? -1.437 -18.315 -14.608 1.00 62.09 349 LYS A CA 1
ATOM 2738 C C . LYS A 1 349 ? -2.610 -17.917 -13.688 1.00 62.09 349 LYS A C 1
ATOM 2740 O O . LYS A 1 349 ? -2.361 -17.220 -12.705 1.00 62.09 349 LYS A O 1
ATOM 2745 N N . PRO A 1 350 ? -3.848 -18.382 -13.962 1.00 63.78 350 PRO A N 1
ATOM 2746 C CA . PRO A 1 350 ? -4.238 -19.131 -15.160 1.00 63.78 350 PRO A CA 1
ATOM 2747 C C . PRO A 1 350 ? -4.103 -18.266 -16.423 1.00 63.78 350 PRO A C 1
ATOM 2749 O O . PRO A 1 350 ? -4.317 -17.060 -16.385 1.00 63.78 350 PRO A O 1
ATOM 2752 N N . GLY A 1 351 ? -3.707 -18.872 -17.543 1.00 72.12 351 GLY A N 1
ATOM 2753 C CA . GLY A 1 351 ? -3.462 -18.130 -18.781 1.00 72.12 351 GLY A CA 1
ATOM 2754 C C . GLY A 1 351 ? -3.514 -19.004 -20.026 1.00 72.12 351 GLY A C 1
ATOM 2755 O O . GLY A 1 351 ? -3.364 -20.222 -19.950 1.00 72.12 351 GLY A O 1
ATOM 2756 N N . LEU A 1 352 ? -3.731 -18.385 -21.186 1.00 77.69 352 LEU A N 1
ATOM 2757 C CA . LEU A 1 352 ? -3.765 -19.073 -22.477 1.00 77.69 352 LEU A CA 1
ATOM 2758 C C . LEU A 1 352 ? -2.365 -19.063 -23.107 1.00 77.69 352 LEU A C 1
ATOM 2760 O O . LEU A 1 352 ? -1.747 -18.009 -23.230 1.00 77.69 352 LEU A O 1
ATOM 2764 N N . VAL A 1 353 ? -1.871 -20.231 -23.519 1.00 81.31 353 VAL A N 1
ATOM 2765 C CA . VAL A 1 353 ? -0.552 -20.414 -24.147 1.00 81.31 353 VAL A CA 1
ATOM 2766 C C . VAL A 1 353 ? -0.721 -20.984 -25.548 1.00 81.31 353 VAL A C 1
ATOM 2768 O O . VAL A 1 353 ? -1.446 -21.959 -25.735 1.00 81.31 353 VAL A O 1
ATOM 2771 N N . ALA A 1 354 ? -0.034 -20.401 -26.528 1.00 85.38 354 ALA A N 1
ATOM 2772 C CA . ALA A 1 354 ? 0.085 -20.951 -27.873 1.00 85.38 354 ALA A CA 1
ATOM 2773 C C . ALA A 1 354 ? 1.459 -21.595 -28.075 1.00 85.38 354 ALA A C 1
ATOM 2775 O O . ALA A 1 354 ? 2.481 -20.951 -27.854 1.00 85.38 354 ALA A O 1
ATOM 2776 N N . TRP A 1 355 ? 1.480 -22.842 -28.547 1.00 79.81 355 TRP A N 1
ATOM 2777 C CA . TRP A 1 355 ? 2.719 -23.583 -28.836 1.00 79.81 355 TRP A CA 1
ATOM 2778 C C . TRP A 1 355 ? 3.080 -23.601 -30.325 1.00 79.81 355 TRP A C 1
ATOM 2780 O O . TRP A 1 355 ? 4.189 -23.989 -30.693 1.00 79.81 355 TRP A O 1
ATOM 2790 N N . HIS A 1 356 ? 2.156 -23.173 -31.190 1.00 83.69 356 HIS A N 1
ATOM 2791 C CA . HIS A 1 356 ? 2.333 -23.182 -32.635 1.00 83.69 356 HIS A CA 1
ATOM 2792 C C . HIS A 1 356 ? 2.255 -21.763 -33.215 1.00 83.69 356 HIS A C 1
ATOM 2794 O O . HIS A 1 356 ? 1.412 -20.968 -32.796 1.00 83.69 356 HIS A O 1
ATOM 2800 N N . PRO A 1 357 ? 3.092 -21.435 -34.217 1.00 80.56 357 PRO A N 1
ATOM 2801 C CA . PRO A 1 357 ? 3.029 -20.146 -34.895 1.00 80.56 357 PRO A CA 1
ATOM 2802 C C . PRO A 1 357 ? 1.667 -19.858 -35.530 1.00 80.56 357 PRO A C 1
ATOM 2804 O O . PRO A 1 357 ? 1.291 -18.707 -35.610 1.00 80.56 357 PRO A O 1
ATOM 2807 N N . ASP A 1 358 ? 0.892 -20.866 -35.926 1.00 84.31 358 ASP A N 1
ATOM 2808 C CA . ASP A 1 358 ? -0.402 -20.646 -36.588 1.00 84.31 358 ASP A CA 1
ATOM 2809 C C . ASP A 1 358 ? -1.593 -20.640 -35.616 1.00 84.31 358 ASP A C 1
ATOM 2811 O O . ASP A 1 358 ? -2.752 -20.647 -36.038 1.00 84.31 358 ASP A O 1
ATOM 2815 N N . SER A 1 359 ? -1.331 -20.612 -34.305 1.00 85.75 359 SER A N 1
ATOM 2816 C CA . SER A 1 359 ? -2.378 -20.568 -33.289 1.00 85.75 359 SER A CA 1
ATOM 2817 C C . SER A 1 359 ? -3.206 -19.283 -33.390 1.00 85.75 359 SER A C 1
ATOM 2819 O O . SER A 1 359 ? -2.675 -18.169 -33.458 1.00 85.75 359 SER A O 1
ATOM 2821 N N . VAL A 1 360 ? -4.530 -19.430 -33.337 1.00 81.31 360 VAL A N 1
ATOM 2822 C CA . VAL A 1 360 ? -5.510 -18.347 -33.443 1.00 81.31 360 VAL A CA 1
ATOM 2823 C C . VAL A 1 360 ? -6.400 -18.328 -32.210 1.00 81.31 360 VAL A C 1
ATOM 2825 O O . VAL A 1 360 ? -7.060 -19.316 -31.897 1.00 81.31 360 VAL A O 1
ATOM 2828 N N . LEU A 1 361 ? -6.466 -17.170 -31.561 1.00 79.88 361 LEU A N 1
ATOM 2829 C CA . LEU A 1 361 ? -7.402 -16.908 -30.475 1.00 79.88 361 LEU A CA 1
ATOM 2830 C C . LEU A 1 361 ? -8.362 -15.802 -30.902 1.00 79.88 361 LEU A C 1
ATOM 2832 O O . LEU A 1 361 ? -7.937 -14.735 -31.354 1.00 79.88 361 LEU A O 1
ATOM 2836 N N . GLN A 1 362 ? -9.656 -16.080 -30.802 1.00 77.56 362 GLN A N 1
ATOM 2837 C CA . GLN A 1 362 ? -10.731 -15.146 -31.097 1.00 77.56 362 GLN A CA 1
ATOM 2838 C C . GLN A 1 362 ? -11.591 -14.972 -29.861 1.00 77.56 362 GLN A C 1
ATOM 2840 O O . GLN A 1 362 ? -12.068 -15.950 -29.288 1.00 77.56 362 GLN A O 1
ATOM 2845 N N . PHE A 1 363 ? -11.831 -13.717 -29.504 1.00 75.50 363 PHE A N 1
ATOM 2846 C CA . PHE A 1 363 ? -12.744 -13.357 -28.433 1.00 75.50 363 PHE A CA 1
ATOM 2847 C C . PHE A 1 363 ? -13.896 -12.520 -28.966 1.00 75.50 363 PHE A C 1
ATOM 2849 O O . PHE A 1 363 ? -13.734 -11.754 -29.921 1.00 75.50 363 PHE A O 1
ATOM 2856 N N . ARG A 1 364 ? -15.034 -12.637 -28.295 1.00 70.62 364 ARG A N 1
ATOM 2857 C CA . ARG A 1 364 ? -16.178 -11.745 -28.399 1.00 70.62 364 ARG A CA 1
ATOM 2858 C C . ARG A 1 364 ? -16.255 -10.962 -27.099 1.00 70.62 364 ARG A C 1
ATOM 2860 O O . ARG A 1 364 ? -16.398 -11.561 -26.040 1.00 70.62 364 ARG A O 1
ATOM 2867 N N . ILE A 1 365 ? -16.149 -9.642 -27.190 1.00 67.69 365 ILE A N 1
ATOM 2868 C CA . ILE A 1 365 ? -16.314 -8.746 -26.044 1.00 67.69 365 ILE A CA 1
ATOM 2869 C C . ILE A 1 365 ? -17.716 -8.153 -26.119 1.00 67.69 365 ILE A C 1
ATOM 2871 O O . ILE A 1 365 ? -18.078 -7.583 -27.151 1.00 67.69 365 ILE A O 1
ATOM 2875 N N . ASN A 1 366 ? -18.498 -8.285 -25.049 1.00 64.31 366 ASN A N 1
ATOM 2876 C CA . ASN A 1 366 ? -19.739 -7.535 -24.917 1.00 64.31 366 ASN A CA 1
ATOM 2877 C C . ASN A 1 366 ? -19.412 -6.129 -24.404 1.00 64.31 366 ASN A C 1
ATOM 2879 O O . ASN A 1 366 ? -18.978 -5.969 -23.265 1.00 64.31 366 ASN A O 1
ATOM 2883 N N . THR A 1 367 ? -19.597 -5.115 -25.248 1.00 62.59 367 THR A N 1
ATOM 2884 C CA . THR A 1 367 ? -19.366 -3.710 -24.883 1.00 62.59 367 THR A CA 1
ATOM 2885 C C . THR A 1 367 ? -20.624 -3.007 -24.378 1.00 62.59 367 THR A C 1
ATOM 2887 O O . THR A 1 367 ? -20.568 -1.810 -24.100 1.00 62.59 367 THR A O 1
ATOM 2890 N N . ASP A 1 368 ? -21.763 -3.700 -24.287 1.00 62.03 368 ASP A N 1
ATOM 2891 C CA . ASP A 1 368 ? -22.988 -3.130 -23.727 1.00 62.03 368 ASP A CA 1
ATOM 2892 C C . ASP A 1 368 ? -22.878 -3.078 -22.195 1.00 62.03 368 ASP A C 1
ATOM 2894 O O . ASP A 1 368 ? -23.291 -3.987 -21.480 1.00 62.03 368 ASP A O 1
ATOM 2898 N N . MET A 1 369 ? -22.231 -2.020 -21.699 1.00 53.84 369 MET A N 1
ATOM 2899 C CA . MET A 1 369 ? -21.942 -1.799 -20.275 1.00 53.84 369 MET A CA 1
ATOM 2900 C C . MET A 1 369 ? -23.089 -1.095 -19.530 1.00 53.84 369 MET A C 1
ATOM 2902 O O . MET A 1 369 ? -22.879 -0.502 -18.471 1.00 53.84 369 MET A O 1
ATOM 2906 N N . ARG A 1 370 ? -24.312 -1.088 -20.078 1.00 55.78 370 ARG A N 1
ATOM 2907 C CA . ARG A 1 370 ? -25.459 -0.488 -19.385 1.00 55.78 370 ARG A CA 1
ATOM 2908 C C . ARG A 1 370 ? -25.899 -1.427 -18.261 1.00 55.78 370 ARG A C 1
ATOM 2910 O O . ARG A 1 370 ? -26.382 -2.526 -18.523 1.00 55.78 370 ARG A O 1
ATOM 2917 N N . GLN A 1 371 ? -25.757 -0.996 -17.006 1.00 46.81 371 GLN A N 1
ATOM 2918 C CA . GLN A 1 371 ? -26.349 -1.716 -15.878 1.00 46.81 371 GLN A CA 1
ATOM 2919 C C . GLN A 1 371 ? -27.874 -1.811 -16.078 1.00 46.81 371 GLN A C 1
ATOM 2921 O O . GLN A 1 371 ? -28.521 -0.775 -16.266 1.00 46.81 371 GLN A O 1
ATOM 2926 N N . PRO A 1 372 ? -28.483 -3.008 -15.999 1.00 43.81 372 PRO A N 1
ATOM 2927 C CA . PRO A 1 372 ? -29.929 -3.107 -15.895 1.00 43.81 372 PRO A CA 1
ATOM 2928 C C . PRO A 1 372 ? -30.363 -2.435 -14.584 1.00 43.81 372 PRO A C 1
ATOM 2930 O O . PRO A 1 372 ? -30.109 -2.964 -13.507 1.00 43.81 372 PRO A O 1
ATOM 2933 N N . GLY A 1 373 ? -30.976 -1.251 -14.677 1.00 45.00 373 GLY A N 1
ATOM 2934 C CA . GLY A 1 373 ? -31.513 -0.509 -13.528 1.00 45.00 373 GLY A CA 1
ATOM 2935 C C . GLY A 1 373 ? -30.907 0.875 -13.275 1.00 45.00 373 GLY A C 1
ATOM 2936 O O . GLY A 1 373 ? -31.455 1.614 -12.463 1.00 45.00 373 GLY A O 1
ATOM 2937 N N . PHE A 1 374 ? -29.843 1.270 -13.983 1.00 40.78 374 PHE A N 1
ATOM 2938 C CA . PHE A 1 374 ? -29.381 2.661 -13.966 1.00 40.78 374 PHE A CA 1
ATOM 2939 C C . PHE A 1 374 ? -30.073 3.415 -15.107 1.00 40.78 374 PHE A C 1
ATOM 2941 O O . PHE A 1 374 ? -29.571 3.462 -16.227 1.00 40.78 374 PHE A O 1
ATOM 2948 N N . ASP A 1 375 ? -31.270 3.940 -14.839 1.00 45.12 375 ASP A N 1
ATOM 2949 C CA . ASP A 1 375 ? -31.934 4.912 -15.711 1.00 45.12 375 ASP A CA 1
ATOM 2950 C C . ASP A 1 375 ? -31.475 6.308 -15.255 1.00 45.12 375 ASP A C 1
ATOM 2952 O O . ASP A 1 375 ? -31.927 6.786 -14.207 1.00 45.12 375 ASP A O 1
ATOM 2956 N N . PRO A 1 376 ? -30.502 6.948 -15.934 1.00 42.09 376 PRO A N 1
ATOM 2957 C CA . PRO A 1 376 ? -30.073 8.291 -15.585 1.00 42.09 376 PRO A CA 1
ATOM 2958 C C . PRO A 1 376 ? -31.213 9.226 -15.978 1.00 42.09 376 PRO A C 1
ATOM 2960 O O . PRO A 1 376 ? -31.307 9.651 -17.125 1.00 42.09 376 PRO A O 1
ATOM 2963 N N . GLY A 1 377 ? -32.121 9.452 -15.029 1.00 41.84 377 GLY A N 1
ATOM 2964 C CA . GLY A 1 377 ? -33.426 10.071 -15.216 1.00 41.84 377 GLY A CA 1
ATOM 2965 C C . GLY A 1 377 ? -33.583 10.964 -16.451 1.00 41.84 377 GLY A C 1
ATOM 2966 O O . GLY A 1 377 ? -32.970 12.022 -16.566 1.00 41.84 377 GLY A O 1
ATOM 2967 N N . GLY A 1 378 ? -34.506 10.573 -17.327 1.00 40.38 378 GLY A N 1
ATOM 2968 C CA . GLY A 1 378 ? -35.366 11.529 -18.023 1.00 40.38 378 GLY A CA 1
ATOM 2969 C C . GLY A 1 378 ? -34.796 12.278 -19.227 1.00 40.38 378 GLY A C 1
ATOM 2970 O O . GLY A 1 378 ? -35.469 13.187 -19.710 1.00 40.38 378 GLY A O 1
ATOM 2971 N N . VAL A 1 379 ? -33.641 11.905 -19.782 1.00 40.84 379 VAL A N 1
ATOM 2972 C CA . VAL A 1 379 ? -33.283 12.359 -21.138 1.00 40.84 379 VAL A CA 1
ATOM 2973 C C . VAL A 1 379 ? -33.725 11.292 -22.131 1.00 40.84 379 VAL A C 1
ATOM 2975 O O . VAL A 1 379 ? -33.017 10.325 -22.395 1.00 40.84 379 VAL A O 1
ATOM 2978 N N . ALA A 1 380 ? -34.930 11.472 -22.672 1.00 37.44 380 ALA A N 1
ATOM 2979 C CA . ALA A 1 380 ? -35.520 10.645 -23.720 1.00 37.44 380 ALA A CA 1
ATOM 2980 C C . ALA A 1 380 ? -34.756 10.788 -25.055 1.00 37.44 380 ALA A C 1
ATOM 2982 O O . ALA A 1 380 ? -35.265 11.321 -26.038 1.00 37.44 380 ALA A O 1
ATOM 2983 N N . GLY A 1 381 ? -33.513 10.315 -25.095 1.00 37.38 381 GLY A N 1
ATOM 2984 C CA . GLY A 1 381 ? -32.743 10.088 -26.308 1.00 37.38 381 GLY A CA 1
ATOM 2985 C C . GLY A 1 381 ? -32.785 8.604 -26.643 1.00 37.38 381 GLY A C 1
ATOM 2986 O O . GLY A 1 381 ? -32.149 7.795 -25.974 1.00 37.38 381 GLY A O 1
ATOM 2987 N N . LYS A 1 382 ? -33.549 8.227 -27.674 1.00 36.06 382 LYS A N 1
ATOM 2988 C CA . LYS A 1 382 ? -33.556 6.868 -28.232 1.00 36.06 382 LYS A CA 1
ATOM 2989 C C . LYS A 1 382 ? -32.182 6.542 -28.836 1.00 36.06 382 LYS A C 1
ATOM 2991 O O . LYS A 1 382 ? -31.994 6.668 -30.039 1.00 36.06 382 LYS A O 1
ATOM 2996 N N . CYS A 1 383 ? -31.237 6.086 -28.023 1.00 33.41 383 CYS A N 1
ATOM 2997 C CA . CYS A 1 383 ? -30.072 5.359 -28.515 1.00 33.41 383 CYS A CA 1
ATOM 2998 C C . CYS A 1 383 ? -30.475 3.888 -28.668 1.00 33.41 383 CYS A C 1
ATOM 3000 O O . CYS A 1 383 ? -30.525 3.154 -27.675 1.00 33.41 383 CYS A O 1
ATOM 3002 N N . GLN A 1 384 ? -30.807 3.476 -29.897 1.00 35.25 384 GLN A N 1
ATOM 3003 C CA . GLN A 1 384 ? -30.960 2.059 -30.244 1.00 35.25 384 GLN A CA 1
ATOM 3004 C C . GLN A 1 384 ? -29.693 1.276 -29.839 1.00 35.25 384 GLN A C 1
ATOM 3006 O O . GLN A 1 384 ? -28.591 1.826 -29.911 1.00 35.25 384 GLN A O 1
ATOM 3011 N N . PRO A 1 385 ? -29.825 0.027 -29.360 1.00 38.28 385 PRO A N 1
ATOM 3012 C CA . PRO A 1 385 ? -28.689 -0.782 -28.952 1.00 38.28 385 PRO A CA 1
ATOM 3013 C C . PRO A 1 385 ? -28.040 -1.406 -30.189 1.00 38.28 385 PRO A C 1
ATOM 3015 O O . PRO A 1 385 ? -28.406 -2.501 -30.608 1.00 38.28 385 PRO A O 1
ATOM 3018 N N . ASP A 1 386 ? -27.062 -0.721 -30.770 1.00 35.91 386 ASP A N 1
ATOM 3019 C CA . ASP A 1 386 ? -26.101 -1.395 -31.637 1.00 35.91 386 ASP A CA 1
ATOM 3020 C C . ASP A 1 386 ? -25.105 -2.129 -30.734 1.00 35.91 386 ASP A C 1
ATOM 3022 O O . ASP A 1 386 ? -24.236 -1.526 -30.101 1.00 35.91 386 ASP A O 1
ATOM 3026 N N . VAL A 1 387 ? -25.263 -3.451 -30.628 1.00 40.28 387 VAL A N 1
ATOM 3027 C CA . VAL A 1 387 ? -24.288 -4.327 -29.970 1.00 40.28 387 VAL A CA 1
ATOM 3028 C C . VAL A 1 387 ? -23.002 -4.277 -30.793 1.00 40.28 387 VAL A C 1
ATOM 3030 O O . VAL A 1 387 ? -22.868 -4.952 -31.814 1.00 40.28 387 VAL A O 1
ATOM 3033 N N . LEU A 1 388 ? -22.041 -3.467 -30.358 1.00 38.41 388 LEU A N 1
ATOM 3034 C CA . LEU A 1 388 ? -20.705 -3.420 -30.941 1.00 38.41 388 LEU A CA 1
ATOM 3035 C C . LEU A 1 388 ? -19.933 -4.683 -30.537 1.00 38.41 388 LEU A C 1
ATOM 3037 O O . LEU A 1 388 ? -19.191 -4.722 -29.561 1.00 38.41 388 LEU A O 1
ATOM 3041 N N . VAL A 1 389 ? -20.115 -5.754 -31.309 1.00 44.12 389 VAL A N 1
ATOM 3042 C CA . VAL A 1 389 ? -19.300 -6.963 -31.180 1.00 44.12 389 VAL A CA 1
ATOM 3043 C C . VAL A 1 389 ? -17.927 -6.699 -31.794 1.00 44.12 389 VAL A C 1
ATOM 3045 O O . VAL A 1 389 ? -17.740 -6.795 -33.007 1.00 44.12 389 VAL A O 1
ATOM 3048 N N . ALA A 1 390 ? -16.937 -6.389 -30.959 1.00 48.53 390 ALA A N 1
ATOM 3049 C CA . ALA A 1 390 ? -15.546 -6.365 -31.393 1.00 48.53 390 ALA A CA 1
ATOM 3050 C C . ALA A 1 390 ? -14.980 -7.797 -31.390 1.00 48.53 390 ALA A C 1
ATOM 3052 O O . ALA A 1 390 ? -14.712 -8.372 -30.334 1.00 48.53 390 ALA A O 1
ATOM 3053 N N . CYS A 1 391 ? -14.784 -8.378 -32.577 1.00 43.53 391 CYS A N 1
ATOM 3054 C CA . CYS A 1 391 ? -14.026 -9.620 -32.743 1.00 43.53 391 CYS A CA 1
ATOM 3055 C C . CYS A 1 391 ? -12.536 -9.291 -32.885 1.00 43.53 391 CYS A C 1
ATOM 3057 O O . CYS A 1 391 ? -12.107 -8.777 -33.920 1.00 43.53 391 CYS A O 1
ATOM 3059 N N . LYS A 1 392 ? -11.724 -9.613 -31.873 1.00 56.66 392 LYS A N 1
ATOM 3060 C CA . LYS A 1 392 ? -10.261 -9.473 -31.957 1.00 56.66 392 LYS A CA 1
ATOM 3061 C C . LYS A 1 392 ? -9.631 -10.831 -32.254 1.00 56.66 392 LYS A C 1
ATOM 3063 O O . LYS A 1 392 ? -9.838 -11.783 -31.505 1.00 56.66 392 LYS A O 1
ATOM 3068 N N . ARG A 1 393 ? -8.867 -10.920 -33.350 1.00 59.41 393 ARG A N 1
ATOM 3069 C CA . ARG A 1 393 ? -8.086 -12.108 -33.730 1.00 59.41 393 ARG A CA 1
ATOM 3070 C C . ARG A 1 393 ? -6.630 -11.908 -33.321 1.00 59.41 393 ARG A C 1
ATOM 3072 O O . ARG A 1 393 ? -5.981 -10.990 -33.815 1.00 59.41 393 ARG A O 1
ATOM 3079 N N . ILE A 1 394 ? -6.119 -12.782 -32.462 1.00 66.94 394 ILE A N 1
ATOM 3080 C CA . ILE A 1 394 ? -4.697 -12.847 -32.112 1.00 66.94 394 ILE A CA 1
ATOM 3081 C C . ILE A 1 394 ? -4.088 -14.010 -32.889 1.00 66.94 394 ILE A C 1
ATOM 3083 O O . ILE A 1 394 ? -4.588 -15.132 -32.815 1.00 66.94 394 ILE A O 1
ATOM 3087 N N . VAL A 1 395 ? -3.041 -13.727 -33.662 1.00 65.25 395 VAL A N 1
ATOM 3088 C CA . VAL A 1 395 ? -2.296 -14.719 -34.445 1.00 65.25 395 VAL A CA 1
ATOM 3089 C C . VAL A 1 395 ? -0.879 -14.737 -33.900 1.00 65.25 395 VAL A C 1
ATOM 3091 O O . VAL A 1 395 ? -0.222 -13.694 -33.885 1.00 65.25 395 VAL A O 1
ATOM 3094 N N . CYS A 1 396 ? -0.429 -15.895 -33.419 1.00 61.47 396 CYS A N 1
ATOM 3095 C CA . CYS A 1 396 ? 0.973 -16.058 -33.057 1.00 61.47 396 CYS A CA 1
ATOM 3096 C C . CYS A 1 396 ? 1.828 -15.865 -34.326 1.00 61.47 396 CYS A C 1
ATOM 3098 O O . CYS A 1 396 ? 1.370 -16.103 -35.437 1.00 61.47 396 CYS A O 1
ATOM 3100 N N . LYS A 1 397 ? 3.047 -15.345 -34.227 1.00 54.97 397 LYS A N 1
ATOM 3101 C CA . LYS A 1 397 ? 3.961 -15.296 -35.375 1.00 54.97 397 LYS A CA 1
ATOM 3102 C C . LYS A 1 397 ? 5.336 -15.692 -34.891 1.00 54.97 397 LYS A C 1
ATOM 3104 O O . LYS A 1 397 ? 5.783 -15.237 -33.844 1.00 54.97 397 LYS A O 1
ATOM 3109 N N . ARG A 1 398 ? 6.014 -16.541 -35.659 1.00 54.50 398 ARG A N 1
ATOM 3110 C CA . ARG A 1 398 ? 7.403 -16.895 -35.384 1.00 54.50 398 ARG A CA 1
ATOM 3111 C C . ARG A 1 398 ? 8.289 -15.715 -35.774 1.00 54.50 398 ARG A C 1
ATOM 3113 O O . ARG A 1 398 ? 8.378 -15.392 -36.957 1.00 54.50 398 ARG A O 1
ATOM 3120 N N . GLU A 1 399 ? 8.950 -15.092 -34.805 1.00 50.34 399 GLU A N 1
ATOM 3121 C CA . GLU A 1 399 ? 10.064 -14.195 -35.108 1.00 50.34 399 GLU A CA 1
ATOM 3122 C C . GLU A 1 399 ? 11.201 -15.028 -35.709 1.00 50.34 399 GLU A C 1
ATOM 3124 O O . GLU A 1 399 ? 11.670 -16.001 -35.109 1.00 50.34 399 GLU A O 1
ATOM 3129 N N . LYS A 1 400 ? 11.611 -14.690 -36.935 1.00 46.81 400 LYS A N 1
ATOM 3130 C CA . LYS A 1 400 ? 12.870 -15.187 -37.491 1.00 46.81 400 LYS A CA 1
ATOM 3131 C C . LYS A 1 400 ? 13.986 -14.491 -36.710 1.00 46.81 400 LYS A C 1
ATOM 3133 O O . LYS A 1 400 ? 14.159 -13.290 -36.884 1.00 46.81 400 LYS A O 1
ATOM 3138 N N . ARG A 1 401 ? 14.653 -15.227 -35.820 1.00 40.50 401 ARG A N 1
ATOM 3139 C CA . ARG A 1 401 ? 15.907 -14.788 -35.197 1.00 40.50 401 ARG A CA 1
ATOM 3140 C C . ARG A 1 401 ? 17.060 -14.928 -36.172 1.00 40.50 401 ARG A C 1
ATOM 3142 O O . ARG A 1 401 ? 17.045 -15.930 -36.927 1.00 40.50 401 ARG A O 1
#

pLDDT: mean 70.03, std 19.96, range [28.22, 97.19]

Organism: NCBI:txid47281

Sequence (401 aa):
MIRKLDSGQPINVVAWGSSVTSEYGGCGTESSRNFLLTPGIPRRCDPWLNTDTATDERDGFATGWGTLFMRLLNDTWPHQDHKFANNGVAGCMLFCDLDSTCEQSVLPNPLDLIIMENMHTWTMPEHIEAAIRNVIHDASIMSPDASRPAVILYNSYAVVETVETVEWTECIAHQRCNTSCIPEANGFKHSVGKALPQTHEPQTLELGALYGIDVLSSNTFLHMLMRDGLMPREGVAACEALSKLFMDTIHPRMLGRYMMGELLFASLQRARDWLQAHPDAVAPGLPMRPYANGSLLLEQKRCYMSTVHGPEFQHHMHAHNVPKSYLDVVSSHGWQLVFYDNNQTHRHKPGLVAWHPDSVLQFRINTDMRQPGFDPGGVAGKCQPDVLVACKRIVCKREKR

Secondary structure (DSSP, 8-state):
-HHHHHTT---EEEEEESHHHHHHSS---TTHHHHTTSTT------TTS-GGG--STT-HHHHSHHHHHHHHHHHHS--TT-EEEEEE-TT--HHHHHTT--GGGTS-SS--EEEEEEETTT--HHHHHHHHHHHHHHHHHH-TTSPPPEEEEEEE--S---TT-HHHHHHHHTT--STTTS-TT--S--TTSS----SSHHHHHHHHHHHT-EEEEHHHHHHHHHHTTSS--SHHHHHHHHHHHBSSSSSB-HHHHHHHHHHHHHHHHHHHHHHHH-TT--PPPPPSS-SSSS-S-------TTTT---TT-------TT----SEEEEEEETEEEES--SSS-GGG-SEEEE-STT-EEEEEE------TT---TT-----------EEEEEE------